Protein AF-A0A7Y7LTF3-F1 (afdb_monomer_lite)

Secondary structure (DSSP, 8-state):
-PPPPSB-TTT--B----TT--S-TTB-TTT--BTTSSS-----S---GGGSS-TTT--TTTS-SS--SSHHHHHHHHHHHHHHHTSHHHHHHHHTTT--GGGHHHHHHHHHS----GGGS-HHHHHHHHHHHHHHHTTTTHHHHHHHHHTT--HHHHHT-SSPPPHHHHHHIIIII--------HHHHHHHHHHHHHTT----HHHHHHHHT-S--HHHHHHS--------HHHHHHHHHHHHHHHHHS-SGGGHHHHHHHHHHHHHHHHHHT--HHHHHT-BHHHHHHHHHHHHHHTTS-HHHHHHHHHHHHHHHHIIIIIIHHHS-TTS---BSSB-TTSSBP--TTHHHHHHHHHHHTT-TTGGGTTHHHHPPPPHHHHHHHHHHHHHHHHHTTTSSS--------

Radius of gyration: 35.28 Å; chains: 1; bounding box: 105×52×81 Å

Foldseek 3Di:
DAFQAQADPVPRHGDDPDPPQPDDSQADSVPRHGPPPDPDDPPPVDDQQLVVDDQVGDDQPDRFLDRDPGSVLSVLQLQLQLQLCLQLLLLVLLLQLDDDPLLNVLSVDSNPDDRDRLVPDGRVSNSSSVVVVVVCSNNPPVSVLSSCVSSLHALVSSVPGPGDNRPRRSVCRCVRRHDPDPADDLVLLVVLQVVCVVVVHDRDLVSSCVVVVHPDYPSSCVVPPPPLAADDLVLVLLLLVVLVVCLVPDDPPPCRSLVSLLLSLLLLQLLVVLHFSQVSLQDFLVVLVVLLVVLVVLLPDDDSRVVSSVSSNVSSVCNVVPSLVQCQDPPDDDRGSRADSVNHRDRCVPSQVVQLVSSVVSVPPPSVCGRSNRNRDDDPVVVVVVVVVVVVVVPVVVPPPPDDDDDDDD

Structure (mmCIF, N/CA/C/O backbone):
data_AF-A0A7Y7LTF3-F1
#
_entry.id   AF-A0A7Y7LTF3-F1
#
loop_
_atom_site.group_PDB
_atom_site.id
_atom_site.type_symbol
_atom_site.label_atom_id
_atom_site.label_alt_id
_atom_site.label_comp_id
_atom_site.label_asym_id
_atom_site.label_entity_id
_atom_site.label_seq_id
_atom_site.pdbx_PDB_ins_code
_atom_site.Cartn_x
_atom_site.Cartn_y
_atom_site.Cartn_z
_atom_site.occupancy
_atom_site.B_iso_or_equiv
_atom_site.auth_seq_id
_atom_site.auth_comp_id
_atom_site.auth_asym_id
_atom_site.auth_atom_id
_atom_site.pdbx_PDB_model_num
ATOM 1 N N . MET A 1 1 ? -28.721 -1.095 40.536 1.00 52.88 1 MET A N 1
ATOM 2 C CA . MET A 1 1 ? -27.268 -0.820 40.538 1.00 52.88 1 MET A CA 1
ATOM 3 C C . MET A 1 1 ? -27.052 0.604 40.044 1.00 52.88 1 MET A C 1
ATOM 5 O O . MET A 1 1 ? -27.694 0.984 39.069 1.00 52.88 1 MET A O 1
ATOM 9 N N . ARG A 1 2 ? -26.265 1.414 40.762 1.00 55.47 2 ARG A N 1
ATOM 10 C CA . ARG A 1 2 ? -26.000 2.814 40.391 1.00 55.47 2 ARG A CA 1
ATOM 11 C C . ARG A 1 2 ? -24.902 2.852 39.325 1.00 55.47 2 ARG A C 1
ATOM 13 O O . ARG A 1 2 ? -23.990 2.033 39.370 1.00 55.47 2 ARG A O 1
ATOM 20 N N . LEU A 1 3 ? -25.035 3.754 38.357 1.00 58.19 3 LEU A N 1
ATOM 21 C CA . LEU A 1 3 ? -23.991 4.015 37.368 1.00 58.19 3 LEU A CA 1
ATOM 22 C C . LEU A 1 3 ? -22.760 4.595 38.066 1.00 58.19 3 LEU A C 1
ATOM 24 O O . LEU A 1 3 ? -22.906 5.383 39.002 1.00 58.19 3 LEU A O 1
ATOM 28 N N . LEU A 1 4 ? -21.571 4.229 37.587 1.00 64.38 4 LEU A N 1
ATOM 29 C CA . LEU A 1 4 ? -20.366 4.991 37.897 1.00 64.38 4 LEU A CA 1
ATOM 30 C C . LEU A 1 4 ? -20.557 6.422 37.370 1.00 64.38 4 LEU A C 1
ATOM 32 O O . LEU A 1 4 ? -21.185 6.644 36.336 1.00 64.38 4 LEU A O 1
ATOM 36 N N . ILE A 1 5 ? -20.096 7.403 38.130 1.00 73.56 5 ILE A N 1
ATOM 37 C CA . ILE A 1 5 ? -20.228 8.810 37.763 1.00 73.56 5 ILE A CA 1
ATOM 38 C C . ILE A 1 5 ? -18.897 9.224 37.134 1.00 73.56 5 ILE A C 1
ATOM 40 O O . ILE A 1 5 ? -17.853 8.963 37.725 1.00 73.56 5 ILE A O 1
ATOM 44 N N . ASP A 1 6 ? -18.924 9.844 35.951 1.00 77.62 6 ASP A N 1
ATOM 45 C CA . ASP A 1 6 ? -17.702 10.347 35.295 1.00 77.62 6 ASP A CA 1
ATOM 46 C C . ASP A 1 6 ? -17.371 11.777 35.690 1.00 77.62 6 ASP A C 1
ATOM 48 O O . ASP A 1 6 ? -16.233 12.195 35.564 1.00 77.62 6 ASP A O 1
ATOM 52 N N . THR A 1 7 ? -18.356 12.552 36.136 1.00 84.00 7 THR A N 1
ATOM 53 C CA . THR A 1 7 ? -18.176 13.952 36.512 1.00 84.00 7 THR A CA 1
ATOM 54 C C . THR A 1 7 ? -18.899 14.242 37.814 1.00 84.00 7 THR A C 1
ATOM 56 O O . THR A 1 7 ? -20.049 13.857 38.024 1.00 84.00 7 THR A O 1
ATOM 59 N N . CYS A 1 8 ? -18.238 14.942 38.728 1.00 85.75 8 CYS A N 1
ATOM 60 C CA . CYS A 1 8 ? -18.891 15.373 39.950 1.00 85.75 8 CYS A CA 1
ATOM 61 C C . CYS A 1 8 ? -19.983 16.396 39.613 1.00 85.75 8 CYS A C 1
ATOM 63 O O . CYS A 1 8 ? -19.676 17.501 39.181 1.00 85.75 8 CYS A O 1
ATOM 65 N N . ARG A 1 9 ? -21.254 16.084 39.885 1.00 84.19 9 ARG A N 1
ATOM 66 C CA . ARG A 1 9 ? -22.373 17.028 39.688 1.00 84.19 9 ARG A CA 1
ATOM 67 C C . ARG A 1 9 ? -22.237 18.322 40.495 1.00 84.19 9 ARG A C 1
ATOM 69 O O . ARG A 1 9 ? -22.778 19.343 40.098 1.00 84.19 9 ARG A O 1
ATOM 76 N N . GLY A 1 10 ? -21.509 18.286 41.614 1.00 88.31 10 GLY A N 1
ATOM 77 C CA . GLY A 1 10 ? -21.271 19.467 42.441 1.00 88.31 10 GLY A CA 1
ATOM 78 C C . GLY A 1 10 ? -20.298 20.475 41.831 1.00 88.31 10 GLY A C 1
ATOM 79 O O . GLY A 1 10 ? -20.499 21.668 42.005 1.00 88.31 10 GLY A O 1
ATOM 80 N N . CYS A 1 11 ? -19.258 20.021 41.127 1.00 90.69 11 CYS A N 1
ATOM 81 C CA . CYS A 1 11 ? 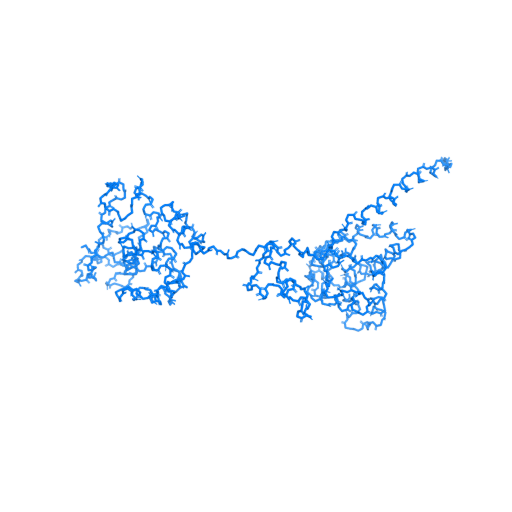-18.196 20.907 40.627 1.00 90.69 11 CYS A CA 1
ATOM 82 C C . CYS A 1 11 ? -17.887 20.752 39.132 1.00 90.69 11 CYS A C 1
ATOM 84 O O . CYS A 1 11 ? -16.965 21.385 38.630 1.00 90.69 11 CYS A O 1
ATOM 86 N N . GLY A 1 12 ? -18.599 19.877 38.422 1.00 88.25 12 GLY A N 1
ATOM 87 C CA . GLY A 1 12 ? -18.420 19.581 36.999 1.00 88.25 12 GLY A CA 1
ATOM 88 C C . GLY A 1 12 ? -17.142 18.816 36.636 1.00 88.25 12 GLY A C 1
ATOM 89 O O . GLY A 1 12 ? -17.024 18.360 35.503 1.00 88.25 12 GLY A O 1
ATOM 90 N N . ARG A 1 13 ? -16.187 18.652 37.562 1.00 88.69 13 ARG A N 1
ATOM 91 C CA . ARG A 1 13 ? -14.885 18.034 37.269 1.00 88.69 13 ARG A CA 1
ATOM 92 C C . ARG A 1 13 ? -14.991 16.535 37.018 1.00 88.69 13 ARG A C 1
ATOM 94 O O . ARG A 1 13 ? -15.766 15.844 37.682 1.00 88.69 13 ARG A O 1
ATOM 101 N N . GLU A 1 14 ? -14.173 16.051 36.089 1.00 85.50 14 GLU A N 1
ATOM 102 C CA . GLU A 1 14 ? -14.055 14.635 35.755 1.00 85.50 14 GLU A CA 1
ATOM 103 C C . GLU A 1 14 ? -13.503 13.830 36.941 1.00 85.50 14 GLU A C 1
ATOM 105 O O . GLU A 1 14 ? -12.595 14.257 37.655 1.00 85.50 14 GLU A O 1
ATOM 110 N N . LEU A 1 15 ? -14.089 12.663 37.181 1.00 82.31 15 LEU A N 1
ATOM 111 C CA . LEU A 1 15 ? -13.701 11.732 38.225 1.00 82.31 15 LEU A CA 1
ATOM 112 C C . LEU A 1 15 ? -12.640 10.794 37.659 1.00 82.31 15 LEU A C 1
ATOM 114 O O . LEU A 1 15 ? -12.941 9.760 37.067 1.00 82.31 15 LEU A O 1
ATOM 118 N N . ILE A 1 16 ? -11.379 11.159 37.871 1.00 77.81 16 ILE A N 1
ATOM 119 C CA . ILE A 1 16 ? -10.243 10.343 37.452 1.00 77.81 16 ILE A CA 1
ATOM 120 C C . ILE A 1 16 ? -9.999 9.267 38.517 1.00 77.81 16 ILE A C 1
ATOM 122 O O . ILE A 1 16 ? -9.696 9.558 39.676 1.00 77.81 16 ILE A O 1
ATOM 126 N N . LEU A 1 17 ? -10.127 7.998 38.126 1.00 74.69 17 LEU A N 1
ATOM 127 C CA . LEU A 1 17 ? -9.640 6.870 38.919 1.00 74.69 17 LEU A CA 1
ATOM 128 C C . LEU A 1 17 ? -8.133 6.742 38.672 1.00 74.69 17 LEU A C 1
ATOM 130 O O . LEU A 1 17 ? -7.703 6.016 37.780 1.00 74.69 17 LEU A O 1
ATOM 134 N N . SER A 1 18 ? -7.336 7.510 39.415 1.00 75.56 18 SER A N 1
ATOM 135 C CA . SER A 1 18 ? -5.874 7.413 39.389 1.00 75.56 18 SER A CA 1
ATOM 136 C C . SER A 1 18 ? -5.359 6.693 40.635 1.00 75.56 18 SER A C 1
ATOM 138 O O . SER A 1 18 ? -5.991 6.745 41.690 1.00 75.56 18 SER A O 1
ATOM 140 N N . GLY A 1 19 ? -4.184 6.065 40.539 1.00 75.62 19 GLY A N 1
ATOM 141 C CA . GLY A 1 19 ? -3.498 5.501 41.710 1.00 75.62 19 GLY A CA 1
ATOM 142 C C . GLY A 1 19 ? -3.033 6.557 42.723 1.00 75.62 19 GLY A C 1
ATOM 143 O O . GLY A 1 19 ? -2.647 6.202 43.828 1.00 75.62 19 GLY A O 1
ATOM 144 N N . LEU A 1 20 ? -3.091 7.843 42.361 1.00 79.75 20 LEU A N 1
ATOM 145 C CA . LEU A 1 20 ? -2.758 8.977 43.229 1.00 79.75 20 LEU A CA 1
ATOM 146 C C . LEU A 1 20 ? -3.969 9.502 44.005 1.00 79.75 20 LEU A C 1
ATOM 148 O O . LEU A 1 20 ? -3.844 10.463 44.761 1.00 79.75 20 LEU A O 1
ATOM 152 N N . ARG A 1 21 ? -5.145 8.902 43.803 1.00 83.75 21 ARG A N 1
ATOM 153 C CA . ARG A 1 21 ? -6.363 9.325 44.479 1.00 83.75 21 ARG A CA 1
ATOM 154 C C . ARG A 1 21 ? -6.248 9.066 45.979 1.00 83.75 21 ARG A C 1
ATOM 156 O O . ARG A 1 21 ? -6.077 7.925 46.402 1.00 83.75 21 ARG A O 1
ATOM 163 N N . THR A 1 22 ? -6.429 10.114 46.774 1.00 85.44 22 THR A N 1
ATOM 164 C CA . THR A 1 22 ? -6.402 10.027 48.249 1.00 85.44 22 THR A CA 1
ATOM 165 C C . THR A 1 22 ? -7.802 10.031 48.858 1.00 85.44 22 THR A C 1
ATOM 167 O O . THR A 1 22 ? -8.030 9.472 49.930 1.00 85.44 22 THR A O 1
ATOM 170 N N . ALA A 1 23 ? -8.775 10.619 48.157 1.00 83.88 23 ALA A N 1
ATOM 171 C CA . ALA A 1 23 ? -10.155 10.685 48.614 1.00 83.88 23 ALA A CA 1
ATOM 172 C C . ALA A 1 23 ? -10.906 9.360 48.400 1.00 83.88 23 ALA A C 1
ATOM 174 O O . ALA A 1 23 ? -10.815 8.731 47.340 1.00 83.88 23 ALA A O 1
ATOM 175 N N . SER A 1 24 ? -11.747 8.991 49.374 1.00 86.56 24 SER A N 1
ATOM 176 C CA . SER A 1 24 ? -12.680 7.861 49.266 1.00 86.56 24 SER A CA 1
ATOM 177 C C . SER A 1 24 ? -13.422 7.864 47.922 1.00 86.56 24 SER A C 1
ATOM 179 O O . SER A 1 24 ? -13.870 8.909 47.445 1.00 86.56 24 SER A O 1
ATOM 181 N N . LEU A 1 25 ? -13.631 6.683 47.325 1.00 84.81 25 LEU A N 1
ATOM 182 C CA . LEU A 1 25 ? -14.429 6.524 46.096 1.00 84.81 25 LEU A CA 1
ATOM 183 C C . LEU A 1 25 ? -15.878 7.007 46.257 1.00 84.81 25 LEU A C 1
ATOM 185 O O . LEU A 1 25 ? -16.603 7.138 45.274 1.00 84.81 25 LEU A O 1
ATOM 189 N N . LYS A 1 26 ? -16.311 7.268 47.495 1.00 87.81 26 LYS A N 1
ATOM 190 C CA . LYS A 1 26 ? -17.631 7.811 47.805 1.00 87.81 26 LYS A CA 1
ATOM 191 C C . LYS A 1 26 ? -17.725 9.331 47.719 1.00 87.81 26 LYS A C 1
ATOM 193 O O . LYS A 1 26 ? -18.842 9.842 47.713 1.00 87.81 26 LYS A O 1
ATOM 198 N N . LEU A 1 27 ? -16.600 10.038 47.640 1.00 90.00 27 LEU A N 1
ATOM 199 C CA . LEU A 1 27 ? -16.528 11.498 47.679 1.00 90.00 27 LEU A CA 1
ATOM 200 C C . LEU A 1 27 ? -15.841 12.036 46.422 1.00 90.00 27 LEU A C 1
ATOM 202 O O . LEU A 1 27 ? -14.971 11.385 45.850 1.00 90.00 27 LEU A O 1
ATOM 206 N N . CYS A 1 28 ? -16.204 13.235 45.982 1.00 88.62 28 CYS A N 1
ATOM 207 C CA . CYS A 1 28 ? -15.442 13.949 44.965 1.00 88.62 28 CYS A CA 1
ATOM 208 C C . CYS A 1 28 ? -14.100 14.414 45.547 1.00 88.62 28 CYS A C 1
ATOM 210 O O . CYS A 1 28 ? -14.086 15.119 46.551 1.00 88.62 28 CYS A O 1
ATOM 212 N N . GLU A 1 29 ? -12.984 14.094 44.891 1.00 91.88 29 GLU A N 1
ATOM 213 C CA . GLU A 1 29 ? -11.646 14.508 45.343 1.00 91.88 29 GLU A CA 1
ATOM 214 C C . GLU A 1 29 ? -11.441 16.030 45.294 1.00 91.88 29 GLU A C 1
ATOM 216 O O . GLU A 1 29 ? -10.638 16.578 46.037 1.00 91.88 29 GLU A O 1
ATOM 221 N N . HIS A 1 30 ? -12.205 16.735 44.457 1.00 91.69 30 HIS A N 1
ATOM 222 C CA . HIS A 1 30 ? -12.066 18.181 44.305 1.00 91.69 30 HIS A CA 1
ATOM 223 C C . HIS A 1 30 ? -12.959 19.007 45.226 1.00 91.69 30 HIS A C 1
ATOM 225 O O . HIS A 1 30 ? -12.568 20.101 45.611 1.00 91.69 30 HIS A O 1
ATOM 231 N N . CYS A 1 31 ? -14.171 18.542 45.531 1.00 92.25 31 CYS A N 1
ATOM 232 C CA . CYS A 1 31 ? -15.131 19.335 46.307 1.00 92.25 31 CYS A CA 1
ATOM 233 C C . CYS A 1 31 ? -15.678 18.608 47.538 1.00 92.25 31 CYS A C 1
ATOM 235 O O . CYS A 1 31 ? -16.621 19.094 48.151 1.00 92.25 31 CYS A O 1
ATOM 237 N N . GLY A 1 32 ? -15.177 17.409 47.854 1.00 92.12 32 GLY A N 1
ATOM 238 C CA . GLY A 1 32 ? -15.580 16.611 49.018 1.00 92.12 32 GLY A CA 1
ATOM 239 C C . GLY A 1 32 ? -17.016 16.078 48.993 1.00 92.12 32 GLY A C 1
ATOM 240 O O . GLY A 1 32 ? -17.385 15.280 49.847 1.00 92.12 32 GLY A O 1
ATOM 241 N N . ARG A 1 33 ? -17.840 16.482 48.018 1.00 91.00 33 ARG A N 1
ATOM 242 C CA . ARG A 1 33 ? -19.261 16.121 47.954 1.00 91.00 33 ARG A CA 1
ATOM 243 C C . ARG A 1 33 ? -19.438 14.615 47.784 1.00 91.00 33 ARG A C 1
ATOM 245 O O . ARG A 1 33 ? -18.771 14.003 46.947 1.00 91.00 33 ARG A O 1
ATOM 252 N N . ALA A 1 34 ? -20.373 14.040 48.535 1.00 89.75 34 ALA A N 1
ATOM 253 C CA . ALA A 1 34 ? -20.754 12.645 48.392 1.00 89.75 34 ALA A CA 1
ATOM 254 C C . ALA A 1 34 ? -21.323 12.378 46.995 1.00 89.75 34 ALA A C 1
ATOM 256 O O . ALA A 1 34 ? -22.276 13.014 46.546 1.00 89.75 34 ALA A O 1
ATOM 257 N N . LEU A 1 35 ? -20.734 11.404 46.307 1.00 83.88 35 LEU A N 1
ATOM 258 C CA . LEU A 1 35 ? -21.133 10.995 44.962 1.00 83.88 35 LEU A CA 1
ATOM 259 C C . LEU A 1 35 ? -22.438 10.177 44.971 1.00 83.88 35 LEU A C 1
ATOM 261 O O . LEU A 1 35 ? -23.032 9.949 43.923 1.00 83.88 35 LEU A O 1
ATOM 265 N N . TYR A 1 36 ? -22.899 9.735 46.145 1.00 77.75 36 TYR A N 1
ATOM 266 C CA . TYR A 1 36 ? -24.080 8.885 46.303 1.00 77.75 36 TYR A CA 1
ATOM 267 C C . TYR A 1 36 ? -25.372 9.639 46.653 1.00 77.75 36 TYR A C 1
ATOM 269 O O . TYR A 1 36 ? -26.444 9.056 46.498 1.00 77.75 36 TYR A O 1
ATOM 277 N N . ASP A 1 37 ? -25.310 10.896 47.084 1.00 73.00 37 ASP A N 1
ATOM 278 C CA . ASP A 1 37 ? -26.483 11.581 47.661 1.00 73.00 37 ASP A CA 1
ATOM 279 C C . ASP A 1 37 ? -27.348 12.310 46.623 1.00 73.00 37 ASP A C 1
ATOM 281 O O . ASP A 1 37 ? -28.314 12.987 46.961 1.00 73.00 37 ASP A O 1
ATOM 285 N N . ASP A 1 38 ? -27.028 12.165 45.337 1.00 63.19 38 ASP A N 1
ATOM 286 C CA . ASP A 1 38 ? -27.713 12.875 44.261 1.00 63.19 38 ASP A CA 1
ATOM 287 C C . ASP A 1 38 ? -28.873 12.032 43.675 1.00 63.19 38 ASP A C 1
ATOM 289 O O . ASP A 1 38 ? -28.659 10.882 43.254 1.00 63.19 38 ASP A O 1
ATOM 293 N N . PRO A 1 39 ? -30.117 12.551 43.643 1.00 54.41 39 PRO A N 1
ATOM 294 C CA . PRO A 1 39 ? -31.267 11.819 43.138 1.00 54.41 39 PRO A CA 1
ATOM 295 C C . PRO A 1 39 ? -31.158 11.591 41.625 1.00 54.41 39 PRO A C 1
ATOM 297 O O . PRO A 1 39 ? -31.195 12.499 40.797 1.00 54.41 39 PRO A O 1
ATOM 300 N N . GLY A 1 40 ? -31.068 10.312 41.266 1.00 57.62 40 GLY A N 1
ATOM 301 C CA . GLY A 1 40 ? -31.335 9.807 39.924 1.00 57.62 40 GLY A CA 1
ATOM 302 C C . GLY A 1 40 ? -30.098 9.629 39.044 1.00 57.62 40 GLY A C 1
ATOM 303 O O . GLY A 1 40 ? -29.859 10.440 38.143 1.00 57.62 40 GLY A O 1
ATOM 304 N N . PRO A 1 41 ? -29.339 8.528 39.199 1.00 54.84 41 PRO A N 1
ATOM 305 C CA . PRO A 1 41 ? -28.598 7.992 38.065 1.00 54.84 41 PRO A CA 1
ATOM 306 C C . PRO A 1 41 ? -29.586 7.680 36.933 1.00 54.84 41 PRO A C 1
ATOM 308 O O . PRO A 1 41 ? -30.725 7.274 37.189 1.00 54.84 41 PRO A O 1
ATOM 311 N N . VAL A 1 42 ? -29.139 7.816 35.681 1.00 57.97 42 VAL A N 1
ATOM 312 C CA . VAL A 1 42 ? -29.854 7.243 34.534 1.00 57.97 42 VAL A CA 1
ATOM 313 C C . VAL A 1 42 ? -30.122 5.777 34.872 1.00 57.97 42 VAL A C 1
ATOM 315 O O . VAL A 1 42 ? -29.192 4.992 35.070 1.00 57.97 42 VAL A O 1
ATOM 318 N N . ARG A 1 43 ? -31.396 5.409 35.044 1.00 60.19 43 ARG A N 1
ATOM 319 C CA . ARG A 1 43 ? -31.762 4.026 35.351 1.00 60.19 43 ARG A CA 1
ATOM 320 C C . ARG A 1 43 ? -31.378 3.179 34.142 1.00 60.19 43 ARG A C 1
ATOM 322 O O . ARG A 1 43 ? -32.043 3.236 33.111 1.00 60.19 43 ARG A O 1
ATOM 329 N N . VAL A 1 44 ? -30.313 2.389 34.270 1.00 63.62 44 VAL A N 1
ATOM 330 C CA . VAL A 1 44 ? -29.995 1.340 33.297 1.00 63.62 44 VAL A CA 1
ATOM 331 C C . VAL A 1 44 ? -31.147 0.348 33.346 1.00 63.62 44 VAL A C 1
ATOM 333 O O . VAL A 1 44 ? -31.336 -0.327 34.358 1.00 63.62 44 VAL A O 1
ATOM 336 N N . ARG A 1 45 ? -31.962 0.312 32.285 1.00 65.44 45 ARG A N 1
ATOM 337 C CA . ARG A 1 45 ? -33.230 -0.430 32.287 1.00 65.44 45 ARG A CA 1
ATOM 338 C C . ARG A 1 45 ? -33.023 -1.918 32.561 1.00 65.44 45 ARG A C 1
ATOM 340 O O . ARG A 1 45 ? -33.854 -2.493 33.257 1.00 65.44 45 ARG A O 1
ATOM 347 N N . ARG A 1 46 ? -31.923 -2.525 32.085 1.00 71.19 46 ARG A N 1
ATOM 348 C CA . ARG A 1 46 ? -31.507 -3.903 32.409 1.00 71.19 46 ARG A CA 1
ATOM 349 C C . ARG A 1 46 ? -29.990 -4.061 32.276 1.00 71.19 46 ARG A C 1
ATOM 351 O O . ARG A 1 46 ? -29.422 -3.723 31.245 1.00 71.19 46 ARG A O 1
ATOM 358 N N . ILE A 1 47 ? -29.339 -4.592 33.309 1.00 79.19 47 ILE A N 1
ATOM 359 C CA . ILE A 1 47 ? -27.933 -5.015 33.246 1.00 79.19 47 ILE A CA 1
ATOM 360 C C . ILE A 1 47 ? -27.927 -6.501 32.897 1.00 79.19 47 ILE A C 1
ATOM 362 O O . ILE A 1 47 ? -28.630 -7.288 33.531 1.00 79.19 47 ILE A O 1
ATOM 366 N N . ALA A 1 48 ? -27.165 -6.880 31.875 1.00 81.00 48 ALA A N 1
ATOM 367 C CA . ALA A 1 48 ? -27.034 -8.277 31.490 1.00 81.00 48 ALA A CA 1
ATOM 368 C C . ALA A 1 48 ? -26.432 -9.106 32.632 1.00 81.00 48 ALA A C 1
ATOM 370 O O . ALA A 1 48 ? -25.490 -8.656 33.284 1.00 81.00 48 ALA A O 1
ATOM 371 N N . LYS A 1 49 ? -26.950 -10.322 32.858 1.00 83.88 49 LYS A N 1
ATOM 372 C CA . LYS A 1 49 ? -26.542 -11.175 33.990 1.00 83.88 49 LYS A CA 1
ATOM 373 C C . LYS A 1 49 ? -25.031 -11.419 34.022 1.00 83.88 49 LYS A C 1
ATOM 375 O O . LYS A 1 49 ? -24.435 -11.334 35.086 1.00 83.88 49 LYS A O 1
ATOM 380 N N . TRP A 1 50 ? -24.401 -11.615 32.862 1.00 84.62 50 TRP A N 1
ATOM 381 C CA . TRP A 1 50 ? -22.955 -11.834 32.752 1.00 84.62 50 TRP A CA 1
ATOM 382 C C . TRP A 1 50 ? -22.094 -10.644 33.192 1.00 84.62 50 TRP A C 1
ATOM 384 O O . TRP A 1 50 ? -20.907 -10.823 33.426 1.00 84.62 50 TRP A O 1
ATOM 394 N N . ARG A 1 51 ? -22.663 -9.439 33.341 1.00 83.12 51 ARG A N 1
ATOM 395 C CA . ARG A 1 51 ? -21.937 -8.274 33.877 1.00 83.12 51 ARG A CA 1
ATOM 396 C C . ARG A 1 51 ? -21.876 -8.234 35.399 1.00 83.12 51 ARG A C 1
ATOM 398 O O . ARG A 1 51 ? -21.166 -7.396 35.939 1.00 83.12 51 ARG A O 1
ATOM 405 N N . LEU A 1 52 ? -22.673 -9.057 36.075 1.00 80.88 52 LEU A N 1
ATOM 406 C CA . LEU A 1 52 ? -22.759 -9.085 37.536 1.00 80.88 52 LEU A CA 1
ATOM 407 C C . LEU A 1 52 ? -21.848 -10.144 38.156 1.00 80.88 52 LEU A C 1
ATOM 409 O O . LEU A 1 52 ? -21.795 -10.253 39.374 1.00 80.88 52 LEU A O 1
ATOM 413 N N . VAL A 1 53 ? -21.183 -10.944 37.327 1.00 77.44 53 VAL A N 1
ATOM 414 C CA . VAL A 1 53 ? -20.433 -12.112 37.772 1.00 77.44 53 VAL A CA 1
ATOM 415 C C . VAL A 1 53 ? -18.954 -11.806 37.694 1.00 77.44 53 VAL A C 1
ATOM 417 O O . VAL A 1 53 ? -18.488 -11.310 36.664 1.00 77.44 53 VAL A O 1
ATOM 420 N N . ASP A 1 54 ? -18.237 -12.109 38.775 1.00 72.44 54 ASP A N 1
ATOM 421 C CA . ASP A 1 54 ? -16.785 -12.048 38.768 1.00 72.44 54 ASP A CA 1
ATOM 422 C C . ASP A 1 54 ? -16.266 -13.000 37.677 1.00 72.44 54 ASP A C 1
ATOM 424 O O . ASP A 1 54 ? -16.641 -14.178 37.656 1.00 72.44 54 ASP A O 1
ATOM 428 N N . PRO A 1 55 ? -15.440 -12.517 36.733 1.00 69.75 55 PRO A N 1
ATOM 429 C CA . PRO A 1 55 ? -14.804 -13.374 35.748 1.00 69.75 55 PRO A CA 1
ATOM 430 C C . PRO A 1 55 ? -14.152 -14.624 36.354 1.00 69.75 55 PRO A C 1
ATOM 432 O O . PRO A 1 55 ? -14.166 -15.660 35.696 1.00 69.75 55 PRO A O 1
ATOM 435 N N . GLN A 1 56 ? -13.592 -14.553 37.563 1.00 71.44 56 GLN A N 1
ATOM 436 C CA . GLN A 1 56 ? -12.922 -15.680 38.217 1.00 71.44 56 GLN A CA 1
ATOM 437 C C . GLN A 1 56 ? -13.907 -16.713 38.782 1.00 71.44 56 GLN A C 1
ATOM 439 O O . GLN A 1 56 ? -13.619 -17.907 38.728 1.00 71.44 56 GLN A O 1
ATOM 444 N N . ASP A 1 57 ? -15.093 -16.274 39.207 1.00 73.12 57 ASP A N 1
ATOM 445 C CA . ASP A 1 57 ? -16.078 -17.116 39.902 1.00 73.12 57 ASP A CA 1
ATOM 446 C C . ASP A 1 57 ? -17.216 -17.608 38.995 1.00 73.12 57 ASP A C 1
ATOM 448 O O . ASP A 1 57 ? -18.122 -18.321 39.432 1.00 73.12 57 ASP A O 1
ATOM 452 N N . ALA A 1 58 ? -17.218 -17.216 37.718 1.00 68.81 58 ALA A N 1
ATOM 453 C CA . ALA A 1 58 ? -18.301 -17.538 36.799 1.00 68.81 58 ALA A CA 1
ATOM 454 C C . ALA A 1 58 ? -18.335 -19.041 36.442 1.00 68.81 58 ALA A C 1
ATOM 456 O O . ALA A 1 58 ? -17.433 -19.517 35.742 1.00 68.81 58 ALA A O 1
ATOM 457 N N . PRO A 1 59 ? -19.395 -19.798 36.801 1.00 70.50 59 PRO A N 1
ATOM 458 C CA . PRO A 1 59 ? -19.535 -21.179 36.361 1.00 70.50 59 PRO A CA 1
ATOM 459 C C . PRO A 1 59 ? -19.617 -21.237 34.820 1.00 70.50 59 PRO A C 1
ATOM 461 O O . PRO A 1 59 ? -20.439 -20.529 34.226 1.00 70.50 59 PRO A O 1
ATOM 464 N N . PRO A 1 60 ? -18.836 -22.104 34.142 1.00 60.62 60 PRO A N 1
ATOM 465 C CA . PRO A 1 60 ? -18.653 -22.054 32.684 1.00 60.62 60 PRO A CA 1
ATOM 466 C C . PRO A 1 60 ? -19.925 -22.214 31.836 1.00 60.62 60 PRO A C 1
ATOM 468 O O . PRO A 1 60 ? -19.912 -21.904 30.647 1.00 60.62 60 PRO A O 1
ATOM 471 N N . ARG A 1 61 ? -21.013 -22.756 32.402 1.00 64.12 61 ARG A N 1
ATOM 472 C CA . ARG A 1 61 ? -22.146 -23.283 31.623 1.00 64.12 61 ARG A CA 1
ATOM 473 C C . ARG A 1 61 ? -23.460 -22.504 31.731 1.00 64.12 61 ARG A C 1
ATOM 475 O O . ARG A 1 61 ? -24.315 -22.734 30.884 1.00 64.12 61 ARG A O 1
ATOM 482 N N . SER A 1 62 ? -23.654 -21.617 32.713 1.00 66.19 62 SER A N 1
ATOM 483 C CA . SER A 1 62 ? -24.994 -21.051 32.987 1.00 66.19 62 SER A CA 1
ATOM 484 C C . SER A 1 62 ? -25.151 -19.546 32.755 1.00 66.19 62 SER A C 1
ATOM 486 O O . SER A 1 62 ? -26.281 -19.063 32.716 1.00 66.19 62 SER A O 1
ATOM 488 N N . ILE A 1 63 ? -24.058 -18.792 32.602 1.00 78.06 63 ILE A N 1
ATOM 489 C CA . ILE A 1 63 ? -24.116 -17.320 32.689 1.00 78.06 63 ILE A CA 1
ATOM 490 C C . ILE A 1 63 ? -23.788 -16.634 31.360 1.00 78.06 63 ILE A C 1
ATOM 492 O O . ILE A 1 63 ? -24.375 -15.596 31.043 1.00 78.06 63 ILE A O 1
ATOM 496 N N . PHE A 1 64 ? -22.875 -17.201 30.573 1.00 82.50 64 PHE A N 1
ATOM 497 C CA . PHE A 1 64 ? -22.449 -16.618 29.305 1.00 82.50 64 PHE A CA 1
ATOM 498 C C . PHE A 1 64 ? -23.316 -17.098 28.146 1.00 82.50 64 PHE A C 1
ATOM 500 O O . PHE A 1 64 ? -23.692 -18.267 28.074 1.00 82.50 64 PHE A O 1
ATOM 507 N N . SER A 1 65 ? -23.574 -16.205 27.192 1.00 82.19 65 SER A N 1
ATOM 508 C CA . SER A 1 65 ? -24.314 -16.546 25.973 1.00 82.19 65 SER A CA 1
ATOM 509 C C . SER A 1 65 ? -23.523 -17.462 25.030 1.00 82.19 65 SER A C 1
ATOM 511 O O . SER A 1 65 ? -24.092 -18.033 24.104 1.00 82.19 65 SER A O 1
ATOM 513 N N . VAL A 1 66 ? -22.211 -17.600 25.254 1.00 82.62 66 VAL A N 1
ATOM 514 C CA . VAL A 1 66 ? -21.298 -18.430 24.462 1.00 82.62 66 VAL A CA 1
ATOM 515 C C . VAL A 1 66 ? -20.622 -19.443 25.365 1.00 82.62 66 VAL A C 1
ATOM 517 O O . VAL A 1 66 ? -20.093 -19.096 26.419 1.00 82.62 66 VAL A O 1
ATOM 520 N N . ARG A 1 67 ? -20.600 -20.702 24.923 1.00 83.44 67 ARG A N 1
ATOM 521 C CA . ARG A 1 67 ? -19.855 -21.760 25.604 1.00 83.44 67 ARG A CA 1
ATOM 522 C C . ARG A 1 67 ? -18.361 -21.517 25.416 1.00 83.44 67 ARG A C 1
ATOM 524 O O . ARG A 1 67 ? -17.851 -21.607 24.303 1.00 83.44 67 ARG A O 1
ATOM 531 N N . VAL A 1 68 ? -17.671 -21.222 26.511 1.00 85.75 68 VAL A N 1
ATOM 532 C CA . VAL A 1 68 ? -16.220 -21.022 26.543 1.00 85.75 68 VAL A CA 1
ATOM 533 C C . VAL A 1 68 ? -15.597 -21.933 27.595 1.00 85.75 68 VAL A C 1
ATOM 535 O O . VAL A 1 68 ? -16.208 -22.207 28.624 1.00 85.75 68 VAL A O 1
ATOM 538 N N . VAL A 1 69 ? -14.377 -22.407 27.332 1.00 84.88 69 VAL A N 1
ATOM 539 C CA . VAL A 1 69 ? -13.632 -23.268 28.271 1.00 84.88 69 VAL A CA 1
ATOM 540 C C . VAL A 1 69 ? -13.188 -22.476 29.504 1.00 84.88 69 VAL A C 1
ATOM 542 O O . VAL A 1 69 ? -13.261 -22.973 30.622 1.00 84.88 69 VAL A O 1
ATOM 545 N N . HIS A 1 70 ? -12.789 -21.217 29.300 1.00 86.31 70 HIS A N 1
ATOM 546 C CA . HIS A 1 70 ? -12.398 -20.290 30.359 1.00 86.31 70 HIS A CA 1
ATOM 547 C C . HIS A 1 70 ? -13.201 -18.994 30.239 1.00 86.31 70 HIS A C 1
ATOM 549 O O . HIS A 1 70 ? -13.291 -18.417 29.153 1.00 86.31 70 HIS A O 1
ATOM 555 N N . SER A 1 71 ? -13.728 -18.502 31.359 1.00 87.00 71 SER A N 1
ATOM 556 C CA . SER A 1 71 ? -14.475 -17.239 31.455 1.00 87.00 71 SER A CA 1
ATOM 557 C C . SER A 1 71 ? -13.697 -16.041 30.901 1.00 87.00 71 SER A C 1
ATOM 559 O O . SER A 1 71 ? -14.272 -15.186 30.232 1.00 87.00 71 SER A O 1
ATOM 561 N N . LYS A 1 72 ? -12.371 -15.996 31.090 1.00 88.88 72 LYS A N 1
ATOM 562 C CA . LYS A 1 72 ? -11.500 -14.960 30.511 1.00 88.88 72 LYS A CA 1
ATOM 563 C C . LYS A 1 72 ? -11.673 -14.828 28.991 1.00 88.88 72 LYS A C 1
ATOM 565 O O . LYS A 1 72 ? -11.731 -13.711 28.489 1.00 88.88 72 LYS A O 1
ATOM 570 N N . LEU A 1 73 ? -11.832 -15.940 28.264 1.00 91.25 73 LEU A N 1
ATOM 571 C CA . LEU A 1 73 ? -11.988 -15.916 26.804 1.00 91.25 73 LEU A CA 1
ATOM 572 C C . LEU A 1 73 ? -13.285 -15.226 26.365 1.00 91.25 73 LEU A C 1
ATOM 574 O O . LEU A 1 73 ? -13.328 -14.631 25.286 1.00 91.25 73 LEU A O 1
ATOM 578 N N . TRP A 1 74 ? -14.342 -15.295 27.180 1.00 92.44 74 TRP A N 1
ATOM 579 C CA . TRP A 1 74 ? -15.567 -14.531 26.943 1.00 92.44 74 TRP A CA 1
ATOM 580 C C . TRP A 1 74 ? -15.285 -13.029 27.017 1.00 92.44 74 TRP A C 1
ATOM 582 O O . TRP A 1 74 ? -15.595 -12.297 26.076 1.00 92.44 74 TRP A O 1
ATOM 592 N N . TRP A 1 75 ? -14.620 -12.582 28.084 1.00 92.62 75 TRP A N 1
ATOM 593 C CA . TRP A 1 75 ? -14.257 -11.177 28.276 1.00 92.62 75 TRP A CA 1
ATOM 594 C C . TRP A 1 75 ? -13.299 -10.658 27.207 1.00 92.62 75 TRP A C 1
ATOM 596 O O . TRP A 1 75 ? -13.498 -9.551 26.705 1.00 92.62 75 TRP A O 1
ATOM 606 N N . ASP A 1 76 ? -12.321 -11.461 26.789 1.00 94.25 76 ASP A N 1
ATOM 607 C CA . ASP A 1 76 ? -11.434 -11.118 25.675 1.00 94.25 76 ASP A CA 1
ATOM 608 C C . ASP A 1 76 ? -12.239 -10.885 24.386 1.00 94.25 76 ASP A C 1
ATOM 610 O O . ASP A 1 76 ? -12.026 -9.898 23.681 1.00 94.25 76 ASP A O 1
ATOM 614 N N . GLY A 1 77 ? -13.244 -11.719 24.108 1.00 96.31 77 GLY A N 1
ATOM 615 C CA . GLY A 1 77 ? -14.094 -11.539 22.931 1.00 96.31 77 GLY A CA 1
ATOM 616 C C . GLY A 1 77 ? -15.047 -10.348 23.050 1.00 96.31 77 GLY A C 1
ATOM 617 O O . GLY A 1 77 ? -15.236 -9.630 22.071 1.00 96.31 77 GLY A O 1
ATOM 618 N N . VAL A 1 78 ? -15.565 -10.052 24.247 1.00 96.12 78 VAL A N 1
ATOM 619 C CA . VAL A 1 78 ? -16.303 -8.805 24.518 1.00 96.12 78 VAL A CA 1
ATOM 620 C C . VAL A 1 78 ? -15.417 -7.587 24.238 1.00 96.12 78 VAL A C 1
ATOM 622 O O . VAL A 1 78 ? -15.859 -6.662 23.559 1.00 96.12 78 VAL A O 1
ATOM 625 N N . ARG A 1 79 ? -14.153 -7.589 24.680 1.00 96.38 79 ARG A N 1
ATOM 626 C CA . ARG A 1 79 ? -13.199 -6.499 24.403 1.00 96.38 79 ARG A CA 1
ATOM 627 C C . ARG A 1 79 ? -12.929 -6.336 22.910 1.00 96.38 79 ARG A C 1
ATOM 629 O O . ARG A 1 79 ? -12.905 -5.205 22.425 1.00 96.38 79 ARG A O 1
ATOM 636 N N . VAL A 1 80 ? -12.777 -7.438 22.175 1.00 97.50 80 VAL A N 1
ATOM 637 C CA . VAL A 1 80 ? -12.632 -7.413 20.711 1.00 97.50 80 VAL A CA 1
ATOM 638 C C . VAL A 1 80 ? -13.880 -6.825 20.052 1.00 97.50 80 VAL A C 1
ATOM 640 O O . VAL A 1 80 ? -13.756 -5.932 19.215 1.00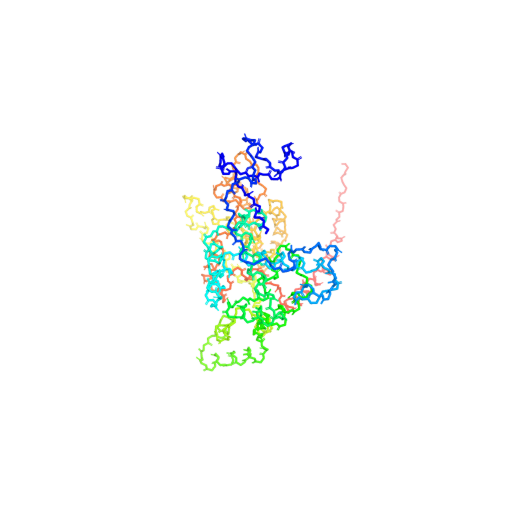 97.50 80 VAL A O 1
ATOM 643 N N . LEU A 1 81 ? -15.081 -7.257 20.456 1.00 97.75 81 LEU A N 1
ATOM 644 C CA . LEU A 1 81 ? -16.338 -6.702 19.950 1.00 97.75 81 LEU A CA 1
ATOM 645 C C . LEU A 1 81 ? -16.420 -5.195 20.218 1.00 97.75 81 LEU A C 1
ATOM 647 O O . LEU A 1 81 ? -16.680 -4.435 19.294 1.00 97.75 81 LEU A O 1
ATOM 651 N N . LEU A 1 82 ? -16.122 -4.732 21.432 1.00 97.25 82 LEU A N 1
ATOM 652 C CA . LEU A 1 82 ? -16.114 -3.301 21.758 1.00 97.25 82 LEU A CA 1
ATOM 653 C C . LEU A 1 82 ? -15.081 -2.519 20.927 1.00 97.25 82 LEU A C 1
ATOM 655 O O . LEU A 1 82 ? -15.394 -1.438 20.427 1.00 97.25 82 LEU A O 1
ATOM 659 N N . ASN A 1 83 ? -13.872 -3.063 20.735 1.00 96.75 83 ASN A N 1
ATOM 660 C CA . ASN A 1 83 ? -12.813 -2.428 19.939 1.00 96.75 83 ASN A CA 1
ATOM 661 C C . ASN A 1 83 ? -13.203 -2.289 18.459 1.00 96.75 83 ASN A C 1
ATOM 663 O O . ASN A 1 83 ? -12.982 -1.233 17.860 1.00 96.75 83 ASN A O 1
ATOM 667 N N . VAL A 1 84 ? -13.784 -3.341 17.875 1.00 96.62 84 VAL A N 1
ATOM 668 C CA . VAL A 1 84 ? -14.192 -3.373 16.465 1.00 96.62 84 VAL A CA 1
ATOM 669 C C . VAL A 1 84 ? -15.442 -2.519 16.250 1.00 96.62 84 VAL A C 1
ATOM 671 O O . VAL A 1 84 ? -15.444 -1.641 15.390 1.00 96.62 84 VAL A O 1
ATOM 674 N N . LEU A 1 85 ? -16.490 -2.713 17.053 1.00 95.44 85 LEU A N 1
ATOM 675 C CA . LEU A 1 85 ? -17.771 -2.011 16.907 1.00 95.44 85 LEU A CA 1
ATOM 676 C C . LEU A 1 85 ? -17.678 -0.519 17.256 1.00 95.44 85 LEU A C 1
ATOM 678 O O . LEU A 1 85 ? -18.437 0.277 16.709 1.00 95.44 85 LEU A O 1
ATOM 682 N N . GLY A 1 86 ? -16.713 -0.128 18.095 1.00 96.31 86 GLY A N 1
ATOM 683 C CA . GLY A 1 86 ? -16.407 1.272 18.397 1.00 96.31 86 GLY A CA 1
ATOM 684 C C . GLY A 1 86 ? -15.766 2.051 17.241 1.00 96.31 86 GLY A C 1
ATOM 685 O O . GLY A 1 86 ? -15.514 3.247 17.372 1.00 96.31 86 GLY A O 1
ATOM 686 N N . ARG A 1 87 ? -15.472 1.408 16.101 1.00 97.50 87 ARG A N 1
ATOM 687 C CA . ARG A 1 87 ? -14.940 2.084 14.909 1.00 97.50 87 ARG A CA 1
ATOM 688 C C . ARG A 1 87 ? -16.063 2.854 14.199 1.00 97.50 87 ARG A C 1
ATOM 690 O O . ARG A 1 87 ? -17.023 2.212 13.760 1.00 97.50 87 ARG A O 1
ATOM 697 N N . PRO A 1 88 ? -15.919 4.171 13.947 1.00 97.56 88 PRO A N 1
ATOM 698 C CA . PRO A 1 88 ? -16.986 4.982 13.349 1.00 97.56 88 PRO A CA 1
ATOM 699 C C . PRO A 1 88 ? -17.534 4.416 12.032 1.00 97.56 88 PRO A C 1
ATOM 701 O O . PRO A 1 88 ? -18.745 4.313 11.838 1.00 97.56 88 PRO A O 1
ATOM 704 N N . ARG A 1 89 ? -16.648 3.929 11.151 1.00 97.75 89 ARG A N 1
ATOM 705 C CA . ARG A 1 89 ? -17.033 3.307 9.872 1.00 97.75 89 ARG A CA 1
ATOM 706 C C . ARG A 1 89 ? -17.938 2.082 10.049 1.00 97.75 89 ARG A C 1
ATOM 708 O O . ARG A 1 89 ? -18.841 1.877 9.240 1.00 97.75 89 ARG A O 1
ATOM 715 N N . LEU A 1 90 ? -17.687 1.249 11.059 1.00 97.38 90 LEU A N 1
ATOM 716 C CA . LEU A 1 90 ? -18.482 0.041 11.303 1.00 97.38 90 LEU A CA 1
ATOM 717 C C . LEU A 1 90 ? -19.794 0.373 12.011 1.00 97.38 90 LEU A C 1
ATOM 719 O O . LEU A 1 90 ? -20.818 -0.215 11.673 1.00 97.38 90 LEU A O 1
ATOM 723 N N . ALA A 1 91 ? -19.791 1.373 12.894 1.00 97.12 91 ALA A N 1
ATOM 724 C CA . ALA A 1 91 ? -21.011 1.896 13.497 1.00 97.12 91 ALA A CA 1
ATOM 725 C C . ALA A 1 91 ? -22.001 2.407 12.431 1.00 97.12 91 ALA A C 1
ATOM 727 O O . ALA A 1 91 ? -23.173 2.041 12.479 1.00 97.12 91 ALA A O 1
ATOM 728 N N . VAL A 1 92 ? -21.535 3.142 11.407 1.00 97.56 92 VAL A N 1
ATOM 729 C CA . VAL A 1 92 ? -22.377 3.571 10.265 1.00 97.56 92 VAL A CA 1
ATOM 730 C C . VAL A 1 92 ? -22.970 2.376 9.516 1.00 97.56 92 VAL A C 1
ATOM 732 O O . VAL A 1 92 ? -24.153 2.377 9.172 1.00 97.56 92 VAL A O 1
ATOM 735 N N . LYS A 1 93 ? -22.158 1.345 9.247 1.00 97.62 93 LYS A N 1
ATOM 736 C CA . LYS A 1 93 ? -22.618 0.125 8.566 1.00 97.62 93 LYS A CA 1
ATOM 737 C C . LYS A 1 93 ? -23.721 -0.579 9.363 1.00 97.62 93 LYS A C 1
ATOM 739 O O . LYS A 1 93 ? -24.745 -0.940 8.793 1.00 97.62 93 LYS A O 1
ATOM 744 N N . LEU A 1 94 ? -23.528 -0.731 10.671 1.00 96.88 94 LEU A N 1
ATOM 745 C CA . LEU A 1 94 ? -24.486 -1.372 11.574 1.00 96.88 94 LEU A CA 1
ATOM 746 C C . LEU A 1 94 ? -25.759 -0.552 11.762 1.00 96.88 94 LEU A C 1
ATOM 748 O O . LEU A 1 94 ? -26.848 -1.114 11.764 1.00 96.88 94 LEU A O 1
ATOM 752 N N . GLN A 1 95 ? -25.648 0.774 11.839 1.00 95.94 95 GLN A N 1
ATOM 753 C CA . GLN A 1 95 ? -26.805 1.665 11.897 1.00 95.94 95 GLN A CA 1
ATOM 754 C C . GLN A 1 95 ? -27.730 1.472 10.684 1.00 95.94 95 GLN A C 1
ATOM 756 O O . GLN A 1 95 ? -28.949 1.474 10.829 1.00 95.94 95 GLN A O 1
ATOM 761 N N . ARG A 1 96 ? -27.157 1.256 9.492 1.00 96.31 96 ARG A N 1
ATOM 762 C CA . ARG A 1 96 ? -27.908 0.999 8.250 1.00 96.31 96 ARG A CA 1
ATOM 763 C C . ARG A 1 96 ? -28.476 -0.419 8.149 1.00 96.31 96 ARG A C 1
ATOM 765 O O . ARG A 1 96 ? -29.311 -0.661 7.288 1.00 96.31 96 ARG A O 1
ATOM 772 N N . ALA A 1 97 ? -28.038 -1.341 9.004 1.00 95.25 97 ALA A N 1
ATOM 773 C CA . ALA A 1 97 ? -28.425 -2.749 8.957 1.00 95.25 97 ALA A CA 1
ATOM 774 C C . ALA A 1 97 ? -29.775 -3.054 9.635 1.00 95.25 97 ALA A C 1
ATOM 776 O O . ALA A 1 97 ? -30.172 -4.213 9.680 1.00 95.25 97 ALA A O 1
ATOM 777 N N . GLY A 1 98 ? -30.476 -2.043 10.166 1.00 91.00 98 GLY A N 1
ATOM 778 C CA . GLY A 1 98 ? -31.805 -2.226 10.765 1.00 91.00 98 GLY A CA 1
ATOM 779 C C . GLY A 1 98 ? -31.785 -2.814 12.180 1.00 91.00 98 GLY A C 1
ATOM 780 O O . GLY A 1 98 ? -32.648 -3.614 12.528 1.00 91.00 98 GLY A O 1
ATOM 781 N N . LEU A 1 99 ? -30.799 -2.437 13.000 1.00 93.88 99 LEU A N 1
ATOM 782 C CA . LEU A 1 99 ? -30.738 -2.823 14.416 1.00 93.88 99 LEU A CA 1
ATOM 783 C C . LEU A 1 99 ? -31.926 -2.250 15.227 1.00 93.88 99 LEU A C 1
ATOM 785 O O . LEU A 1 99 ? -32.523 -1.254 14.809 1.00 93.88 99 LEU A O 1
ATOM 789 N N . PRO A 1 100 ? -32.262 -2.839 16.397 1.00 95.69 100 PRO A N 1
ATOM 790 C CA . PRO A 1 100 ? -33.324 -2.337 17.270 1.00 95.69 100 PRO A CA 1
ATOM 791 C C . PRO A 1 100 ? -33.200 -0.841 17.568 1.00 95.69 100 PRO A C 1
ATOM 793 O O . PRO A 1 100 ? -32.092 -0.317 17.729 1.00 95.69 100 PRO A O 1
ATOM 796 N N . ARG A 1 101 ? -34.347 -0.159 17.687 1.00 94.31 101 ARG A N 1
ATOM 797 C CA . ARG A 1 101 ? -34.420 1.304 17.844 1.00 94.31 101 ARG A CA 1
ATOM 798 C C . ARG A 1 101 ? -33.647 1.804 19.063 1.00 94.31 101 ARG A C 1
ATOM 800 O O . ARG A 1 101 ? -33.080 2.891 19.025 1.00 94.31 101 ARG A O 1
ATOM 807 N N . GLU A 1 102 ? -33.570 0.994 20.110 1.00 92.81 102 GLU A N 1
ATOM 808 C CA . GLU A 1 102 ? -32.877 1.290 21.363 1.00 92.81 102 GLU A CA 1
ATOM 809 C C . GLU A 1 102 ? -31.352 1.371 21.192 1.00 92.81 102 GLU A C 1
ATOM 811 O O . GLU A 1 102 ? -30.685 2.073 21.948 1.00 92.81 102 GLU A O 1
ATOM 816 N N . LEU A 1 103 ? -30.793 0.696 20.180 1.00 94.25 103 LEU A N 1
ATOM 817 C CA . LEU A 1 103 ? -29.353 0.669 19.897 1.00 94.25 103 LEU A CA 1
ATOM 818 C C . LEU A 1 103 ? -28.927 1.732 18.871 1.00 94.25 103 LEU A C 1
ATOM 820 O O . LEU A 1 103 ? -27.735 1.981 18.687 1.00 94.25 103 LEU A O 1
ATOM 824 N N . ILE A 1 104 ? -29.876 2.394 18.207 1.00 94.56 104 ILE A N 1
ATOM 825 C CA . ILE A 1 104 ? -29.576 3.439 17.218 1.00 94.56 104 ILE A CA 1
ATOM 826 C C . ILE A 1 104 ? -28.813 4.626 17.836 1.00 94.56 104 ILE A C 1
ATOM 828 O O . ILE A 1 104 ? -27.834 5.057 17.221 1.00 94.56 104 ILE A O 1
ATOM 832 N N . PRO A 1 105 ? -29.168 5.155 19.029 1.00 94.44 105 PRO A N 1
ATOM 833 C CA . PRO A 1 105 ? -28.472 6.307 19.605 1.00 94.44 105 PRO A CA 1
ATOM 834 C C . PRO A 1 105 ? -26.975 6.069 19.845 1.00 94.44 105 PRO A C 1
ATOM 836 O O . PRO A 1 105 ? -26.160 6.934 19.522 1.00 94.44 105 PRO A O 1
ATOM 839 N N . VAL A 1 106 ? -26.600 4.886 20.347 1.00 95.25 106 VAL A N 1
ATOM 840 C CA . VAL A 1 106 ? -25.192 4.536 20.601 1.00 95.25 106 VAL A CA 1
ATOM 841 C C . VAL A 1 106 ? -24.401 4.424 19.302 1.00 95.25 106 VAL A C 1
ATOM 843 O O . VAL A 1 106 ? -23.318 4.994 19.187 1.00 95.25 106 VAL A O 1
ATOM 846 N N . LEU A 1 107 ? -24.972 3.787 18.277 1.00 96.69 107 LEU A N 1
ATOM 847 C CA . LEU A 1 107 ? -24.350 3.692 16.954 1.00 96.69 107 LEU A CA 1
ATOM 848 C C . LEU A 1 107 ? -24.199 5.067 16.298 1.00 96.69 107 LEU A C 1
ATOM 850 O O . LEU A 1 107 ? -23.140 5.364 15.754 1.00 96.69 107 LEU A O 1
ATOM 854 N N . ALA A 1 108 ? -25.217 5.926 16.391 1.00 96.62 108 ALA A N 1
ATOM 855 C CA . ALA A 1 108 ? -25.180 7.282 15.847 1.00 96.62 108 ALA A CA 1
ATOM 856 C C . ALA A 1 108 ? -24.141 8.173 16.548 1.00 96.62 108 ALA A C 1
ATOM 858 O O . ALA A 1 108 ? -23.564 9.068 15.926 1.00 96.62 108 ALA A O 1
ATOM 859 N N . CYS A 1 109 ? -23.899 7.955 17.842 1.00 95.88 109 CYS A N 1
ATOM 860 C CA . CYS A 1 109 ? -22.835 8.638 18.567 1.00 95.88 109 CYS A CA 1
ATOM 861 C C . CYS A 1 109 ? -21.450 8.139 18.123 1.00 95.88 109 CYS A C 1
ATOM 863 O O . CYS A 1 109 ? -20.629 8.948 17.692 1.00 95.88 109 CYS A O 1
ATOM 865 N N . MET A 1 110 ? -21.227 6.818 18.109 1.00 96.75 110 MET A N 1
ATOM 866 C CA . MET A 1 110 ? -19.963 6.215 17.655 1.00 96.75 110 MET A CA 1
ATOM 867 C C . MET A 1 110 ? -19.638 6.544 16.190 1.00 96.75 110 MET A C 1
ATOM 869 O O . MET A 1 110 ? -18.476 6.709 15.839 1.00 96.75 110 MET A O 1
ATOM 873 N N . ALA A 1 111 ? -20.653 6.659 15.331 1.00 96.75 111 ALA A N 1
ATOM 874 C CA . ALA A 1 111 ? -20.501 6.999 13.918 1.00 96.75 111 ALA A CA 1
ATOM 875 C C . ALA A 1 111 ? -20.013 8.437 13.676 1.00 96.75 111 ALA A C 1
ATOM 877 O O . ALA A 1 111 ? -19.350 8.685 12.670 1.00 96.75 111 ALA A O 1
ATOM 878 N N . ARG A 1 112 ? -20.365 9.381 14.563 1.00 96.88 112 ARG A N 1
ATOM 879 C CA . ARG A 1 112 ? -20.040 10.813 14.421 1.00 96.88 112 ARG A CA 1
ATOM 880 C C . ARG A 1 112 ? -18.789 11.232 15.191 1.00 96.88 112 ARG A C 1
ATOM 882 O O . ARG A 1 112 ? -18.162 12.216 14.817 1.00 96.88 112 ARG A O 1
ATOM 889 N N . GLY A 1 113 ? -18.457 10.529 16.271 1.00 92.88 113 GLY A N 1
ATOM 890 C CA . GLY A 1 113 ? -17.322 10.860 17.131 1.00 92.88 113 GLY A CA 1
ATOM 891 C C . GLY A 1 113 ? -15.979 10.302 16.640 1.00 92.88 113 GLY A C 1
ATOM 892 O O . GLY A 1 113 ? -15.940 9.392 15.807 1.00 92.88 113 GLY A O 1
ATOM 893 N N . PRO A 1 114 ? -14.854 10.808 17.180 1.00 95.00 114 PRO A N 1
ATOM 894 C CA . PRO A 1 114 ? -13.560 10.159 17.010 1.00 95.00 114 PRO A CA 1
ATOM 895 C C . PRO A 1 114 ? -13.560 8.773 17.672 1.00 95.00 114 PRO A C 1
ATOM 897 O O . PRO A 1 114 ? -14.263 8.527 18.655 1.00 95.00 114 PRO A O 1
ATOM 900 N N . ARG A 1 115 ? -12.730 7.855 17.161 1.00 94.69 115 ARG A N 1
ATOM 901 C CA . ARG A 1 115 ? -12.519 6.551 17.806 1.00 94.69 115 ARG A CA 1
ATOM 902 C C . ARG A 1 115 ? -11.787 6.768 19.132 1.00 94.69 115 ARG A C 1
ATOM 904 O O . ARG A 1 115 ? -10.610 7.115 19.127 1.00 94.69 115 ARG A O 1
ATOM 911 N N . LEU A 1 116 ? -12.461 6.501 20.247 1.00 93.75 116 LEU A N 1
ATOM 912 C CA . LEU A 1 116 ? -11.847 6.459 21.576 1.00 93.75 116 LEU A CA 1
ATOM 913 C C . LEU A 1 116 ? -11.801 5.010 22.090 1.00 93.75 116 LEU A C 1
ATOM 915 O O . LEU A 1 116 ? -12.749 4.253 21.844 1.00 93.75 116 LEU A O 1
ATOM 919 N N . PRO A 1 117 ? -10.732 4.608 22.808 1.00 92.56 117 PRO A N 1
ATOM 920 C CA . PRO A 1 117 ? -10.706 3.349 23.550 1.00 92.56 117 PRO A CA 1
ATOM 921 C C . PRO A 1 117 ? -11.922 3.228 24.472 1.00 92.56 117 PRO A C 1
ATOM 923 O O . PRO A 1 117 ? -12.348 4.229 25.045 1.00 92.56 117 PRO A O 1
ATOM 926 N N . PHE A 1 118 ? -12.450 2.013 24.645 1.00 93.75 118 PHE A N 1
ATOM 927 C CA . PHE A 1 118 ? -13.648 1.765 25.458 1.00 93.75 118 PHE A CA 1
ATOM 928 C C . PHE A 1 118 ? -13.552 2.391 26.858 1.00 93.75 118 PHE A C 1
ATOM 930 O O . PHE A 1 118 ? -14.491 3.047 27.292 1.00 93.75 118 PHE A O 1
ATOM 937 N N . ASP A 1 119 ? -12.398 2.277 27.519 1.00 89.94 119 ASP A N 1
ATOM 938 C CA . ASP A 1 119 ? -12.193 2.791 28.880 1.00 89.94 119 ASP A CA 1
ATOM 939 C C . ASP A 1 119 ? -12.165 4.326 28.969 1.00 89.94 119 ASP A C 1
ATOM 941 O O . ASP A 1 119 ? -12.343 4.873 30.053 1.00 89.94 119 ASP A O 1
ATOM 945 N N . ARG A 1 120 ? -11.979 5.019 27.836 1.00 90.19 120 ARG A N 1
ATOM 946 C CA . ARG A 1 120 ? -12.008 6.490 27.725 1.00 90.19 120 ARG A CA 1
ATOM 947 C C . ARG A 1 120 ? -13.365 7.037 27.274 1.00 90.19 120 ARG A C 1
ATOM 949 O O . ARG A 1 120 ? -13.509 8.241 27.093 1.00 90.19 120 ARG A O 1
ATOM 956 N N . GLN A 1 121 ? -14.341 6.169 27.023 1.00 91.19 121 GLN A N 1
ATOM 957 C CA . GLN A 1 121 ? -15.705 6.584 26.709 1.00 91.19 121 GLN A CA 1
ATOM 958 C C . GLN A 1 121 ? -16.425 7.005 27.996 1.00 91.19 121 GLN A C 1
ATOM 960 O O . GLN A 1 121 ? -16.171 6.445 29.065 1.00 91.19 121 GLN A O 1
ATOM 965 N N . SER A 1 122 ? -17.392 7.922 27.890 1.00 88.06 122 SER A N 1
ATOM 966 C CA . SER A 1 122 ? -18.263 8.240 29.030 1.00 88.06 122 SER A CA 1
ATOM 967 C C . SER A 1 122 ? -18.963 6.975 29.539 1.00 88.06 122 SER A C 1
ATOM 969 O O . SER A 1 122 ? -19.281 6.066 28.772 1.00 88.06 122 SER A O 1
ATOM 971 N N . THR A 1 123 ? -19.231 6.881 30.836 1.00 84.31 123 THR A N 1
ATOM 972 C CA . THR A 1 123 ? -19.959 5.780 31.470 1.00 84.31 123 THR A CA 1
ATOM 973 C C . THR A 1 123 ? -21.273 5.506 30.754 1.00 84.31 123 THR A C 1
ATOM 975 O O . THR A 1 123 ? -21.548 4.354 30.420 1.00 84.31 123 THR A O 1
ATOM 978 N N . ALA A 1 124 ? -22.056 6.537 30.425 1.00 85.75 124 ALA A N 1
ATOM 979 C CA . ALA A 1 124 ? -23.291 6.356 29.661 1.00 85.75 124 ALA A CA 1
ATOM 980 C C . ALA A 1 124 ? -23.040 5.612 28.334 1.00 85.75 124 ALA A C 1
ATOM 982 O O . ALA A 1 124 ? -23.723 4.628 28.040 1.00 85.75 124 ALA A O 1
ATOM 983 N N . MET A 1 125 ? -22.011 6.020 27.585 1.00 91.88 125 MET A N 1
ATOM 984 C CA . MET A 1 125 ? -21.603 5.371 26.340 1.00 91.88 125 MET A CA 1
ATOM 985 C C . MET A 1 125 ? -21.119 3.936 26.574 1.00 91.88 125 MET A C 1
ATOM 987 O O . MET A 1 125 ? -21.571 3.017 25.895 1.00 91.88 125 MET A O 1
ATOM 991 N N . ARG A 1 126 ? -20.269 3.703 27.584 1.00 92.81 126 ARG A N 1
ATOM 992 C CA . ARG A 1 126 ? -19.772 2.364 27.946 1.00 92.81 126 ARG A CA 1
ATOM 993 C C . ARG A 1 126 ? -20.914 1.393 28.236 1.00 92.81 126 ARG A C 1
ATOM 995 O O . ARG A 1 126 ? -20.905 0.266 27.741 1.00 92.81 126 ARG A O 1
ATOM 1002 N N . HIS A 1 127 ? -21.931 1.826 28.982 1.00 89.69 127 HIS A N 1
ATOM 1003 C CA . HIS A 1 127 ? -23.101 0.995 29.274 1.00 89.69 127 HIS A CA 1
ATOM 1004 C C . HIS A 1 127 ? -23.895 0.629 28.021 1.00 89.69 127 HIS A C 1
ATOM 1006 O O . HIS A 1 127 ? -24.280 -0.537 27.886 1.00 89.69 127 HIS A O 1
ATOM 1012 N N . GLN A 1 128 ? -24.098 1.588 27.114 1.00 92.62 128 GLN A N 1
ATOM 1013 C CA . GLN A 1 128 ? -24.794 1.361 25.848 1.00 92.62 128 GLN A CA 1
ATOM 1014 C C . GLN A 1 128 ? -23.989 0.462 24.899 1.00 92.62 128 GLN A C 1
ATOM 1016 O O . GLN A 1 128 ? -24.549 -0.431 24.268 1.00 92.62 128 GLN A O 1
ATOM 1021 N N . MET A 1 129 ? -22.666 0.632 24.824 1.00 95.06 129 MET A N 1
ATOM 1022 C CA . MET A 1 129 ? -21.797 -0.238 24.026 1.00 95.06 129 MET A CA 1
ATOM 1023 C C . MET A 1 129 ? -21.829 -1.679 24.541 1.00 95.06 129 MET A C 1
ATOM 1025 O O . MET A 1 129 ? -21.943 -2.622 23.761 1.00 95.06 129 MET A O 1
ATOM 1029 N N . LEU A 1 130 ? -21.790 -1.871 25.861 1.00 94.50 130 LEU A N 1
ATOM 1030 C CA . LEU A 1 130 ? -21.956 -3.199 26.442 1.00 94.50 130 LEU A CA 1
ATOM 1031 C C . LEU A 1 130 ? -23.365 -3.759 26.180 1.00 94.50 130 LEU A C 1
ATOM 1033 O O . LEU A 1 130 ? -23.533 -4.977 26.136 1.00 94.50 130 LEU A O 1
ATOM 1037 N N . GLU A 1 131 ? -24.400 -2.914 26.084 1.00 93.62 131 GLU A N 1
ATOM 1038 C CA . GLU A 1 131 ? -25.780 -3.337 25.777 1.00 93.62 131 GLU A CA 1
ATOM 1039 C C . GLU A 1 131 ? -25.901 -3.805 24.332 1.00 93.62 131 GLU A C 1
ATOM 1041 O O . GLU A 1 131 ? -26.511 -4.839 24.082 1.00 93.62 131 GLU A O 1
ATOM 1046 N N . LEU A 1 132 ? -25.216 -3.130 23.409 1.00 95.75 132 LEU A N 1
ATOM 1047 C CA . LEU A 1 132 ? -25.041 -3.605 22.043 1.00 95.75 132 LEU A CA 1
ATOM 1048 C C . LEU A 1 132 ? -24.355 -4.981 22.008 1.00 95.75 132 LEU A C 1
ATOM 1050 O O . LEU A 1 132 ? -24.825 -5.871 21.303 1.00 95.75 132 LEU A O 1
ATOM 1054 N N . VAL A 1 133 ? -23.282 -5.189 22.780 1.00 96.44 133 VAL A N 1
ATOM 1055 C CA . VAL A 1 133 ? -22.595 -6.496 22.845 1.00 96.44 133 VAL A CA 1
ATOM 1056 C C . VAL A 1 133 ? -23.485 -7.579 23.453 1.00 96.44 133 VAL A C 1
ATOM 1058 O O . VAL A 1 133 ? -23.566 -8.683 22.914 1.00 96.44 133 VAL A O 1
ATOM 1061 N N . ASP A 1 134 ? -24.186 -7.272 24.544 1.00 94.81 134 ASP A N 1
ATOM 1062 C CA . ASP A 1 134 ? -25.156 -8.191 25.141 1.00 94.81 134 ASP A CA 1
ATOM 1063 C C . ASP A 1 134 ? -26.248 -8.567 24.137 1.00 94.81 134 ASP A C 1
ATOM 1065 O O . ASP A 1 134 ? -26.556 -9.740 23.951 1.00 94.81 134 ASP A O 1
ATOM 1069 N N . TRP A 1 135 ? -26.797 -7.573 23.436 1.00 95.25 135 TRP A N 1
ATOM 1070 C CA . TRP A 1 135 ? -27.810 -7.810 22.424 1.00 95.25 135 TRP A CA 1
ATOM 1071 C C . TRP A 1 135 ? -27.279 -8.685 21.294 1.00 95.25 135 TRP A C 1
ATOM 1073 O O . TRP A 1 135 ? -27.971 -9.631 20.950 1.00 95.25 135 TRP A O 1
ATOM 1083 N N . LEU A 1 136 ? -26.082 -8.414 20.757 1.00 96.44 136 LEU A N 1
ATOM 1084 C CA . LEU A 1 136 ? -25.474 -9.182 19.659 1.00 96.44 136 LEU A CA 1
ATOM 1085 C C . LEU A 1 136 ? -25.202 -10.642 20.026 1.00 96.44 136 LEU A C 1
ATOM 1087 O O . LEU A 1 136 ? -25.190 -11.504 19.149 1.00 96.44 136 LEU A O 1
ATOM 1091 N N . THR A 1 137 ? -24.953 -10.907 21.306 1.00 95.75 137 THR A N 1
ATOM 1092 C CA . THR A 1 137 ? -24.583 -12.235 21.799 1.00 95.75 137 THR A CA 1
ATOM 1093 C C . THR A 1 137 ? -25.755 -13.010 22.392 1.00 95.75 137 THR A C 1
ATOM 1095 O O . THR A 1 137 ? -25.642 -14.219 22.565 1.00 95.75 137 THR A O 1
ATOM 1098 N N . ARG A 1 138 ? -26.895 -12.363 22.659 1.00 91.44 138 ARG A N 1
ATOM 1099 C CA . ARG A 1 138 ? -28.163 -13.022 22.997 1.00 91.44 138 ARG A CA 1
ATOM 1100 C C . ARG A 1 138 ? -28.604 -13.841 21.773 1.00 91.44 138 ARG A C 1
ATOM 1102 O O . ARG A 1 138 ? -28.915 -13.259 20.742 1.00 91.44 138 ARG A O 1
ATOM 1109 N N . ASP A 1 139 ? -28.570 -15.169 21.868 1.00 93.62 139 ASP A N 1
ATOM 1110 C CA . ASP A 1 139 ? -28.771 -16.131 20.758 1.00 93.62 139 ASP A CA 1
ATOM 1111 C C . ASP A 1 139 ? -27.550 -16.300 19.833 1.00 93.62 139 ASP A C 1
ATOM 1113 O O . ASP A 1 139 ? -27.646 -16.329 18.600 1.00 93.62 139 ASP A O 1
ATOM 1117 N N . TRP A 1 140 ? -26.363 -16.392 20.434 1.00 94.38 140 TRP A N 1
ATOM 1118 C CA . TRP A 1 140 ? -25.132 -16.670 19.702 1.00 94.38 140 TRP A CA 1
ATOM 1119 C C . TRP A 1 140 ? -25.166 -18.030 18.970 1.00 94.38 140 TRP A C 1
ATOM 1121 O O . TRP A 1 140 ? -25.587 -19.019 19.573 1.00 94.38 140 TRP A O 1
ATOM 1131 N N . PRO A 1 141 ? -24.661 -18.128 17.717 1.00 97.06 141 PRO A N 1
ATOM 1132 C CA . PRO A 1 141 ? -24.048 -17.063 16.904 1.00 97.06 141 PRO A CA 1
ATOM 1133 C C . PRO A 1 141 ? -25.013 -16.357 15.937 1.00 97.06 141 PRO A C 1
ATOM 1135 O O . PRO A 1 141 ? -24.617 -15.412 15.253 1.00 97.06 141 PRO A O 1
ATOM 1138 N N . VAL A 1 142 ? -26.271 -16.798 15.862 1.00 97.25 142 VAL A N 1
ATOM 1139 C CA . VAL A 1 142 ? -27.229 -16.448 14.797 1.00 97.25 142 VAL A CA 1
ATOM 1140 C C . VAL A 1 142 ? -27.414 -14.939 14.658 1.00 97.25 142 VAL A C 1
ATOM 1142 O O . VAL A 1 142 ? -27.291 -14.380 13.564 1.00 97.25 142 VAL A O 1
ATOM 1145 N N . ARG A 1 143 ? -27.672 -14.253 15.773 1.00 96.56 143 ARG A N 1
ATOM 1146 C CA . ARG A 1 143 ? -27.951 -12.814 15.762 1.00 96.56 143 ARG A CA 1
ATOM 1147 C C . ARG A 1 143 ? -26.741 -11.987 15.349 1.00 96.56 143 ARG A C 1
ATOM 1149 O O . ARG A 1 143 ? -26.879 -11.029 14.584 1.00 96.56 143 ARG A O 1
ATOM 1156 N N . PHE A 1 144 ? -25.560 -12.377 15.816 1.00 97.81 144 PHE A N 1
ATOM 1157 C CA . PHE A 1 144 ? -24.307 -11.759 15.413 1.00 97.81 144 PHE A CA 1
ATOM 1158 C C . PHE A 1 144 ? -24.086 -11.903 13.904 1.00 97.81 144 PHE A C 1
ATOM 1160 O O . PHE A 1 144 ? -23.890 -10.895 13.225 1.00 97.81 144 PHE A O 1
ATOM 1167 N N . ILE A 1 145 ? -24.196 -13.124 13.368 1.00 97.62 145 ILE A N 1
ATOM 1168 C CA . ILE A 1 145 ? -24.000 -13.406 11.939 1.00 97.62 145 ILE A CA 1
ATOM 1169 C C . ILE A 1 145 ? -24.966 -12.585 11.082 1.00 97.62 145 ILE A C 1
ATOM 1171 O O . ILE A 1 145 ? -24.528 -11.910 10.148 1.00 97.62 145 ILE A O 1
ATOM 1175 N N . SER A 1 146 ? -26.259 -12.606 11.418 1.00 97.44 146 SER A N 1
ATOM 1176 C CA . SER A 1 146 ? -27.294 -11.861 10.693 1.00 97.44 146 SER A CA 1
ATOM 1177 C C . SER A 1 146 ? -27.002 -10.356 10.684 1.00 97.44 146 SER A C 1
ATO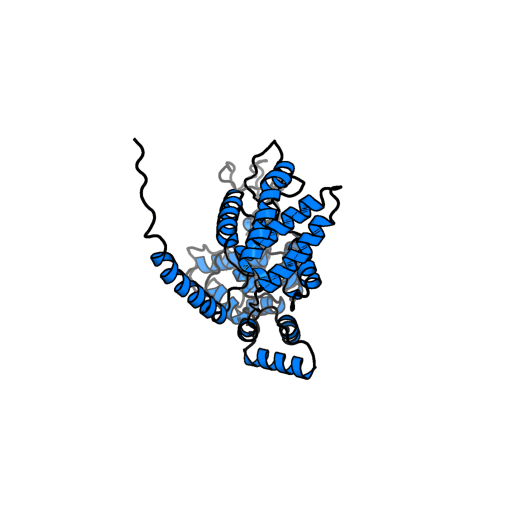M 1179 O O . SER A 1 146 ? -26.949 -9.733 9.621 1.00 97.44 146 SER A O 1
ATOM 1181 N N . SER A 1 147 ? -26.678 -9.786 11.850 1.00 97.44 147 SER A N 1
ATOM 1182 C CA . SER A 1 147 ? -26.381 -8.354 11.991 1.00 97.44 147 SER A CA 1
ATOM 1183 C C . SER A 1 147 ? -25.136 -7.933 11.205 1.00 97.44 147 SER A C 1
ATOM 1185 O O . SER A 1 147 ? -25.155 -6.926 10.496 1.00 97.44 147 SER A O 1
ATOM 1187 N N . MET A 1 148 ? -24.047 -8.705 11.298 1.00 97.94 148 MET A N 1
ATOM 1188 C CA . MET A 1 148 ? -22.800 -8.398 10.587 1.00 97.94 148 MET A CA 1
ATOM 1189 C C . MET A 1 148 ? -22.956 -8.562 9.071 1.00 97.94 148 MET A C 1
ATOM 1191 O O . MET A 1 148 ? -22.446 -7.736 8.309 1.00 97.94 148 MET A O 1
ATOM 1195 N N . SER A 1 149 ? -23.703 -9.576 8.628 1.00 96.06 149 SER A N 1
ATOM 1196 C CA . SER A 1 149 ? -23.983 -9.824 7.210 1.00 96.06 149 SER A CA 1
ATOM 1197 C C . SER A 1 149 ? -24.829 -8.707 6.599 1.00 96.06 149 SER A C 1
ATOM 1199 O O . SER A 1 149 ? -24.444 -8.154 5.564 1.00 96.06 149 SER A O 1
ATOM 1201 N N . ALA A 1 150 ? -25.910 -8.301 7.276 1.00 96.75 150 ALA A N 1
ATOM 1202 C CA . ALA A 1 150 ? -26.747 -7.169 6.874 1.00 96.75 150 ALA A CA 1
ATOM 1203 C C . ALA A 1 150 ? -25.940 -5.858 6.808 1.00 96.75 150 ALA A C 1
ATOM 1205 O O . ALA A 1 150 ? -26.058 -5.090 5.852 1.00 96.75 150 ALA A O 1
ATOM 1206 N N . ALA A 1 151 ? -25.023 -5.649 7.759 1.00 97.00 151 ALA A N 1
ATOM 1207 C CA . ALA A 1 151 ? -24.102 -4.512 7.777 1.00 97.00 151 ALA A CA 1
ATOM 1208 C C . ALA A 1 151 ? -22.945 -4.620 6.762 1.00 97.00 151 ALA A C 1
ATOM 1210 O O . ALA A 1 151 ? -22.133 -3.698 6.644 1.00 97.00 151 ALA A O 1
ATOM 1211 N N . ARG A 1 152 ? -22.822 -5.732 6.024 1.00 96.19 152 ARG A N 1
ATOM 1212 C CA . ARG A 1 152 ? -21.693 -6.013 5.119 1.00 96.19 152 ARG A CA 1
ATOM 1213 C C . ARG A 1 152 ? -20.329 -5.902 5.822 1.00 96.19 152 ARG A C 1
ATOM 1215 O O . ARG A 1 152 ? -19.358 -5.399 5.244 1.00 96.19 152 ARG A O 1
ATOM 1222 N N . ILE A 1 153 ? -20.259 -6.347 7.071 1.00 96.56 153 ILE A N 1
ATOM 1223 C CA . ILE A 1 153 ? -19.023 -6.461 7.848 1.00 96.56 153 ILE A CA 1
ATOM 1224 C C . ILE A 1 153 ? -18.416 -7.839 7.571 1.00 96.56 153 ILE A C 1
ATOM 1226 O O . ILE A 1 153 ? -19.114 -8.846 7.561 1.00 96.56 153 ILE A O 1
ATOM 1230 N N . THR A 1 154 ? -17.113 -7.875 7.294 1.00 95.81 154 THR A N 1
ATOM 1231 C CA . THR A 1 154 ? -16.392 -9.099 6.900 1.00 95.81 154 THR A CA 1
ATOM 1232 C C . THR A 1 154 ? -15.399 -9.530 7.972 1.00 95.81 154 THR A C 1
ATOM 1234 O O . THR A 1 154 ? -14.939 -8.685 8.739 1.00 95.81 154 THR A O 1
ATOM 1237 N N . CYS A 1 155 ? -14.956 -10.789 7.942 1.00 96.06 155 CYS A N 1
ATOM 1238 C CA . CYS A 1 155 ? -13.923 -11.316 8.845 1.00 96.06 155 CYS A CA 1
ATOM 1239 C C . CYS A 1 155 ? -12.641 -10.453 8.882 1.00 96.06 155 CYS A C 1
ATOM 1241 O O . CYS A 1 155 ? -12.037 -10.278 9.938 1.00 96.06 155 CYS A O 1
ATOM 1243 N N . GLY A 1 156 ? -12.255 -9.834 7.757 1.00 94.25 156 GLY A N 1
ATOM 1244 C CA . GLY A 1 156 ? -11.086 -8.945 7.688 1.00 94.25 156 GLY A CA 1
ATOM 1245 C C . GLY A 1 156 ? -11.170 -7.705 8.593 1.00 94.25 156 GLY A C 1
ATOM 1246 O O . GLY A 1 156 ? -10.145 -7.199 9.038 1.00 94.25 156 GLY A O 1
ATOM 1247 N N . GLU A 1 157 ? -12.376 -7.239 8.929 1.00 95.56 157 GLU A N 1
ATOM 1248 C CA . GLU A 1 157 ? -12.565 -6.110 9.854 1.00 95.56 157 GLU A CA 1
ATOM 1249 C C . GLU A 1 157 ? -12.203 -6.509 11.298 1.00 95.56 157 GLU A C 1
ATOM 1251 O O . GLU A 1 157 ? -11.741 -5.670 12.068 1.00 95.56 157 GLU A O 1
ATOM 1256 N N . TYR A 1 158 ? -12.345 -7.794 11.642 1.00 95.75 158 TYR A N 1
ATOM 1257 C CA . TYR A 1 158 ? -11.928 -8.363 12.928 1.00 95.75 158 TYR A CA 1
ATOM 1258 C C . TYR A 1 158 ? -10.441 -8.721 12.951 1.00 95.75 158 TYR A C 1
ATOM 1260 O O . TYR A 1 158 ? -9.796 -8.564 13.982 1.00 95.75 158 TYR A O 1
ATOM 1268 N N . ALA A 1 159 ? -9.874 -9.137 11.814 1.00 93.00 159 ALA A N 1
ATOM 1269 C CA . ALA A 1 159 ? -8.447 -9.452 11.695 1.00 93.00 159 ALA A CA 1
ATOM 1270 C C . ALA A 1 159 ? -7.530 -8.238 11.940 1.00 93.00 159 ALA A C 1
ATOM 1272 O O . ALA A 1 159 ? -6.355 -8.403 12.243 1.00 93.00 159 ALA A O 1
ATOM 1273 N N . THR A 1 160 ? -8.061 -7.018 11.816 1.00 93.00 160 THR A N 1
ATOM 1274 C CA . THR A 1 160 ? -7.338 -5.767 12.092 1.00 93.00 160 THR A CA 1
ATOM 1275 C C . THR A 1 160 ? -7.549 -5.255 13.520 1.00 93.00 160 THR A C 1
ATOM 1277 O O . THR A 1 160 ? -7.248 -4.095 13.803 1.00 93.00 160 THR A O 1
ATOM 1280 N N . ALA A 1 161 ? -8.152 -6.041 14.416 1.00 93.69 161 ALA A N 1
ATOM 1281 C CA . ALA A 1 161 ? -8.265 -5.674 15.825 1.00 93.69 161 ALA A CA 1
ATOM 1282 C C . ALA A 1 161 ? -6.875 -5.621 16.481 1.00 93.69 161 ALA A C 1
ATOM 1284 O O . ALA A 1 161 ? -6.026 -6.467 16.228 1.00 93.69 161 ALA A O 1
ATOM 1285 N N . GLU A 1 162 ? -6.657 -4.637 17.356 1.00 91.56 162 GLU A N 1
ATOM 1286 C CA . GLU A 1 162 ? -5.411 -4.506 18.140 1.00 91.56 162 GLU A CA 1
ATOM 1287 C C . GLU A 1 162 ? -5.283 -5.596 19.217 1.00 91.56 162 GLU A C 1
ATOM 1289 O O . GLU A 1 162 ? -4.219 -5.793 19.794 1.00 91.56 162 GLU A O 1
ATOM 1294 N N . ILE A 1 163 ? -6.388 -6.283 19.513 1.00 93.81 163 ILE A N 1
ATOM 1295 C CA . ILE A 1 163 ? -6.497 -7.308 20.547 1.00 93.81 163 ILE A CA 1
ATOM 1296 C C . ILE A 1 163 ? -6.635 -8.666 19.848 1.00 93.81 163 ILE A C 1
ATOM 1298 O O . ILE A 1 163 ? -7.454 -8.771 18.927 1.00 93.81 163 ILE A O 1
ATOM 1302 N N . PRO A 1 164 ? -5.899 -9.709 20.281 1.00 96.06 164 PRO A N 1
ATOM 1303 C CA . PRO A 1 164 ? -6.055 -11.056 19.745 1.00 96.06 164 PRO A CA 1
ATOM 1304 C C . PRO A 1 164 ? -7.511 -11.537 19.813 1.00 96.06 164 PRO A C 1
ATOM 1306 O O . PRO A 1 164 ? -8.155 -11.468 20.861 1.00 96.06 164 PRO A O 1
ATOM 1309 N N . VAL A 1 165 ? -8.034 -12.034 18.690 1.00 96.75 165 VAL A N 1
ATOM 1310 C CA . VAL A 1 165 ? -9.418 -12.520 18.597 1.00 96.75 165 VAL A CA 1
ATOM 1311 C C . VAL A 1 165 ? -9.504 -13.933 19.187 1.00 96.75 165 VAL A C 1
ATOM 1313 O O . VAL A 1 165 ? -8.828 -14.829 18.678 1.00 96.75 165 VAL A O 1
ATOM 1316 N N . PRO A 1 166 ? -10.327 -14.188 20.224 1.00 96.50 166 PRO A N 1
ATOM 1317 C CA . PRO A 1 166 ? -10.440 -15.526 20.795 1.00 96.50 166 PRO A CA 1
ATOM 1318 C C . PRO A 1 166 ? -11.116 -16.494 19.819 1.00 96.50 166 PRO A C 1
ATOM 1320 O O . PRO A 1 166 ? -11.965 -16.104 19.013 1.00 96.50 166 PRO A O 1
ATOM 1323 N N . TYR A 1 167 ? -10.783 -17.783 19.936 1.00 95.56 167 TYR A N 1
ATOM 1324 C CA . TYR A 1 167 ? -11.210 -18.824 18.994 1.00 95.56 167 TYR A CA 1
ATOM 1325 C C . TYR A 1 167 ? -12.731 -18.886 18.768 1.00 95.56 167 TYR A C 1
ATOM 1327 O O . TYR A 1 167 ? -13.171 -19.036 17.630 1.00 95.56 167 TYR A O 1
ATOM 1335 N N . TRP A 1 168 ? -13.546 -18.723 19.817 1.00 95.81 168 TRP A N 1
ATOM 1336 C CA . TRP A 1 168 ? -15.012 -18.789 19.708 1.00 95.81 168 TRP A CA 1
ATOM 1337 C C . TRP A 1 168 ? -15.599 -17.692 18.807 1.00 95.81 168 TRP A C 1
ATOM 1339 O O . TRP A 1 168 ? -16.597 -17.916 18.129 1.00 95.81 168 TRP A O 1
ATOM 1349 N N . LEU A 1 169 ? -14.977 -16.510 18.787 1.00 97.06 169 LEU A N 1
ATOM 1350 C CA . LEU A 1 169 ? -15.381 -15.395 17.933 1.00 97.06 169 LEU A CA 1
ATOM 1351 C C . LEU A 1 169 ? -14.755 -15.546 16.545 1.00 97.06 169 LEU A C 1
ATOM 1353 O O . LEU A 1 169 ? -15.424 -15.349 15.533 1.00 97.06 169 LEU A O 1
ATOM 1357 N N . TRP A 1 170 ? -13.477 -15.931 16.495 1.00 96.94 170 TRP A N 1
ATOM 1358 C CA . TRP A 1 170 ? -12.742 -16.089 15.243 1.00 96.94 170 TRP A CA 1
ATOM 1359 C C . TRP A 1 170 ? -13.330 -17.176 14.341 1.00 96.94 170 TRP A C 1
ATOM 1361 O O . TRP A 1 170 ? -13.487 -16.937 13.148 1.00 96.94 170 TRP A O 1
ATOM 1371 N N . SER A 1 171 ? -13.689 -18.337 14.894 1.00 96.50 171 SER A N 1
ATOM 1372 C CA . SER A 1 171 ? -14.312 -19.442 14.147 1.00 96.50 171 SER A CA 1
ATOM 1373 C C . SER A 1 171 ? -15.601 -19.000 13.451 1.00 96.50 171 SER A C 1
ATOM 1375 O O . SER A 1 171 ? -15.710 -19.154 12.240 1.00 96.50 171 SER A O 1
ATOM 1377 N N . VAL A 1 172 ? -16.507 -18.332 14.172 1.00 97.06 172 VAL A N 1
ATOM 1378 C CA . VAL A 1 172 ? -17.762 -17.791 13.618 1.00 97.06 172 VAL A CA 1
ATOM 1379 C C . VAL A 1 172 ? -17.505 -16.714 12.561 1.00 97.06 172 VAL A C 1
ATOM 1381 O O . VAL A 1 172 ? -18.129 -16.723 11.499 1.00 97.06 172 VAL A O 1
ATOM 1384 N N . CYS A 1 173 ? -16.570 -15.791 12.811 1.00 96.81 173 CYS A N 1
ATOM 1385 C CA . CYS A 1 173 ? -16.187 -14.780 11.824 1.00 96.81 173 CYS A CA 1
ATOM 1386 C C . CYS A 1 173 ? -15.618 -15.416 10.550 1.00 96.81 173 CYS A C 1
ATOM 1388 O O . CYS A 1 173 ? -15.976 -15.000 9.451 1.00 96.81 173 CYS A O 1
ATOM 1390 N N . LYS A 1 174 ? -14.748 -16.417 10.686 1.00 95.19 174 LYS A N 1
ATOM 1391 C CA . LYS A 1 174 ? -14.119 -17.102 9.558 1.00 95.19 174 LYS A CA 1
ATOM 1392 C C . LYS A 1 174 ? -15.133 -17.927 8.769 1.00 95.19 174 LYS A C 1
ATOM 1394 O O . LYS A 1 174 ? -15.149 -17.871 7.552 1.00 95.19 174 LYS A O 1
ATOM 1399 N N . GLU A 1 175 ? -16.013 -18.649 9.444 1.00 95.25 175 GLU A N 1
ATOM 1400 C CA . GLU A 1 175 ? -16.997 -19.500 8.778 1.00 95.25 175 GLU A CA 1
ATOM 1401 C C . GLU A 1 175 ? -18.073 -18.687 8.045 1.00 95.25 175 GLU A C 1
ATOM 1403 O O . GLU A 1 175 ? -18.396 -18.983 6.896 1.00 95.25 175 GLU A O 1
ATOM 1408 N N . HIS A 1 176 ? -18.598 -17.633 8.678 1.00 96.06 176 HIS A N 1
ATOM 1409 C CA . HIS A 1 176 ? -19.792 -16.944 8.174 1.00 96.06 176 HIS A CA 1
ATOM 1410 C C . HIS A 1 176 ? -19.536 -15.541 7.615 1.00 96.06 176 HIS A C 1
ATOM 1412 O O . HIS A 1 176 ? -20.331 -15.050 6.816 1.00 96.06 176 HIS A O 1
ATOM 1418 N N . LEU A 1 177 ? -18.454 -14.868 8.021 1.00 95.38 177 LEU A N 1
ATOM 1419 C CA . LEU A 1 177 ? -18.131 -13.503 7.574 1.00 95.38 177 LEU A CA 1
ATOM 1420 C C . LEU A 1 177 ? -16.916 -13.453 6.640 1.00 95.38 177 LEU A C 1
ATOM 1422 O O . LEU A 1 177 ? -16.604 -12.383 6.096 1.00 95.38 177 LEU A O 1
ATOM 1426 N N . GLU A 1 178 ? -16.199 -14.564 6.448 1.00 93.12 178 GLU A N 1
ATOM 1427 C CA . GLU A 1 178 ? -15.177 -14.663 5.413 1.00 93.12 178 GLU A CA 1
ATOM 1428 C C . GLU A 1 178 ? -15.874 -14.732 4.060 1.00 93.12 178 GLU A C 1
ATOM 1430 O O . GLU A 1 178 ? -16.352 -15.765 3.596 1.00 93.12 178 GLU A O 1
ATOM 1435 N N . ARG A 1 179 ? -15.927 -13.584 3.388 1.00 82.75 179 ARG A N 1
ATOM 1436 C CA . ARG A 1 179 ? -16.246 -13.582 1.969 1.00 82.75 179 ARG A CA 1
ATOM 1437 C C . ARG A 1 179 ? -15.101 -14.293 1.280 1.00 82.75 179 ARG A C 1
ATOM 1439 O O . ARG A 1 179 ? -14.015 -13.717 1.184 1.00 82.75 179 ARG A O 1
ATOM 1446 N N . LYS A 1 180 ? -15.345 -15.518 0.807 1.00 75.00 180 LYS A N 1
ATOM 1447 C CA . LYS A 1 180 ? -14.468 -16.174 -0.162 1.00 75.00 180 LYS A CA 1
ATOM 1448 C C . LYS A 1 180 ? -14.292 -15.175 -1.300 1.00 75.00 180 LYS A C 1
ATOM 1450 O O . LYS A 1 180 ? -15.212 -14.956 -2.085 1.00 75.00 180 LYS A O 1
ATOM 1455 N N . ARG A 1 181 ? -13.156 -14.470 -1.317 1.00 70.50 181 ARG A N 1
ATOM 1456 C CA . ARG A 1 181 ? -12.819 -13.596 -2.439 1.00 70.50 181 ARG A CA 1
ATOM 1457 C C . ARG A 1 181 ? -12.840 -14.510 -3.648 1.00 70.50 181 ARG A C 1
ATOM 1459 O O . ARG A 1 181 ? -12.153 -15.530 -3.621 1.00 70.50 181 ARG A O 1
ATOM 1466 N N . TYR A 1 182 ? -13.660 -14.173 -4.637 1.00 76.94 182 TYR A N 1
ATOM 1467 C CA . TYR A 1 182 ? -13.655 -14.867 -5.912 1.00 76.94 182 TYR A CA 1
ATOM 1468 C C . TYR A 1 182 ? -12.200 -14.964 -6.380 1.00 76.94 182 TYR A C 1
ATOM 1470 O O . TYR A 1 182 ? -11.504 -13.952 -6.500 1.00 76.94 182 TYR A O 1
ATOM 1478 N N . ARG A 1 183 ? -11.705 -16.197 -6.481 1.00 81.31 183 ARG A N 1
ATOM 1479 C CA . ARG A 1 183 ? -10.351 -16.486 -6.936 1.00 81.31 183 ARG A CA 1
ATOM 1480 C C . ARG A 1 183 ? -10.487 -16.925 -8.372 1.00 81.31 183 ARG A C 1
ATOM 1482 O O . ARG A 1 183 ? -11.016 -18.003 -8.612 1.00 81.31 183 ARG A O 1
ATOM 1489 N N . THR A 1 184 ? -9.997 -16.094 -9.280 1.00 87.19 184 THR A N 1
ATOM 1490 C CA . THR A 1 184 ? -9.961 -16.452 -10.690 1.00 87.19 184 THR A CA 1
ATOM 1491 C C . THR A 1 184 ? -9.088 -17.681 -10.885 1.00 87.19 184 THR A C 1
ATOM 1493 O O . THR A 1 184 ? -7.946 -17.747 -10.419 1.00 87.19 184 THR A O 1
ATOM 1496 N N . THR A 1 185 ? -9.655 -18.670 -11.553 1.00 90.62 185 THR A N 1
ATOM 1497 C CA . THR A 1 185 ? -8.967 -19.869 -12.013 1.00 90.62 185 THR A CA 1
ATOM 1498 C C . THR A 1 185 ? -8.182 -19.563 -13.285 1.00 90.62 185 THR A C 1
ATOM 1500 O O . THR A 1 185 ? -8.434 -18.571 -13.972 1.00 90.62 185 THR A O 1
ATOM 1503 N N . LEU A 1 186 ? -7.219 -20.423 -13.624 1.00 90.06 186 LEU A N 1
ATOM 1504 C CA . LEU A 1 186 ? -6.486 -20.293 -14.884 1.00 90.06 186 LEU A CA 1
ATOM 1505 C C . LEU A 1 186 ? -7.437 -20.383 -16.088 1.00 90.06 186 LEU A C 1
ATOM 1507 O O . LEU A 1 186 ? -7.307 -19.595 -17.014 1.00 90.06 186 LEU A O 1
ATOM 1511 N N . ALA A 1 187 ? -8.435 -21.272 -16.030 1.00 92.38 187 ALA A N 1
ATOM 1512 C CA . ALA A 1 187 ? -9.431 -21.449 -17.085 1.00 92.38 187 ALA A CA 1
ATOM 1513 C C . ALA A 1 187 ? -10.263 -20.180 -17.341 1.00 92.38 187 ALA A C 1
ATOM 1515 O O . ALA A 1 187 ? -10.471 -19.806 -18.493 1.00 92.38 187 ALA A O 1
ATOM 1516 N N . GLU A 1 188 ? -10.691 -19.478 -16.288 1.00 93.81 188 GLU A N 1
ATOM 1517 C CA . GLU A 1 188 ? -11.418 -18.206 -16.420 1.00 93.81 188 GLU A CA 1
ATOM 1518 C C . GLU A 1 188 ? -10.538 -17.112 -17.031 1.00 93.81 188 GLU A C 1
ATOM 1520 O O . GLU A 1 188 ? -10.998 -16.344 -17.873 1.00 93.81 188 GLU A O 1
ATOM 1525 N N . VAL A 1 189 ? -9.259 -17.058 -16.644 1.00 94.31 189 VAL A N 1
ATOM 1526 C CA . VAL A 1 189 ? -8.292 -16.115 -17.221 1.00 94.31 189 VAL A CA 1
ATOM 1527 C C . VAL A 1 189 ? -8.046 -16.419 -18.703 1.00 94.31 189 VAL A C 1
ATOM 1529 O O . VAL A 1 189 ? -8.083 -15.490 -19.509 1.00 94.31 189 VAL A O 1
ATOM 1532 N N . SER A 1 190 ? -7.853 -17.690 -19.077 1.00 92.81 190 SER A N 1
ATOM 1533 C CA . SER A 1 190 ? -7.713 -18.116 -20.478 1.00 92.81 190 SER A CA 1
ATOM 1534 C C . SER A 1 190 ? -8.951 -17.767 -21.299 1.00 92.81 190 SER A C 1
ATOM 1536 O O . SER A 1 190 ? -8.835 -17.225 -22.393 1.00 92.81 190 SER A O 1
ATOM 1538 N N . SER A 1 191 ? -10.141 -18.027 -20.752 1.00 95.19 191 SER A N 1
ATOM 1539 C CA . SER A 1 191 ? -11.413 -17.745 -21.425 1.00 95.19 191 SER A CA 1
ATOM 1540 C C . SER A 1 191 ? -11.612 -16.242 -21.626 1.00 95.19 191 SER A C 1
ATOM 1542 O O . SER A 1 191 ? -11.979 -15.802 -22.710 1.00 95.19 191 SER A O 1
ATOM 1544 N N . ALA A 1 192 ? -11.290 -15.429 -20.617 1.00 96.06 192 ALA A N 1
ATOM 1545 C CA . ALA A 1 192 ? -11.319 -13.973 -20.727 1.00 96.06 192 ALA A CA 1
ATOM 1546 C C . ALA A 1 192 ? -10.325 -13.444 -21.775 1.00 96.06 192 ALA A C 1
ATOM 1548 O O . ALA A 1 192 ? -10.645 -12.509 -22.506 1.00 96.06 192 ALA A O 1
ATOM 1549 N N . ALA A 1 193 ? -9.129 -14.034 -21.864 1.00 94.38 193 ALA A N 1
ATOM 1550 C CA . ALA A 1 193 ? -8.153 -13.688 -22.894 1.00 94.38 193 ALA A CA 1
ATOM 1551 C C . ALA A 1 193 ? -8.661 -14.037 -24.305 1.00 94.38 193 ALA A C 1
ATOM 1553 O O . ALA A 1 193 ? -8.555 -13.203 -25.203 1.00 94.38 193 ALA A O 1
ATOM 1554 N N . ALA A 1 194 ? -9.259 -15.220 -24.483 1.00 95.31 194 ALA A N 1
ATOM 1555 C CA . ALA A 1 194 ? -9.847 -15.648 -25.752 1.00 95.31 194 ALA A CA 1
ATOM 1556 C C . ALA A 1 194 ? -10.992 -14.721 -26.195 1.00 95.31 194 ALA A C 1
ATOM 1558 O O . ALA A 1 194 ? -10.978 -14.245 -27.327 1.00 95.31 194 ALA A O 1
ATOM 1559 N N . LEU A 1 195 ? -11.906 -14.371 -25.283 1.00 96.75 195 LEU A N 1
ATOM 1560 C CA . LEU A 1 195 ? -13.007 -13.438 -25.558 1.00 96.75 195 LEU A CA 1
ATOM 1561 C C . LEU A 1 195 ? -12.511 -12.047 -25.977 1.00 96.75 195 LEU A C 1
ATOM 1563 O O . LEU A 1 195 ? -13.059 -11.440 -26.893 1.00 96.75 195 LEU A O 1
ATOM 1567 N N . LEU A 1 196 ? -11.461 -11.529 -25.327 1.00 95.88 196 LEU A N 1
ATOM 1568 C CA . LEU A 1 196 ? -10.853 -10.255 -25.726 1.00 95.88 196 LEU A CA 1
ATOM 1569 C C . LEU A 1 196 ? -10.227 -10.341 -27.120 1.00 95.88 196 LEU A C 1
ATOM 1571 O O . LEU A 1 196 ? -10.369 -9.401 -27.899 1.00 95.88 196 LEU A O 1
ATOM 1575 N N . SER A 1 197 ? -9.568 -11.459 -27.434 1.00 94.62 197 SER A N 1
ATOM 1576 C CA . SER A 1 197 ? -8.977 -11.694 -28.751 1.00 94.62 197 SER A CA 1
ATOM 1577 C C . SER A 1 197 ? -10.039 -11.768 -29.851 1.00 94.62 197 SER A C 1
ATOM 1579 O O . SER A 1 197 ? -9.869 -11.144 -30.893 1.00 94.62 197 SER A O 1
ATOM 1581 N N . GLU A 1 198 ? -11.143 -12.482 -29.618 1.00 96.56 198 GLU A N 1
ATOM 1582 C CA . GLU A 1 198 ? -12.271 -12.597 -30.556 1.00 96.56 198 GLU A CA 1
ATOM 1583 C C . GLU A 1 198 ? -12.940 -11.236 -30.805 1.00 96.56 198 GLU A C 1
ATOM 1585 O O . GLU A 1 198 ? -13.238 -10.865 -31.940 1.00 96.56 198 GLU A O 1
ATOM 1590 N N . ALA A 1 199 ? -13.069 -10.420 -29.756 1.00 96.00 199 ALA A N 1
ATOM 1591 C CA . ALA A 1 199 ? -13.561 -9.048 -29.849 1.00 96.00 199 ALA A CA 1
ATOM 1592 C C . ALA A 1 199 ? -12.538 -8.051 -30.436 1.00 96.00 199 ALA A C 1
ATOM 1594 O O . ALA A 1 199 ? -12.772 -6.842 -30.379 1.00 96.00 199 ALA A O 1
ATOM 1595 N N . HIS A 1 200 ? -11.397 -8.522 -30.958 1.00 93.69 200 HIS A N 1
ATOM 1596 C CA . HIS A 1 200 ? -10.309 -7.697 -31.504 1.00 93.69 200 HIS A CA 1
ATOM 1597 C C . HIS A 1 200 ? -9.800 -6.628 -30.515 1.00 93.69 200 HIS A C 1
ATOM 1599 O O . HIS A 1 200 ? -9.312 -5.564 -30.900 1.00 93.69 200 HIS A O 1
ATOM 1605 N N . CYS A 1 201 ? -9.910 -6.904 -29.213 1.00 92.94 201 CYS A N 1
ATOM 1606 C CA . CYS A 1 201 ? -9.444 -6.035 -28.143 1.00 92.94 201 CYS A CA 1
ATOM 1607 C C . CYS A 1 201 ? -8.045 -6.471 -27.673 1.00 92.94 201 CYS A C 1
ATOM 1609 O O . CYS A 1 201 ? -7.760 -7.667 -27.585 1.00 92.94 201 CYS A O 1
ATOM 1611 N N . PRO A 1 202 ? -7.155 -5.533 -27.296 1.00 88.12 202 PRO A N 1
ATOM 1612 C CA . PRO A 1 202 ? -5.809 -5.880 -26.853 1.00 88.12 202 PRO A CA 1
ATOM 1613 C C . PRO A 1 202 ? -5.843 -6.712 -25.562 1.00 88.12 202 PRO A C 1
ATOM 1615 O O . PRO A 1 202 ? -6.285 -6.247 -24.503 1.00 88.12 202 PRO A O 1
ATOM 1618 N N . VAL A 1 203 ? -5.319 -7.938 -25.641 1.00 91.62 203 VAL A N 1
ATOM 1619 C CA . VAL A 1 203 ? -5.208 -8.859 -24.504 1.00 91.62 203 VAL A CA 1
ATOM 1620 C C . VAL A 1 203 ? -4.122 -8.353 -23.559 1.00 91.62 203 VAL A C 1
ATOM 1622 O O . VAL A 1 203 ? -2.927 -8.543 -23.761 1.00 91.62 203 VAL A O 1
ATOM 1625 N N . SER A 1 204 ? -4.544 -7.675 -22.497 1.00 88.06 204 SER A N 1
ATOM 1626 C CA . SER A 1 204 ? -3.656 -7.180 -21.447 1.00 88.06 204 SER A CA 1
ATOM 1627 C C . SER A 1 204 ? -4.157 -7.609 -20.075 1.00 88.06 204 SER A C 1
ATOM 1629 O O . SER A 1 204 ? -5.357 -7.804 -19.870 1.00 88.06 204 SER A O 1
ATOM 1631 N N . LYS A 1 205 ? -3.258 -7.664 -19.082 1.00 88.62 205 LYS A N 1
ATOM 1632 C CA . LYS A 1 205 ? -3.643 -7.905 -17.678 1.00 88.62 205 LYS A CA 1
ATOM 1633 C C . LYS A 1 205 ? -4.757 -6.970 -17.215 1.00 88.62 205 LYS A C 1
ATOM 1635 O O . LYS A 1 205 ? -5.636 -7.382 -16.468 1.00 88.62 205 LYS A O 1
ATOM 1640 N N . ILE A 1 206 ? -4.707 -5.707 -17.637 1.00 88.12 206 ILE A N 1
ATOM 1641 C CA . ILE A 1 206 ? -5.694 -4.694 -17.254 1.00 88.12 206 ILE A CA 1
ATOM 1642 C C . ILE A 1 206 ? -7.047 -5.003 -17.899 1.00 88.12 206 ILE A C 1
ATOM 1644 O O . ILE A 1 206 ? -8.059 -4.966 -17.203 1.00 88.12 206 ILE A O 1
ATOM 1648 N N . ALA A 1 207 ? -7.068 -5.334 -19.193 1.00 91.56 207 ALA A N 1
ATOM 1649 C CA . ALA A 1 207 ? -8.294 -5.697 -19.899 1.00 91.56 207 ALA A CA 1
ATOM 1650 C C . ALA A 1 207 ? -8.945 -6.950 -19.290 1.00 91.56 207 ALA A C 1
ATOM 1652 O O . ALA A 1 207 ? -10.130 -6.922 -18.972 1.00 91.56 207 ALA A O 1
ATOM 1653 N N . ILE A 1 208 ? -8.157 -7.994 -19.005 1.00 93.56 208 ILE A N 1
ATOM 1654 C CA . ILE A 1 208 ? -8.655 -9.224 -18.369 1.00 93.56 208 ILE A CA 1
ATOM 1655 C C . ILE A 1 208 ? -9.190 -8.947 -16.957 1.00 93.56 208 ILE A C 1
ATOM 1657 O O . ILE A 1 208 ? -10.272 -9.409 -16.609 1.00 93.56 208 ILE A O 1
ATOM 1661 N N . LYS A 1 209 ? -8.481 -8.154 -16.139 1.00 90.81 209 LYS A N 1
ATOM 1662 C CA . LYS A 1 209 ? -8.955 -7.756 -14.799 1.00 90.81 209 LYS A CA 1
ATOM 1663 C C . LYS A 1 209 ? -10.289 -7.017 -14.851 1.00 90.81 209 LYS A C 1
ATOM 1665 O O . LYS A 1 209 ? -11.158 -7.281 -14.025 1.00 90.81 209 LYS A O 1
ATOM 1670 N N . ARG A 1 210 ? -10.442 -6.100 -15.813 1.00 91.81 210 ARG A N 1
ATOM 1671 C CA . ARG A 1 210 ? -11.690 -5.356 -16.031 1.00 91.81 210 ARG A CA 1
ATOM 1672 C C . ARG A 1 210 ? -12.823 -6.286 -16.450 1.00 91.81 210 ARG A C 1
ATOM 1674 O O . ARG A 1 210 ? -13.895 -6.187 -15.868 1.00 91.81 210 ARG A O 1
ATOM 1681 N N . LEU A 1 211 ? -12.563 -7.202 -17.383 1.00 93.94 211 LEU A N 1
ATOM 1682 C CA . LEU A 1 211 ? -13.553 -8.171 -17.855 1.00 93.94 211 LEU A CA 1
ATOM 1683 C C . LEU A 1 211 ? -14.014 -9.116 -16.732 1.00 93.94 211 LEU A C 1
ATOM 1685 O O . LEU A 1 211 ? -15.204 -9.353 -16.579 1.00 93.94 211 LEU A O 1
ATOM 1689 N N . LEU A 1 212 ? -13.084 -9.600 -15.904 1.00 91.44 212 LEU A N 1
ATOM 1690 C CA . LEU A 1 212 ? -13.377 -10.507 -14.787 1.00 91.44 212 LEU A CA 1
ATOM 1691 C C . LEU A 1 212 ? -13.853 -9.794 -13.508 1.00 91.44 212 LEU A C 1
ATOM 1693 O O . LEU A 1 212 ? -14.180 -10.458 -12.527 1.00 91.44 212 LEU A O 1
ATOM 1697 N N . GLY A 1 213 ? -13.844 -8.457 -13.470 1.00 87.81 213 GLY A N 1
ATOM 1698 C CA . GLY A 1 213 ? -14.200 -7.688 -12.274 1.00 87.81 213 GLY A CA 1
ATOM 1699 C C . GLY A 1 213 ? -13.276 -7.928 -11.071 1.00 87.81 213 GLY A C 1
ATOM 1700 O O . GLY A 1 213 ? -13.709 -7.791 -9.926 1.00 87.81 213 GLY A O 1
ATOM 1701 N N . VAL A 1 214 ? -12.006 -8.291 -11.301 1.00 88.31 214 VAL A N 1
ATOM 1702 C CA . VAL A 1 214 ? -11.033 -8.593 -10.235 1.00 88.31 214 VAL A CA 1
ATOM 1703 C C . VAL A 1 214 ? -9.908 -7.568 -10.160 1.00 88.31 214 VAL A C 1
ATOM 1705 O O . VAL A 1 214 ? -9.396 -7.089 -11.167 1.00 88.31 214 VAL A O 1
ATOM 1708 N N . THR A 1 215 ? -9.465 -7.250 -8.943 1.00 77.56 215 THR A N 1
ATOM 1709 C CA . THR A 1 215 ? -8.354 -6.309 -8.720 1.00 77.56 215 THR A CA 1
ATOM 1710 C C . THR A 1 215 ? -6.985 -6.994 -8.782 1.00 77.56 215 THR A C 1
ATOM 1712 O O . THR A 1 215 ? -6.000 -6.402 -9.235 1.00 77.56 215 THR A O 1
ATOM 1715 N N . GLU A 1 216 ? -6.906 -8.265 -8.384 1.00 74.56 216 GLU A N 1
ATOM 1716 C CA . GLU A 1 216 ? -5.676 -9.057 -8.272 1.00 74.56 216 GLU A CA 1
ATOM 1717 C C . GLU A 1 216 ? -5.968 -10.530 -8.581 1.00 74.56 216 GLU A C 1
ATOM 1719 O O . GLU A 1 216 ? -7.042 -11.027 -8.251 1.00 74.56 216 GLU A O 1
ATOM 1724 N N . GLY A 1 217 ? -5.015 -11.242 -9.187 1.00 74.50 217 GLY A N 1
ATOM 1725 C CA . GLY A 1 217 ? -5.168 -12.672 -9.446 1.00 74.50 217 GLY A CA 1
ATOM 1726 C C . GLY A 1 217 ? -3.834 -13.330 -9.762 1.00 74.50 217 GLY A C 1
ATOM 1727 O O . GLY A 1 217 ? -3.255 -13.050 -10.803 1.00 74.50 217 GLY A O 1
ATOM 1728 N N . LYS A 1 218 ? -3.369 -14.239 -8.896 1.00 79.31 218 LYS A N 1
ATOM 1729 C CA . LYS A 1 218 ? -2.146 -15.028 -9.139 1.00 79.31 218 LYS A CA 1
ATOM 1730 C C . LYS A 1 218 ? -2.223 -15.825 -10.447 1.00 79.31 218 LYS A C 1
ATOM 1732 O O . LYS A 1 218 ? -1.229 -15.946 -11.148 1.00 79.31 218 LYS A O 1
ATOM 1737 N N . ALA A 1 219 ? -3.415 -16.315 -10.800 1.00 80.12 219 ALA A N 1
ATOM 1738 C CA . ALA A 1 219 ? -3.659 -17.001 -12.070 1.00 80.12 219 ALA A CA 1
ATOM 1739 C C . ALA A 1 219 ? -3.377 -16.104 -13.290 1.00 80.12 219 ALA A C 1
ATOM 1741 O O . ALA A 1 219 ? -2.900 -16.584 -14.312 1.00 80.12 219 ALA A O 1
ATOM 1742 N N . LEU A 1 220 ? -3.606 -14.792 -13.164 1.00 84.19 220 LEU A N 1
ATOM 1743 C CA . LEU A 1 220 ? -3.290 -13.821 -14.209 1.00 84.19 220 LEU A CA 1
ATOM 1744 C C . LEU A 1 220 ? -1.782 -13.652 -14.399 1.00 84.19 220 LEU A C 1
ATOM 1746 O O . LEU A 1 220 ? -1.328 -13.454 -15.520 1.00 84.19 220 LEU A O 1
ATOM 1750 N N . ASP A 1 221 ? -1.018 -13.708 -13.309 1.00 81.94 221 ASP A N 1
ATOM 1751 C CA . ASP A 1 221 ? 0.439 -13.613 -13.366 1.00 81.94 221 ASP A CA 1
ATOM 1752 C C . ASP A 1 221 ? 1.076 -14.873 -13.958 1.00 81.94 221 ASP A C 1
ATOM 1754 O O . ASP A 1 221 ? 2.112 -14.762 -14.601 1.00 81.94 221 ASP A O 1
ATOM 1758 N N . ALA A 1 222 ? 0.441 -16.038 -13.793 1.00 82.00 222 ALA A N 1
ATOM 1759 C CA . ALA A 1 222 ? 0.868 -17.280 -14.433 1.00 82.00 222 ALA A CA 1
ATOM 1760 C C . ALA A 1 222 ? 0.604 -17.280 -15.948 1.00 82.00 222 ALA A C 1
ATOM 1762 O O . ALA A 1 222 ? 1.458 -17.713 -16.712 1.00 82.00 222 ALA A O 1
ATOM 1763 N N . LEU A 1 223 ? -0.565 -16.791 -16.383 1.00 79.81 223 LEU A N 1
ATOM 1764 C CA . LEU A 1 223 ? -0.951 -16.814 -17.799 1.00 79.81 223 LEU A CA 1
ATOM 1765 C C . LEU A 1 223 ? -0.314 -15.686 -18.614 1.00 79.81 223 LEU A C 1
ATOM 1767 O O . LEU A 1 223 ? 0.058 -15.871 -19.766 1.00 79.81 223 LEU A O 1
ATOM 1771 N N . LEU A 1 224 ? -0.190 -14.509 -18.007 1.00 76.62 224 LEU A N 1
ATOM 1772 C CA . LEU A 1 224 ? 0.535 -13.381 -18.565 1.00 76.62 224 LEU A CA 1
ATOM 1773 C C . LEU A 1 224 ? 1.690 -13.093 -17.606 1.00 76.62 224 LEU A C 1
ATOM 1775 O O . LEU A 1 224 ? 1.522 -12.276 -16.700 1.00 76.62 224 LEU A O 1
ATOM 1779 N N . PRO A 1 225 ? 2.858 -13.740 -17.721 1.00 71.31 225 PRO A N 1
ATOM 1780 C CA . PRO A 1 225 ? 4.013 -13.312 -16.945 1.00 71.31 225 PRO A CA 1
ATOM 1781 C C . PRO A 1 225 ? 4.248 -11.814 -17.178 1.00 71.31 225 PRO A C 1
ATOM 1783 O O . PRO A 1 225 ? 3.962 -11.270 -18.248 1.00 71.31 225 PRO A O 1
ATOM 1786 N N . VAL A 1 226 ? 4.665 -11.091 -16.133 1.00 69.94 226 VAL A N 1
ATOM 1787 C CA . VAL A 1 226 ? 5.048 -9.680 -16.295 1.00 69.94 226 VAL A CA 1
ATOM 1788 C C . VAL A 1 226 ? 6.130 -9.659 -17.367 1.00 69.94 226 VAL A C 1
ATOM 1790 O O . VAL A 1 226 ? 7.163 -10.270 -17.139 1.00 69.94 226 VAL A O 1
ATOM 1793 N N . MET A 1 227 ? 5.881 -9.028 -18.524 1.00 65.50 227 MET A N 1
ATOM 1794 C CA . MET A 1 227 ? 6.860 -9.008 -19.615 1.00 65.50 227 MET A CA 1
ATOM 1795 C C . MET A 1 227 ? 8.215 -8.557 -19.067 1.00 65.50 227 MET A C 1
ATOM 1797 O O . MET A 1 227 ? 8.364 -7.425 -18.603 1.00 65.50 227 MET A O 1
ATOM 1801 N N . THR A 1 228 ? 9.180 -9.472 -19.093 1.00 70.69 228 THR A N 1
ATOM 1802 C CA . THR A 1 228 ? 10.565 -9.274 -18.661 1.00 70.69 228 THR A CA 1
ATOM 1803 C C . THR A 1 228 ? 11.439 -8.927 -19.859 1.00 70.69 228 THR A C 1
ATOM 1805 O O . THR A 1 228 ? 12.555 -9.425 -19.986 1.00 70.69 228 THR A O 1
ATOM 1808 N N . ARG A 1 229 ? 10.937 -8.099 -20.780 1.00 86.38 229 ARG A N 1
ATOM 1809 C CA . ARG A 1 229 ? 11.785 -7.588 -21.852 1.00 86.38 229 ARG A CA 1
ATOM 1810 C C . ARG A 1 229 ? 12.739 -6.540 -21.282 1.00 86.38 229 ARG A C 1
ATOM 1812 O O . ARG A 1 229 ? 12.336 -5.673 -20.506 1.00 86.38 229 ARG A O 1
ATOM 1819 N N . ARG A 1 230 ? 14.004 -6.637 -21.680 1.00 89.62 230 ARG A N 1
ATOM 1820 C CA . ARG A 1 230 ? 15.077 -5.700 -21.348 1.00 89.62 230 ARG A CA 1
ATOM 1821 C C . ARG A 1 230 ? 15.495 -4.950 -22.608 1.00 89.62 230 ARG A C 1
ATOM 1823 O O . ARG A 1 230 ? 15.383 -5.507 -23.697 1.00 89.62 230 ARG A O 1
ATOM 1830 N N . LEU A 1 231 ? 16.012 -3.732 -22.444 1.00 93.88 231 LEU A N 1
ATOM 1831 C CA . LEU A 1 231 ? 16.744 -3.078 -23.528 1.00 93.88 231 LEU A CA 1
ATOM 1832 C C . LEU A 1 231 ? 17.975 -3.899 -23.906 1.00 93.88 231 LEU A C 1
ATOM 1834 O O . LEU A 1 231 ? 18.775 -4.259 -23.035 1.00 93.88 231 LEU A O 1
ATOM 1838 N N . SER A 1 232 ? 18.149 -4.152 -25.198 1.00 94.69 232 SER A N 1
ATOM 1839 C CA . SER A 1 232 ? 19.438 -4.598 -25.716 1.00 94.69 232 SER A CA 1
ATOM 1840 C C . SER A 1 232 ? 20.470 -3.465 -25.634 1.00 94.69 232 SER A C 1
ATOM 1842 O O . SER A 1 232 ? 20.125 -2.282 -25.554 1.00 94.69 232 SER A O 1
ATOM 1844 N N . ASP A 1 233 ? 21.758 -3.802 -25.717 1.00 95.81 233 ASP A N 1
ATOM 1845 C CA . ASP A 1 233 ? 22.816 -2.786 -25.767 1.00 95.81 233 ASP A CA 1
ATOM 1846 C C . ASP A 1 233 ? 22.685 -1.890 -27.017 1.00 95.81 233 ASP A C 1
ATOM 1848 O O . ASP A 1 233 ? 23.034 -0.712 -26.980 1.00 95.81 233 ASP A O 1
ATOM 1852 N N . THR A 1 234 ? 22.137 -2.406 -28.123 1.00 96.62 234 THR A N 1
ATOM 1853 C CA . THR A 1 234 ? 21.886 -1.619 -29.343 1.00 96.62 234 THR A CA 1
ATOM 1854 C C . THR A 1 234 ? 20.721 -0.643 -29.183 1.00 96.62 234 THR A C 1
ATOM 1856 O O . THR A 1 234 ? 20.833 0.507 -29.603 1.00 96.62 234 THR A O 1
ATOM 1859 N N . GLU A 1 235 ? 19.634 -1.051 -28.527 1.00 97.12 235 GLU A N 1
ATOM 1860 C CA . GLU A 1 235 ? 18.520 -0.158 -28.187 1.00 97.12 235 GLU A CA 1
ATOM 1861 C C . GLU A 1 235 ? 18.964 0.912 -27.191 1.00 97.12 235 GLU A C 1
ATOM 1863 O O . GLU A 1 235 ? 18.641 2.090 -27.345 1.00 97.12 235 GLU A O 1
ATOM 1868 N N . MET A 1 236 ? 19.763 0.523 -26.194 1.00 97.56 236 MET A N 1
ATOM 1869 C CA . MET A 1 236 ? 20.314 1.473 -25.239 1.00 97.56 236 MET A CA 1
ATOM 1870 C C . MET A 1 236 ? 21.264 2.465 -25.923 1.00 97.56 236 MET A C 1
ATOM 1872 O O . MET A 1 236 ? 21.242 3.644 -25.577 1.00 97.56 236 MET A O 1
ATOM 1876 N N . LEU A 1 237 ? 22.033 2.045 -26.937 1.00 97.75 237 LEU A N 1
ATOM 1877 C CA . LEU A 1 237 ? 22.844 2.965 -27.743 1.00 97.75 237 LEU A CA 1
ATOM 1878 C C . LEU A 1 237 ? 21.987 4.013 -28.455 1.00 97.75 237 LEU A C 1
ATOM 1880 O O . LEU A 1 237 ? 22.326 5.197 -28.413 1.00 97.75 237 LEU A O 1
ATOM 1884 N N . ALA A 1 238 ? 20.864 3.609 -29.054 1.00 97.81 238 ALA A N 1
ATOM 1885 C CA . ALA A 1 238 ? 19.933 4.546 -29.681 1.00 97.81 238 ALA A CA 1
ATOM 1886 C C . ALA A 1 238 ? 19.416 5.579 -28.663 1.00 97.81 238 ALA A C 1
ATOM 1888 O O . ALA A 1 238 ? 19.471 6.782 -28.922 1.00 97.81 238 ALA A O 1
ATOM 1889 N N . VAL A 1 239 ? 19.036 5.124 -27.461 1.00 98.00 239 VAL A N 1
ATOM 1890 C CA . VAL A 1 239 ? 18.632 6.006 -26.352 1.00 98.00 239 VAL A CA 1
ATOM 1891 C C . VAL A 1 239 ? 19.750 6.970 -25.954 1.00 98.00 239 VAL A C 1
ATOM 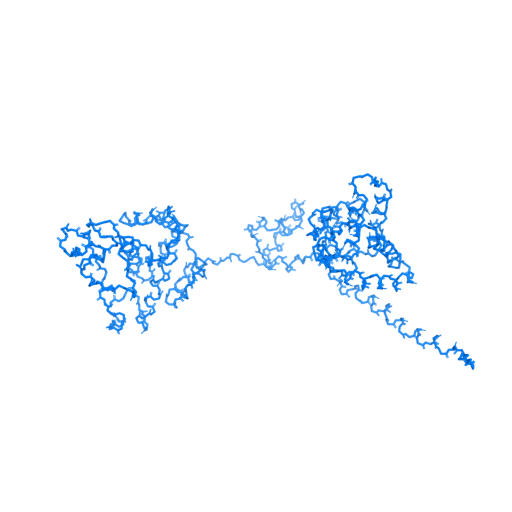1893 O O . VAL A 1 239 ? 19.499 8.163 -25.772 1.00 98.00 239 VAL A O 1
ATOM 1896 N N . THR A 1 240 ? 20.993 6.491 -25.848 1.00 97.81 240 THR A N 1
ATOM 1897 C CA . THR A 1 240 ? 22.128 7.364 -25.517 1.00 97.81 240 THR A CA 1
ATOM 1898 C C . THR A 1 240 ? 22.437 8.381 -26.604 1.00 97.81 240 THR A C 1
ATOM 1900 O O . THR A 1 240 ? 22.797 9.505 -26.275 1.00 97.81 240 THR A O 1
ATOM 1903 N N . SER A 1 241 ? 22.245 8.034 -27.879 1.00 98.06 241 SER A N 1
ATOM 1904 C CA . SER A 1 241 ? 22.458 8.956 -28.996 1.00 98.06 241 SER A CA 1
ATOM 1905 C C . SER A 1 241 ? 21.482 10.131 -28.944 1.00 98.06 241 SER A C 1
ATOM 1907 O O . SER A 1 241 ? 21.894 11.276 -29.122 1.00 98.06 241 SER A O 1
ATOM 1909 N N . VAL A 1 242 ? 20.202 9.865 -28.656 1.00 98.12 242 VAL A N 1
ATOM 1910 C CA . VAL A 1 242 ? 19.189 10.921 -28.486 1.00 98.12 242 VAL A CA 1
ATOM 1911 C C . VAL A 1 242 ? 19.516 11.793 -27.270 1.00 98.12 242 VAL A C 1
ATOM 1913 O O . VAL A 1 242 ? 19.471 13.017 -27.365 1.00 98.12 242 VAL A O 1
ATOM 1916 N N . LEU A 1 243 ? 19.916 11.185 -26.147 1.00 97.69 243 LEU A N 1
ATOM 1917 C CA . LEU A 1 243 ? 20.343 11.920 -24.949 1.00 97.69 243 LEU A CA 1
ATOM 1918 C C . LEU A 1 243 ? 21.580 12.800 -25.187 1.00 97.69 243 LEU A C 1
ATOM 1920 O O . LEU A 1 243 ? 21.624 13.919 -24.680 1.00 97.69 243 LEU A O 1
ATOM 1924 N N . SER A 1 244 ? 22.574 12.326 -25.943 1.00 97.94 244 SER A N 1
ATOM 1925 C CA . SER A 1 244 ? 23.751 13.125 -26.311 1.00 97.94 244 SER A CA 1
ATOM 1926 C C . SER A 1 244 ? 23.356 14.351 -27.132 1.00 97.94 244 SER A C 1
ATOM 1928 O O . SER A 1 244 ? 23.767 15.459 -26.793 1.00 97.94 244 SER A O 1
ATOM 1930 N N . ALA A 1 245 ? 22.494 14.182 -28.139 1.00 97.69 245 ALA A N 1
ATOM 1931 C CA . ALA A 1 245 ? 21.992 15.298 -28.942 1.00 97.69 245 ALA A CA 1
ATOM 1932 C C . ALA A 1 245 ? 21.189 16.309 -28.095 1.00 97.69 245 ALA A C 1
ATOM 1934 O O . ALA A 1 245 ? 21.335 17.525 -28.251 1.00 97.69 245 ALA A O 1
ATOM 1935 N N . ASP A 1 246 ? 20.381 15.826 -27.144 1.00 96.88 246 ASP A N 1
ATOM 1936 C CA . ASP A 1 246 ? 19.665 16.679 -26.186 1.00 96.88 246 ASP A CA 1
ATOM 1937 C C . ASP A 1 246 ? 20.633 17.453 -25.274 1.00 96.88 246 ASP A C 1
ATOM 1939 O O . ASP A 1 246 ? 20.410 18.625 -24.978 1.00 96.88 246 ASP A O 1
ATOM 1943 N N . LEU A 1 247 ? 21.727 16.826 -24.828 1.00 96.31 247 LEU A N 1
ATOM 1944 C CA . LEU A 1 247 ? 22.754 17.474 -24.006 1.00 96.31 247 LEU A CA 1
ATOM 1945 C C . LEU A 1 247 ? 23.536 18.545 -24.772 1.00 96.31 247 LEU A C 1
ATOM 1947 O O . LEU A 1 247 ? 23.868 19.585 -24.197 1.00 96.31 247 LEU A O 1
ATOM 1951 N N . GLU A 1 248 ? 23.838 18.292 -26.043 1.00 96.00 248 GLU A N 1
ATOM 1952 C CA . GLU A 1 248 ? 24.541 19.220 -26.929 1.00 96.00 248 GLU A CA 1
ATOM 1953 C C . GLU A 1 248 ? 23.687 20.444 -27.265 1.00 96.00 248 GLU A C 1
ATOM 1955 O O . GLU A 1 248 ? 24.182 21.568 -27.177 1.00 96.00 248 GLU A O 1
ATOM 1960 N N . SER A 1 249 ? 22.403 20.232 -27.564 1.00 95.69 249 SER A N 1
ATOM 1961 C CA . SER A 1 249 ? 21.447 21.294 -27.908 1.00 95.69 249 SER A CA 1
ATOM 1962 C C . SER A 1 249 ? 20.883 22.052 -26.700 1.00 95.69 249 SER A C 1
ATOM 1964 O O . SER A 1 249 ? 20.373 23.165 -26.852 1.00 95.69 249 SER A O 1
ATOM 1966 N N . ALA A 1 250 ? 20.968 21.491 -25.490 1.00 95.00 250 ALA A N 1
ATOM 1967 C CA . ALA A 1 250 ? 20.471 22.148 -24.288 1.00 95.00 250 ALA A CA 1
ATOM 1968 C C . ALA A 1 250 ? 21.223 23.452 -23.996 1.00 95.00 250 ALA A C 1
ATOM 1970 O O . ALA A 1 250 ? 22.452 23.478 -23.866 1.00 95.00 250 ALA A O 1
ATOM 1971 N N . SER A 1 251 ? 20.461 24.530 -23.784 1.00 90.62 251 SER A N 1
ATOM 1972 C CA . SER A 1 251 ? 21.025 25.816 -23.391 1.00 90.62 251 SER A CA 1
ATOM 1973 C C . SER A 1 251 ? 21.820 25.685 -22.094 1.00 90.62 251 SER A C 1
ATOM 1975 O O . SER A 1 251 ? 21.382 25.060 -21.122 1.00 90.62 251 SER A O 1
ATOM 1977 N N . THR A 1 252 ? 22.973 26.347 -22.049 1.00 85.75 252 THR A N 1
ATOM 1978 C CA . THR A 1 252 ? 23.736 26.532 -20.807 1.00 85.75 252 THR A CA 1
ATOM 1979 C C . THR A 1 252 ? 22.979 27.414 -19.812 1.00 85.75 252 THR A C 1
ATOM 1981 O O . THR A 1 252 ? 23.138 27.263 -18.601 1.00 85.75 252 THR A O 1
ATOM 1984 N N . ALA A 1 253 ? 22.099 28.287 -20.313 1.00 72.69 253 ALA A N 1
ATOM 1985 C CA . ALA A 1 253 ? 21.176 29.072 -19.509 1.00 72.69 253 ALA A CA 1
ATOM 1986 C C . ALA A 1 253 ? 20.174 28.174 -18.751 1.00 72.69 253 ALA A C 1
ATOM 1988 O O . ALA A 1 253 ? 19.697 27.165 -19.271 1.00 72.69 253 ALA A O 1
ATOM 1989 N N . ARG A 1 254 ? 19.820 28.579 -17.521 1.00 64.62 254 ARG A N 1
ATOM 1990 C CA . ARG A 1 254 ? 18.788 27.960 -16.656 1.00 64.62 254 ARG A CA 1
ATOM 1991 C C . ARG A 1 254 ? 19.066 26.538 -16.141 1.00 64.62 254 ARG A C 1
ATOM 1993 O O . ARG A 1 254 ? 18.121 25.833 -15.799 1.00 64.62 254 ARG A O 1
ATOM 2000 N N . GLU A 1 255 ? 20.328 26.110 -16.058 1.00 86.38 255 GLU A N 1
ATOM 2001 C CA . GLU A 1 255 ? 20.721 24.803 -15.477 1.00 86.38 255 GLU A CA 1
ATOM 2002 C C . GLU A 1 255 ? 20.080 23.577 -16.165 1.00 86.38 255 GLU A C 1
ATOM 2004 O O . GLU A 1 255 ? 20.082 22.462 -15.627 1.00 86.38 255 GLU A O 1
ATOM 2009 N N . GLN A 1 256 ? 19.531 23.758 -17.370 1.00 91.81 256 GLN A N 1
ATOM 2010 C CA . GLN A 1 256 ? 18.833 22.700 -18.093 1.00 91.81 256 GLN A CA 1
ATOM 2011 C C . GLN A 1 256 ? 19.806 21.599 -18.512 1.00 91.81 256 GLN A C 1
ATOM 2013 O O . GLN A 1 256 ? 19.555 20.428 -18.226 1.00 91.81 256 GLN A O 1
ATOM 2018 N N . ARG A 1 257 ? 20.955 21.973 -19.092 1.00 95.12 257 ARG A N 1
ATOM 2019 C CA . ARG A 1 257 ? 22.028 21.032 -19.445 1.00 95.12 257 ARG A CA 1
ATOM 2020 C C . ARG A 1 257 ? 22.546 20.256 -18.230 1.00 95.12 257 ARG A C 1
ATOM 2022 O O . ARG A 1 257 ? 22.742 19.051 -18.314 1.00 95.12 257 ARG A O 1
ATOM 2029 N N . ALA A 1 258 ? 22.697 20.921 -17.084 1.00 94.94 258 ALA A N 1
ATOM 2030 C CA . ALA A 1 258 ? 23.119 20.295 -15.829 1.00 94.94 258 ALA A CA 1
ATOM 2031 C C . ALA A 1 258 ? 22.097 19.258 -15.321 1.00 94.94 258 ALA A C 1
ATOM 2033 O O . ALA A 1 258 ? 22.457 18.142 -14.945 1.00 94.94 258 ALA A O 1
ATOM 2034 N N . SER A 1 259 ? 20.806 19.601 -15.362 1.00 94.31 259 SER A N 1
ATOM 2035 C CA . SER A 1 259 ? 19.727 18.681 -14.983 1.00 94.31 259 SER A CA 1
ATOM 2036 C C . SER A 1 259 ? 19.617 17.488 -15.937 1.00 94.31 259 SER A C 1
ATOM 2038 O O . SER A 1 259 ? 19.412 16.367 -15.479 1.00 94.31 259 SER A O 1
ATOM 2040 N N . LEU A 1 260 ? 19.775 17.713 -17.246 1.00 96.00 260 LEU A N 1
ATOM 2041 C CA . LEU A 1 260 ? 19.798 16.646 -18.249 1.00 96.00 260 LEU A CA 1
ATOM 2042 C C . LEU A 1 260 ? 21.010 15.729 -18.073 1.00 96.00 260 LEU A C 1
ATOM 2044 O O . LEU A 1 260 ? 20.855 14.517 -18.158 1.00 96.00 260 LEU A O 1
ATOM 2048 N N . LEU A 1 261 ? 22.192 16.276 -17.767 1.00 97.44 261 LEU A N 1
ATOM 2049 C CA . LEU A 1 261 ? 23.402 15.474 -17.568 1.00 97.44 261 LEU A CA 1
ATOM 2050 C C . LEU A 1 261 ? 23.255 14.548 -16.361 1.00 97.44 261 LEU A C 1
ATOM 2052 O O . LEU A 1 261 ? 23.592 13.368 -16.437 1.00 97.44 261 LEU A O 1
ATOM 2056 N N . ARG A 1 262 ? 22.689 15.063 -15.264 1.00 97.06 262 ARG A N 1
ATOM 2057 C CA . ARG A 1 262 ? 22.330 14.248 -14.100 1.00 97.06 262 ARG A CA 1
ATOM 2058 C C . ARG A 1 262 ? 21.369 13.119 -14.478 1.00 97.06 262 ARG A C 1
ATOM 2060 O O . ARG A 1 262 ? 21.596 11.976 -14.091 1.00 97.06 262 ARG A O 1
ATOM 2067 N N . ASP A 1 263 ? 20.296 13.437 -15.202 1.00 97.38 263 ASP A N 1
ATOM 2068 C CA . ASP A 1 263 ? 19.290 12.454 -15.617 1.00 97.38 263 ASP A CA 1
ATOM 2069 C C . ASP A 1 263 ? 19.912 11.370 -16.516 1.00 97.38 263 ASP A C 1
ATOM 2071 O O . ASP A 1 263 ? 19.657 10.185 -16.305 1.00 97.38 263 ASP A O 1
ATOM 2075 N N . ALA A 1 264 ? 20.788 11.760 -17.449 1.00 98.19 264 ALA A N 1
ATOM 2076 C CA . ALA A 1 264 ? 21.533 10.850 -18.315 1.00 98.19 264 ALA A CA 1
ATOM 2077 C C . ALA A 1 264 ? 22.441 9.904 -17.510 1.00 98.19 264 ALA A C 1
ATOM 2079 O O . ALA A 1 264 ? 22.403 8.692 -17.721 1.00 98.19 264 ALA A O 1
ATOM 2080 N N . CYS A 1 265 ? 23.182 10.425 -16.525 1.00 98.38 265 CYS A N 1
ATOM 2081 C CA . CYS A 1 265 ? 24.007 9.606 -15.631 1.00 98.38 265 CYS A CA 1
ATOM 2082 C C . CYS A 1 265 ? 23.163 8.645 -14.777 1.00 98.38 265 CYS A C 1
ATOM 2084 O O . CYS A 1 265 ? 23.551 7.496 -14.573 1.00 98.38 265 CYS A O 1
ATOM 2086 N N . SER A 1 266 ? 21.995 9.085 -14.298 1.00 97.81 266 SER A N 1
ATOM 2087 C CA . SER A 1 266 ? 21.089 8.245 -13.505 1.00 97.81 266 SER A CA 1
ATOM 2088 C C . SER A 1 266 ? 20.475 7.113 -14.336 1.00 97.81 266 SER A C 1
ATOM 2090 O O . SER A 1 266 ? 20.412 5.972 -13.875 1.00 97.81 266 SER A O 1
ATOM 2092 N N . ILE A 1 267 ? 20.086 7.395 -15.585 1.00 98.00 267 ILE A N 1
ATOM 2093 C CA . ILE A 1 267 ? 19.621 6.381 -16.542 1.00 98.00 267 ILE A CA 1
ATOM 2094 C C . ILE A 1 267 ? 20.749 5.395 -16.876 1.00 98.00 267 ILE A C 1
ATOM 2096 O O . ILE A 1 267 ? 20.510 4.189 -16.868 1.00 98.00 267 ILE A O 1
ATOM 2100 N N . ALA A 1 268 ? 21.971 5.883 -17.115 1.00 98.19 268 ALA A N 1
ATOM 2101 C CA . ALA A 1 268 ? 23.144 5.048 -17.376 1.00 98.19 268 ALA A CA 1
ATOM 2102 C C . ALA A 1 268 ? 23.441 4.088 -16.213 1.00 98.19 268 ALA A C 1
ATOM 2104 O O . ALA A 1 268 ? 23.565 2.881 -16.422 1.00 98.19 268 ALA A O 1
ATOM 2105 N N . ALA A 1 269 ? 23.465 4.598 -14.977 1.00 98.06 269 ALA A N 1
ATOM 2106 C CA . ALA A 1 269 ? 23.655 3.784 -13.778 1.00 98.06 269 ALA A CA 1
ATOM 2107 C C . ALA A 1 269 ? 22.541 2.735 -13.615 1.00 98.06 269 ALA A C 1
ATOM 2109 O O . ALA A 1 269 ? 22.823 1.567 -13.349 1.00 98.06 269 ALA A O 1
ATOM 2110 N N . ALA A 1 270 ? 21.278 3.123 -13.832 1.00 97.06 270 ALA A N 1
ATOM 2111 C CA . ALA A 1 270 ? 20.144 2.203 -13.771 1.00 97.06 270 ALA A CA 1
ATOM 2112 C C . ALA A 1 270 ? 20.240 1.078 -14.815 1.00 97.06 270 ALA A C 1
ATOM 2114 O O . ALA A 1 270 ? 20.014 -0.085 -14.480 1.00 97.06 270 ALA A O 1
ATOM 2115 N N . ALA A 1 271 ? 20.598 1.414 -16.059 1.00 96.62 271 ALA A N 1
ATOM 2116 C CA . ALA A 1 271 ? 20.757 0.459 -17.154 1.00 96.62 271 ALA A CA 1
ATOM 2117 C C . ALA A 1 271 ? 21.915 -0.520 -16.908 1.00 96.62 271 ALA A C 1
ATOM 2119 O O . ALA A 1 271 ? 21.772 -1.721 -17.160 1.00 96.62 271 ALA A O 1
ATOM 2120 N N . TRP A 1 272 ? 23.040 -0.010 -16.395 1.00 97.06 272 TRP A N 1
ATOM 2121 C CA . TRP A 1 272 ? 24.237 -0.800 -16.120 1.00 97.06 272 TRP A CA 1
ATOM 2122 C C . TRP A 1 272 ? 24.030 -1.780 -14.962 1.00 97.06 272 TRP A C 1
ATOM 2124 O O . TRP A 1 272 ? 24.238 -2.982 -15.125 1.00 97.06 272 TRP A O 1
ATOM 2134 N N . LEU A 1 273 ? 23.537 -1.281 -13.823 1.00 96.12 273 LEU A N 1
ATOM 2135 C CA . LEU A 1 273 ? 23.308 -2.072 -12.606 1.00 96.12 273 LEU A CA 1
ATOM 2136 C C . LEU A 1 273 ? 22.025 -2.907 -12.649 1.00 96.12 273 LEU A C 1
ATOM 2138 O O . LEU A 1 273 ? 21.793 -3.727 -11.764 1.00 96.12 273 LEU A O 1
ATOM 2142 N N . ARG A 1 274 ? 21.177 -2.703 -13.664 1.00 94.00 274 ARG A N 1
ATOM 2143 C CA . ARG A 1 274 ? 19.868 -3.359 -13.811 1.00 94.00 274 ARG A CA 1
ATOM 2144 C C . ARG A 1 274 ? 18.930 -3.086 -12.632 1.00 94.00 274 ARG A C 1
ATOM 2146 O O . ARG A 1 274 ? 18.207 -3.962 -12.160 1.00 94.00 274 ARG A O 1
ATOM 2153 N N . ILE A 1 275 ? 18.930 -1.845 -12.157 1.00 94.50 275 ILE A N 1
ATOM 2154 C CA . ILE A 1 275 ? 18.109 -1.390 -11.030 1.00 94.50 275 ILE A CA 1
ATOM 2155 C C . ILE A 1 275 ? 17.064 -0.371 -11.483 1.00 94.50 275 ILE A C 1
ATOM 2157 O O . ILE A 1 275 ? 17.123 0.191 -12.575 1.00 94.50 275 ILE A O 1
ATOM 2161 N N . SER A 1 276 ? 16.060 -0.130 -10.638 1.00 93.94 276 SER A N 1
ATOM 2162 C CA . SER A 1 276 ? 15.038 0.874 -10.949 1.00 93.94 276 SER A CA 1
ATOM 2163 C C . SER A 1 276 ? 15.642 2.281 -10.964 1.00 93.94 276 SER A C 1
ATOM 2165 O O . SER A 1 276 ? 16.546 2.572 -10.184 1.00 93.94 276 SER A O 1
ATOM 2167 N N . LEU A 1 277 ? 15.080 3.196 -11.761 1.00 95.81 277 LEU A N 1
ATOM 2168 C CA . LEU A 1 277 ? 15.494 4.610 -11.761 1.00 95.81 277 LEU A CA 1
ATOM 2169 C C . LEU A 1 277 ? 15.424 5.249 -10.363 1.00 95.81 277 LEU A C 1
ATOM 2171 O O . LEU A 1 277 ? 16.250 6.095 -10.032 1.00 95.81 277 LEU A O 1
ATOM 2175 N N . LYS A 1 278 ? 14.465 4.824 -9.525 1.00 95.06 278 LYS A N 1
ATOM 2176 C CA . LYS A 1 278 ? 14.362 5.269 -8.127 1.00 95.06 278 LYS A CA 1
ATOM 2177 C C . LYS A 1 278 ? 15.562 4.802 -7.301 1.00 95.06 278 LYS A C 1
ATOM 2179 O O . LYS A 1 278 ? 16.101 5.593 -6.539 1.00 95.06 278 LYS A O 1
ATOM 2184 N N . ALA A 1 279 ? 15.965 3.541 -7.455 1.00 95.06 279 ALA A N 1
ATOM 2185 C CA . ALA A 1 279 ? 17.139 2.999 -6.777 1.00 95.06 279 ALA A CA 1
ATOM 2186 C C . ALA A 1 279 ? 18.424 3.683 -7.270 1.00 95.06 279 ALA A C 1
ATOM 2188 O O . ALA A 1 279 ? 19.208 4.142 -6.450 1.00 95.06 279 ALA A O 1
ATOM 2189 N N . ALA A 1 280 ? 18.581 3.859 -8.588 1.00 96.94 280 ALA A N 1
ATOM 2190 C CA . ALA A 1 280 ? 19.721 4.571 -9.165 1.00 96.94 280 ALA A CA 1
ATOM 2191 C C . ALA A 1 280 ? 19.819 6.024 -8.671 1.00 96.94 280 ALA A C 1
ATOM 2193 O O . ALA A 1 280 ? 20.901 6.495 -8.346 1.00 96.94 280 ALA A O 1
ATOM 2194 N N . SER A 1 281 ? 18.688 6.729 -8.548 1.00 96.00 281 SER A N 1
ATOM 2195 C CA . SER A 1 281 ? 18.634 8.099 -8.003 1.00 96.00 281 SER A CA 1
ATOM 2196 C C . SER A 1 281 ? 19.116 8.200 -6.547 1.00 96.00 281 SER A C 1
ATOM 2198 O O . SER A 1 281 ? 19.502 9.284 -6.115 1.00 96.00 281 SER A O 1
ATOM 2200 N N . GLY A 1 282 ? 19.077 7.088 -5.804 1.00 95.00 282 GLY A N 1
ATOM 2201 C CA . GLY A 1 282 ? 19.491 6.988 -4.405 1.00 95.00 282 GLY A CA 1
ATOM 2202 C C . GLY A 1 282 ? 20.900 6.433 -4.184 1.00 95.00 282 GLY A C 1
ATOM 2203 O O . GLY A 1 282 ? 21.247 6.197 -3.030 1.00 95.00 282 GLY A O 1
ATOM 2204 N N . LEU A 1 283 ? 21.686 6.209 -5.244 1.00 97.38 283 LEU A N 1
ATOM 2205 C CA . LEU A 1 283 ? 23.080 5.765 -5.126 1.00 97.38 283 LEU A CA 1
ATOM 2206 C C . LEU A 1 283 ? 23.929 6.790 -4.370 1.00 97.38 283 LEU A C 1
ATOM 2208 O O . LEU A 1 283 ? 23.681 8.000 -4.448 1.00 97.38 283 LEU A O 1
ATOM 2212 N N . ALA A 1 284 ? 24.940 6.302 -3.661 1.00 97.25 284 ALA A N 1
ATOM 2213 C CA . ALA A 1 284 ? 25.924 7.124 -2.978 1.00 97.25 284 ALA A CA 1
ATOM 2214 C C . ALA A 1 284 ? 27.090 7.499 -3.914 1.00 97.25 284 ALA A C 1
ATOM 2216 O O . ALA A 1 284 ? 27.286 6.891 -4.968 1.00 97.25 284 ALA A O 1
ATOM 2217 N N . VAL A 1 285 ? 27.867 8.526 -3.559 1.00 97.25 285 VAL A N 1
ATOM 2218 C CA . VAL A 1 285 ? 29.017 8.984 -4.365 1.00 97.25 285 VAL A CA 1
ATOM 2219 C C . VAL A 1 285 ? 30.035 7.863 -4.566 1.00 97.25 285 VAL A C 1
ATOM 2221 O O . VAL A 1 285 ? 30.585 7.717 -5.656 1.00 97.25 285 VAL A O 1
ATOM 2224 N N . GLU A 1 286 ? 30.239 7.051 -3.536 1.00 97.06 286 GLU A N 1
ATOM 2225 C CA . GLU A 1 286 ? 31.123 5.892 -3.535 1.00 97.06 286 GLU A CA 1
ATOM 2226 C C . GLU A 1 286 ? 30.704 4.866 -4.607 1.00 97.06 286 GLU A C 1
ATOM 2228 O O . GLU A 1 286 ? 31.556 4.385 -5.355 1.00 97.06 286 GLU A O 1
ATOM 2233 N N . ASP A 1 287 ? 29.395 4.625 -4.773 1.00 97.31 287 ASP A N 1
ATOM 2234 C CA . ASP A 1 287 ? 28.860 3.765 -5.840 1.00 97.31 287 ASP A CA 1
ATOM 2235 C C . ASP A 1 287 ? 29.152 4.353 -7.230 1.00 97.31 287 ASP A C 1
ATOM 2237 O O . ASP A 1 287 ? 29.461 3.632 -8.178 1.00 97.31 287 ASP A O 1
ATOM 2241 N N . GLY A 1 288 ? 29.089 5.683 -7.364 1.00 97.25 288 GLY A N 1
ATOM 2242 C CA . GLY A 1 288 ? 29.420 6.380 -8.608 1.00 97.25 288 GLY A CA 1
ATOM 2243 C C . GLY A 1 288 ? 30.893 6.253 -9.001 1.00 97.25 288 GLY A C 1
ATOM 2244 O O . GLY A 1 288 ? 31.203 6.119 -10.184 1.00 97.25 288 GLY A O 1
ATOM 2245 N N . LEU A 1 289 ? 31.803 6.259 -8.022 1.00 97.69 289 LEU A N 1
ATOM 2246 C CA . LEU A 1 289 ? 33.234 6.046 -8.255 1.00 97.69 289 LEU A CA 1
ATOM 2247 C C . LEU A 1 289 ? 33.535 4.597 -8.659 1.00 97.69 289 LEU A C 1
ATOM 2249 O O . LEU A 1 289 ? 34.339 4.378 -9.564 1.00 97.69 289 LEU A O 1
ATOM 2253 N N . ALA A 1 290 ? 32.859 3.623 -8.044 1.00 97.50 290 ALA A N 1
ATOM 2254 C CA . ALA A 1 290 ? 32.952 2.222 -8.452 1.00 97.50 290 ALA A CA 1
ATOM 2255 C C . ALA A 1 290 ? 32.454 2.025 -9.896 1.00 97.50 290 ALA A C 1
ATOM 2257 O O . ALA A 1 290 ? 33.162 1.442 -10.718 1.00 97.50 290 ALA A O 1
ATOM 2258 N N . LEU A 1 291 ? 31.300 2.612 -10.244 1.00 98.06 291 LEU A N 1
ATOM 2259 C CA . LEU A 1 291 ? 30.760 2.590 -11.608 1.00 98.06 291 LEU A CA 1
ATOM 2260 C C . LEU A 1 291 ? 31.715 3.197 -12.641 1.00 98.06 291 LEU A C 1
ATOM 2262 O O . LEU A 1 291 ? 31.848 2.656 -13.735 1.00 98.06 291 LEU A O 1
ATOM 2266 N N . LEU A 1 292 ? 32.396 4.301 -12.313 1.00 98.19 292 LEU A N 1
ATOM 2267 C CA . LEU A 1 292 ? 33.405 4.885 -13.202 1.00 98.19 292 LEU A CA 1
ATOM 2268 C C . LEU A 1 292 ? 34.532 3.901 -13.514 1.00 98.19 292 LEU A C 1
ATOM 2270 O O . LEU A 1 292 ? 34.992 3.853 -14.654 1.00 98.19 292 LEU A O 1
ATOM 2274 N N . GLN A 1 293 ? 34.988 3.140 -12.518 1.00 97.94 293 GLN A N 1
ATOM 2275 C CA . GLN A 1 293 ? 36.036 2.150 -12.734 1.00 97.94 293 GLN A CA 1
ATOM 2276 C C . GLN A 1 293 ? 35.533 1.006 -13.620 1.00 97.94 293 GLN A C 1
ATOM 2278 O O . GLN A 1 293 ? 36.167 0.703 -14.626 1.00 97.94 293 GLN A O 1
ATOM 2283 N N . GLU A 1 294 ? 34.347 0.463 -13.332 1.00 97.75 294 GLU A N 1
ATOM 2284 C CA . GLU A 1 294 ? 33.734 -0.576 -14.169 1.00 97.75 294 GLU A CA 1
ATOM 2285 C C . GLU A 1 294 ? 33.539 -0.124 -15.625 1.00 97.75 294 GLU A C 1
ATOM 2287 O O . GLU A 1 294 ? 33.785 -0.885 -16.564 1.00 97.75 294 GLU A O 1
ATOM 2292 N N . TRP A 1 295 ? 33.096 1.118 -15.839 1.00 98.25 295 TRP A N 1
ATOM 2293 C CA . TRP A 1 295 ? 32.921 1.670 -17.183 1.00 98.25 295 TRP A CA 1
ATOM 2294 C C . TRP A 1 295 ? 34.245 1.929 -17.887 1.00 98.25 295 TRP A C 1
ATOM 2296 O O . TRP A 1 295 ? 34.307 1.777 -19.104 1.00 98.25 295 TRP A O 1
ATOM 2306 N N . ARG A 1 296 ? 35.308 2.277 -17.158 1.00 98.25 296 ARG A N 1
ATOM 2307 C CA . ARG A 1 296 ? 36.650 2.424 -17.729 1.00 98.25 296 ARG A CA 1
ATOM 2308 C C . ARG A 1 296 ? 37.177 1.090 -18.248 1.00 98.25 296 ARG A C 1
ATOM 2310 O O . ARG A 1 296 ? 37.666 1.040 -19.371 1.00 98.25 296 ARG A O 1
ATOM 2317 N N . ASP A 1 297 ? 36.997 0.021 -17.483 1.00 97.25 297 ASP A N 1
ATOM 2318 C CA . ASP A 1 297 ? 37.433 -1.316 -17.890 1.00 97.25 297 ASP A CA 1
ATOM 2319 C C . ASP A 1 297 ? 36.606 -1.813 -19.089 1.00 97.25 297 ASP A C 1
ATOM 2321 O O . ASP A 1 297 ? 37.142 -2.282 -20.094 1.00 97.25 297 ASP A O 1
ATOM 2325 N N . ALA A 1 298 ? 35.283 -1.623 -19.044 1.00 96.69 298 ALA A N 1
ATOM 2326 C CA . ALA A 1 298 ? 34.400 -2.020 -20.136 1.00 96.69 298 ALA A CA 1
ATOM 2327 C C . ALA A 1 298 ? 34.544 -1.159 -21.403 1.00 96.69 298 ALA A C 1
ATOM 2329 O O . ALA A 1 298 ? 34.184 -1.610 -22.491 1.00 96.69 298 ALA A O 1
ATOM 2330 N N . ALA A 1 299 ? 35.063 0.066 -21.294 1.00 97.69 299 ALA A N 1
ATOM 2331 C CA . ALA A 1 299 ? 35.303 0.954 -22.428 1.00 97.69 299 ALA A CA 1
ATOM 2332 C C . ALA A 1 299 ? 36.376 0.428 -23.392 1.00 97.69 299 ALA A C 1
ATOM 2334 O O . ALA A 1 299 ? 36.405 0.878 -24.538 1.00 97.69 299 ALA A O 1
ATOM 2335 N N . CYS A 1 300 ? 37.215 -0.519 -22.966 1.00 97.62 300 CYS A N 1
ATOM 2336 C CA . CYS A 1 300 ? 38.198 -1.190 -23.818 1.00 97.62 300 CYS A CA 1
ATOM 2337 C C . CYS A 1 300 ? 37.593 -2.322 -24.664 1.00 97.62 300 CYS A C 1
ATOM 2339 O O . CYS A 1 300 ? 38.245 -2.816 -25.576 1.00 97.62 300 CYS A O 1
ATOM 2341 N N . ILE A 1 301 ? 36.355 -2.737 -24.377 1.00 95.25 301 ILE A N 1
ATOM 2342 C CA . ILE A 1 301 ? 35.680 -3.822 -25.094 1.00 95.25 301 ILE A CA 1
ATOM 2343 C C . ILE A 1 301 ? 35.127 -3.291 -26.426 1.00 95.25 301 ILE A C 1
ATOM 2345 O O . ILE A 1 301 ? 34.602 -2.174 -26.508 1.00 95.25 301 ILE A O 1
ATOM 2349 N N . ASP A 1 302 ? 35.200 -4.097 -27.481 1.00 95.38 302 ASP A N 1
ATOM 2350 C CA . ASP A 1 302 ? 34.589 -3.766 -28.767 1.00 95.38 302 ASP A CA 1
ATOM 2351 C C . ASP A 1 302 ? 33.058 -3.924 -28.766 1.00 95.38 302 ASP A C 1
ATOM 2353 O O . ASP A 1 302 ? 32.437 -4.544 -27.901 1.00 95.38 302 ASP A O 1
ATOM 2357 N N . GLY A 1 303 ? 32.405 -3.330 -29.766 1.00 96.31 303 GLY A N 1
ATOM 2358 C CA . GLY A 1 303 ? 30.961 -3.464 -29.963 1.00 96.31 303 GLY A CA 1
ATOM 2359 C C . GLY A 1 303 ? 30.104 -2.486 -29.153 1.00 96.31 303 GLY A C 1
ATOM 2360 O O . GLY A 1 303 ? 30.522 -1.381 -28.798 1.00 96.31 303 GLY A O 1
ATOM 2361 N N . ALA A 1 304 ? 28.833 -2.850 -28.950 1.00 95.94 304 ALA A N 1
ATOM 2362 C CA . ALA A 1 304 ? 27.828 -1.930 -28.416 1.00 95.94 304 ALA A CA 1
ATOM 2363 C C . ALA A 1 304 ? 28.078 -1.556 -26.950 1.00 95.94 304 ALA A C 1
ATOM 2365 O O . ALA A 1 304 ? 27.981 -0.385 -26.580 1.00 95.94 304 ALA A O 1
ATOM 2366 N N . ARG A 1 305 ? 28.466 -2.543 -26.140 1.00 95.81 305 ARG A N 1
ATOM 2367 C CA . ARG A 1 305 ? 28.706 -2.373 -24.710 1.00 95.81 305 ARG A CA 1
ATOM 2368 C C . ARG A 1 305 ? 29.865 -1.431 -24.406 1.00 95.81 305 ARG A C 1
ATOM 2370 O O . ARG A 1 305 ? 29.712 -0.550 -23.565 1.00 95.81 305 ARG A O 1
ATOM 2377 N N . GLY A 1 306 ? 30.992 -1.568 -25.104 1.00 97.56 306 GLY A N 1
ATOM 2378 C CA . GLY A 1 306 ? 32.124 -0.664 -24.904 1.00 97.56 306 GLY A CA 1
ATOM 2379 C C . GLY A 1 306 ? 31.842 0.758 -25.375 1.00 97.56 306 GLY A C 1
ATOM 2380 O O . GLY A 1 306 ? 32.248 1.714 -24.717 1.00 97.56 306 GLY A O 1
ATOM 2381 N N . ARG A 1 307 ? 31.058 0.931 -26.453 1.00 98.12 307 ARG A N 1
ATOM 2382 C CA . ARG A 1 307 ? 30.561 2.260 -26.855 1.00 98.12 307 ARG A CA 1
ATOM 2383 C C . ARG A 1 307 ? 29.691 2.898 -25.770 1.00 98.12 307 ARG A C 1
ATOM 2385 O O . ARG A 1 307 ? 29.926 4.055 -25.440 1.00 98.12 307 ARG A O 1
ATOM 2392 N N . LEU A 1 308 ? 28.749 2.147 -25.187 1.00 98.25 308 LEU A N 1
ATOM 2393 C CA . LEU A 1 308 ? 27.941 2.625 -24.058 1.00 98.25 308 LEU A CA 1
ATOM 2394 C C . LEU A 1 308 ? 28.820 3.031 -22.876 1.00 98.25 308 LEU A C 1
ATOM 2396 O O . LEU A 1 308 ? 28.661 4.131 -22.354 1.00 98.25 308 LEU A O 1
ATOM 2400 N N . ALA A 1 309 ? 29.769 2.175 -22.490 1.00 98.12 309 ALA A N 1
ATOM 2401 C CA . ALA A 1 309 ? 30.668 2.429 -21.371 1.00 98.12 309 ALA A CA 1
ATOM 2402 C C . ALA A 1 309 ? 31.487 3.716 -21.571 1.00 98.12 309 ALA A C 1
ATOM 2404 O O . ALA A 1 309 ? 31.558 4.533 -20.656 1.00 98.12 309 ALA A O 1
ATOM 2405 N N . ARG A 1 310 ? 32.009 3.969 -22.783 1.00 98.50 310 ARG A N 1
ATOM 2406 C CA . ARG A 1 310 ? 32.700 5.229 -23.124 1.00 98.50 310 ARG A CA 1
ATOM 2407 C C . ARG A 1 310 ? 31.801 6.453 -22.951 1.00 98.50 310 ARG A C 1
ATOM 2409 O O . ARG A 1 310 ? 32.222 7.442 -22.352 1.00 98.50 310 ARG A O 1
ATOM 2416 N N . THR A 1 311 ? 30.562 6.389 -23.437 1.00 98.38 311 THR A N 1
ATOM 2417 C CA . THR A 1 311 ? 29.595 7.487 -23.285 1.00 98.38 311 THR A CA 1
ATOM 2418 C C . THR A 1 311 ? 29.226 7.718 -21.817 1.00 98.38 311 THR A C 1
ATOM 2420 O O . THR A 1 311 ? 29.232 8.858 -21.354 1.00 98.38 311 THR A O 1
ATOM 2423 N N . TYR A 1 312 ? 28.950 6.651 -21.064 1.00 98.38 312 TYR A N 1
ATOM 2424 C CA . TYR A 1 312 ? 28.596 6.728 -19.645 1.00 98.38 312 TYR A CA 1
ATOM 2425 C C . TYR A 1 312 ? 29.735 7.283 -18.792 1.00 98.38 312 TYR A C 1
ATOM 2427 O O . TYR A 1 312 ? 29.503 8.163 -17.960 1.00 98.38 312 TYR A O 1
ATOM 2435 N N . LEU A 1 313 ? 30.962 6.819 -19.047 1.00 98.44 313 LEU A N 1
ATOM 2436 C CA . LEU A 1 313 ? 32.179 7.315 -18.417 1.00 98.44 313 LEU A CA 1
ATOM 2437 C C . LEU A 1 313 ? 32.318 8.827 -18.632 1.00 98.44 313 LEU A C 1
ATOM 2439 O O . LEU A 1 313 ? 32.411 9.575 -17.660 1.00 98.44 313 LEU A O 1
ATOM 2443 N N . ALA A 1 314 ? 32.233 9.285 -19.886 1.00 98.38 314 ALA A N 1
ATOM 2444 C CA . ALA A 1 314 ? 32.355 10.701 -20.225 1.00 98.38 314 ALA A CA 1
ATOM 2445 C C . ALA A 1 314 ? 31.293 11.571 -19.525 1.00 98.38 314 ALA A C 1
ATOM 2447 O O . ALA A 1 314 ? 31.607 12.638 -18.990 1.00 98.38 314 ALA A O 1
ATOM 2448 N N . TRP A 1 315 ? 30.035 11.117 -19.483 1.00 98.44 315 TRP A N 1
ATOM 2449 C CA . TRP A 1 315 ? 28.966 11.839 -18.788 1.00 98.44 315 TRP A CA 1
ATOM 2450 C C . TRP A 1 315 ? 29.196 11.924 -17.280 1.00 98.44 315 TRP A C 1
ATOM 2452 O O . TRP A 1 315 ? 29.033 12.999 -16.701 1.00 98.44 315 TRP A O 1
ATOM 2462 N N . MET A 1 316 ? 29.582 10.820 -16.641 1.00 98.38 316 MET A N 1
ATOM 2463 C CA . MET A 1 316 ? 29.760 10.775 -15.192 1.00 98.38 316 MET A CA 1
ATOM 2464 C C . MET A 1 316 ? 30.999 11.543 -14.735 1.00 98.38 316 MET A C 1
ATOM 2466 O O . MET A 1 316 ? 30.929 12.242 -13.726 1.00 98.38 316 MET A O 1
ATOM 2470 N N . GLU A 1 317 ? 32.100 11.509 -15.490 1.00 97.94 317 GLU A N 1
ATOM 2471 C CA . GLU A 1 317 ? 33.269 12.351 -15.209 1.00 97.94 317 GLU A CA 1
ATOM 2472 C C . GLU A 1 317 ? 32.912 13.843 -15.287 1.00 97.94 317 GLU A C 1
ATOM 2474 O O . GLU A 1 317 ? 33.257 14.613 -14.384 1.00 97.94 317 GLU A O 1
ATOM 2479 N N . LEU A 1 318 ? 32.152 14.250 -16.312 1.00 97.19 318 LEU A N 1
ATOM 2480 C CA . LEU A 1 318 ? 31.664 15.625 -16.450 1.00 97.19 318 LEU A CA 1
ATOM 2481 C C . LEU A 1 318 ? 30.686 16.006 -15.326 1.00 97.19 318 LEU A C 1
ATOM 2483 O O . LEU A 1 318 ? 30.724 17.126 -14.802 1.00 97.19 318 LEU A O 1
ATOM 2487 N N . TYR A 1 319 ? 29.804 15.082 -14.943 1.00 97.62 319 TYR A N 1
ATOM 2488 C CA . TYR A 1 319 ? 28.854 15.297 -13.863 1.00 97.62 319 TYR A CA 1
ATOM 2489 C C . TYR A 1 319 ? 29.578 15.485 -12.530 1.00 97.62 319 TYR A C 1
ATOM 2491 O O . TYR A 1 319 ? 29.363 16.505 -11.882 1.00 97.62 319 TYR A O 1
ATOM 2499 N N . LEU A 1 320 ? 30.470 14.569 -12.146 1.00 96.56 320 LEU A N 1
ATOM 2500 C CA . LEU A 1 320 ? 31.164 14.603 -10.857 1.00 96.56 320 LEU A CA 1
ATOM 2501 C C . LEU A 1 320 ? 32.117 15.792 -10.717 1.00 96.56 320 LEU A C 1
ATOM 2503 O O . LEU A 1 320 ? 32.120 16.423 -9.664 1.00 96.56 320 LEU A O 1
ATOM 2507 N N . ARG A 1 321 ? 32.894 16.126 -11.759 1.00 95.88 321 ARG A N 1
ATOM 2508 C CA . ARG A 1 321 ? 33.872 17.231 -11.703 1.00 95.88 321 ARG A CA 1
ATOM 2509 C C . ARG A 1 321 ? 33.236 18.616 -11.808 1.00 95.88 321 ARG A C 1
ATOM 2511 O O . ARG A 1 321 ? 33.828 19.593 -11.363 1.00 95.88 321 ARG A O 1
ATOM 2518 N N . GLY A 1 322 ? 32.076 18.716 -12.456 1.00 93.75 322 GLY A N 1
ATOM 2519 C CA . GLY A 1 322 ? 31.459 20.000 -12.781 1.00 93.75 322 GLY A CA 1
ATOM 2520 C C . GLY A 1 322 ? 30.084 20.182 -12.158 1.00 93.75 322 GLY A C 1
ATOM 2521 O O . GLY A 1 322 ? 29.869 21.070 -11.339 1.00 93.75 322 GLY A O 1
ATOM 2522 N N . THR A 1 323 ? 29.118 19.376 -12.591 1.00 93.62 323 THR A N 1
ATOM 2523 C CA . THR A 1 323 ? 27.702 19.619 -12.276 1.00 93.62 323 THR A CA 1
ATOM 2524 C C . THR A 1 323 ? 27.352 19.295 -10.826 1.00 93.62 323 THR A C 1
ATOM 2526 O O . THR A 1 323 ? 26.670 20.083 -10.176 1.00 93.62 323 THR A O 1
ATOM 2529 N N . ARG A 1 324 ? 27.824 18.161 -10.300 1.00 94.12 324 ARG A N 1
ATOM 2530 C CA . ARG A 1 324 ? 27.552 17.728 -8.928 1.00 94.12 324 ARG A CA 1
ATOM 2531 C C . ARG A 1 324 ? 28.113 18.735 -7.926 1.00 94.12 324 ARG A C 1
ATOM 2533 O O . ARG A 1 324 ? 27.371 19.164 -7.052 1.00 94.12 324 ARG A O 1
ATOM 2540 N N . THR A 1 325 ? 29.362 19.171 -8.108 1.00 91.69 325 THR A N 1
ATOM 2541 C CA . THR A 1 325 ? 30.016 20.180 -7.255 1.00 91.69 325 THR A CA 1
ATOM 2542 C C . THR A 1 325 ? 29.236 21.493 -7.199 1.00 91.69 325 THR A C 1
ATOM 2544 O O . THR A 1 325 ? 29.168 22.112 -6.150 1.00 91.69 325 THR A O 1
ATOM 2547 N N . ARG A 1 326 ? 28.593 21.907 -8.301 1.00 89.75 326 ARG A N 1
ATOM 2548 C CA . ARG A 1 326 ? 27.738 23.111 -8.322 1.00 89.75 326 ARG A CA 1
ATOM 2549 C C . ARG A 1 326 ? 26.425 22.937 -7.561 1.00 89.75 326 ARG A C 1
ATOM 2551 O O . ARG A 1 326 ? 25.871 23.918 -7.083 1.00 89.75 326 ARG A O 1
ATOM 2558 N N . PHE A 1 327 ? 25.889 21.718 -7.511 1.00 90.00 327 PHE A N 1
ATOM 2559 C CA . PHE A 1 327 ? 24.663 21.416 -6.770 1.00 90.00 327 PHE A CA 1
ATOM 2560 C C . PHE A 1 327 ? 24.921 21.165 -5.285 1.00 90.00 327 PHE A C 1
ATOM 2562 O O . PHE A 1 327 ? 24.002 21.296 -4.479 1.00 90.00 327 PHE A O 1
ATOM 2569 N N . GLU A 1 328 ? 26.144 20.801 -4.916 1.00 89.44 328 GLU A N 1
ATOM 2570 C CA . GLU A 1 328 ? 26.544 20.627 -3.527 1.00 89.44 328 GLU A CA 1
ATOM 2571 C C . GLU A 1 328 ? 26.535 21.984 -2.811 1.00 89.44 328 GLU A C 1
ATOM 2573 O O . GLU A 1 328 ? 27.226 22.924 -3.198 1.00 89.44 328 GLU A O 1
ATOM 2578 N N . ARG A 1 329 ? 25.695 22.109 -1.781 1.00 80.94 329 ARG A N 1
ATOM 2579 C CA . ARG A 1 329 ? 25.692 23.291 -0.914 1.00 80.94 329 ARG A CA 1
ATOM 2580 C C . ARG A 1 329 ? 26.840 23.171 0.079 1.00 80.94 329 ARG A C 1
ATOM 2582 O O . ARG A 1 329 ? 27.060 22.091 0.621 1.00 80.94 329 ARG A O 1
ATOM 2589 N N . TYR A 1 330 ? 27.510 24.285 0.359 1.00 69.81 330 TYR A N 1
ATOM 2590 C CA . TYR A 1 330 ? 28.651 24.346 1.280 1.00 69.81 330 TYR A CA 1
ATOM 2591 C C . TYR A 1 330 ? 28.319 23.877 2.706 1.00 69.81 330 TYR A C 1
ATOM 2593 O O . TYR A 1 330 ? 29.209 23.472 3.448 1.00 69.81 330 TYR A O 1
ATOM 2601 N N . ASP A 1 331 ? 27.041 23.902 3.076 1.00 73.00 331 ASP A N 1
ATOM 2602 C CA . ASP A 1 331 ? 26.613 23.809 4.469 1.00 73.00 331 ASP A CA 1
ATOM 2603 C C . ASP A 1 331 ? 26.535 22.360 4.988 1.00 73.00 331 ASP A C 1
ATOM 2605 O O . ASP A 1 331 ? 26.566 22.148 6.198 1.00 73.00 331 ASP A O 1
ATOM 2609 N N . LEU A 1 332 ? 26.413 21.352 4.107 1.00 69.88 332 LEU A N 1
ATOM 2610 C CA . LEU A 1 332 ? 26.264 19.944 4.503 1.00 69.88 332 LEU A CA 1
ATOM 2611 C C . LEU A 1 332 ? 26.868 18.985 3.460 1.00 69.88 332 LEU A C 1
ATOM 2613 O O . LEU A 1 332 ? 26.371 18.961 2.329 1.00 69.88 332 LEU A O 1
ATOM 2617 N N . PRO A 1 333 ? 27.841 18.125 3.827 1.00 76.19 333 PRO A N 1
ATOM 2618 C CA . PRO A 1 333 ? 28.374 17.117 2.912 1.00 76.19 333 PRO A CA 1
ATOM 2619 C C . PRO A 1 333 ? 27.262 16.156 2.472 1.00 76.19 333 PRO A C 1
ATOM 2621 O O . PRO A 1 333 ? 26.586 15.544 3.303 1.00 76.19 333 PRO A O 1
ATOM 2624 N N . GLN A 1 334 ? 27.058 16.019 1.158 1.00 88.88 334 GLN A N 1
ATOM 2625 C CA . GLN A 1 334 ? 26.010 15.158 0.608 1.00 88.88 334 GLN A CA 1
ATOM 2626 C C . GLN A 1 334 ? 26.599 13.834 0.131 1.00 88.88 334 GLN A C 1
ATOM 2628 O O . GLN A 1 334 ? 27.335 13.778 -0.848 1.00 88.88 334 GLN A O 1
ATOM 2633 N N . ARG A 1 335 ? 26.204 12.729 0.767 1.00 94.94 335 ARG A N 1
ATOM 2634 C CA . ARG A 1 335 ? 26.637 11.388 0.336 1.00 94.94 335 ARG A CA 1
ATOM 2635 C C . ARG A 1 335 ? 25.925 10.890 -0.919 1.00 94.94 335 ARG A C 1
ATOM 2637 O O . ARG A 1 335 ? 26.380 9.933 -1.528 1.00 94.94 335 ARG A O 1
ATOM 2644 N N . ALA A 1 336 ? 24.820 11.519 -1.315 1.00 96.12 336 ALA A N 1
ATOM 2645 C CA . ALA A 1 336 ? 24.090 11.130 -2.516 1.00 96.12 336 ALA A CA 1
ATOM 2646 C C . ALA A 1 336 ? 24.887 11.461 -3.789 1.00 96.12 336 ALA A C 1
ATOM 2648 O O . ALA A 1 336 ? 25.444 12.554 -3.931 1.00 96.12 336 ALA A O 1
ATOM 2649 N N . LEU A 1 337 ? 24.892 10.521 -4.735 1.00 97.19 337 LEU A N 1
ATOM 2650 C CA . LEU A 1 337 ? 25.510 10.684 -6.046 1.00 97.19 337 LEU A CA 1
ATOM 2651 C C . LEU A 1 337 ? 24.773 11.744 -6.861 1.00 97.19 337 LEU A C 1
ATOM 2653 O O . LEU A 1 337 ? 25.386 12.698 -7.332 1.00 97.19 337 LEU A O 1
ATOM 2657 N N . PHE A 1 338 ? 23.451 11.595 -6.996 1.00 97.25 338 PHE A N 1
ATOM 2658 C CA . PHE A 1 338 ? 22.623 12.471 -7.821 1.00 97.25 338 PHE A CA 1
ATOM 2659 C C . PHE A 1 338 ? 21.885 13.513 -6.981 1.00 97.25 338 PHE A C 1
ATOM 2661 O O . PHE A 1 338 ? 20.934 13.212 -6.253 1.00 97.25 338 PHE A O 1
ATOM 2668 N N . LEU A 1 339 ? 22.292 14.771 -7.142 1.00 95.62 339 LEU A N 1
ATOM 2669 C CA . LEU A 1 339 ? 21.689 15.922 -6.473 1.00 95.62 339 LEU A CA 1
ATOM 2670 C C . LEU A 1 339 ? 20.731 16.673 -7.402 1.00 95.62 339 LEU A C 1
ATOM 2672 O O . LEU A 1 339 ? 20.947 16.807 -8.609 1.00 95.62 339 LEU A O 1
ATOM 2676 N N . SER A 1 340 ? 19.641 17.181 -6.837 1.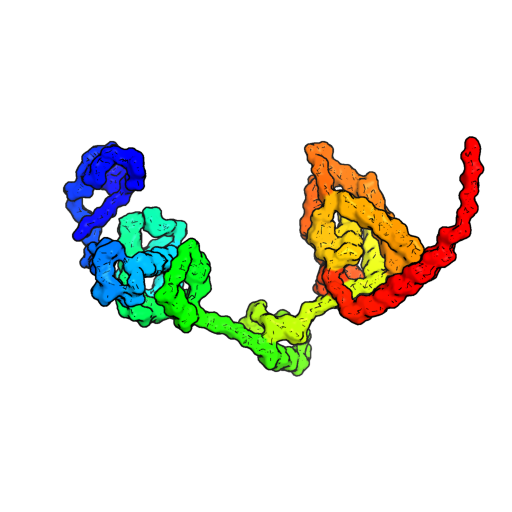00 93.94 340 SER A N 1
ATOM 2677 C CA . SER A 1 340 ? 18.814 18.192 -7.493 1.00 93.94 340 SER A CA 1
ATOM 2678 C C . SER A 1 340 ? 19.553 19.531 -7.564 1.00 93.94 340 SER A C 1
ATOM 2680 O O . SER A 1 340 ? 20.519 19.745 -6.838 1.00 93.94 340 SER A O 1
ATOM 2682 N N . ARG A 1 341 ? 19.041 20.480 -8.357 1.00 91.50 341 ARG A N 1
ATOM 2683 C CA . ARG A 1 341 ? 19.565 21.859 -8.380 1.00 91.50 341 ARG A CA 1
ATOM 2684 C C . ARG A 1 341 ? 19.552 22.561 -7.018 1.00 91.50 341 ARG A C 1
ATOM 2686 O O . ARG A 1 341 ? 20.218 23.563 -6.821 1.00 91.50 341 ARG A O 1
ATOM 2693 N N . PHE A 1 342 ? 18.763 22.047 -6.075 1.00 91.38 342 PHE A N 1
ATOM 2694 C CA . PHE A 1 342 ? 18.680 22.573 -4.719 1.00 91.38 342 PHE A CA 1
ATOM 2695 C C . PHE A 1 342 ? 19.639 21.868 -3.751 1.00 91.38 342 PHE A C 1
ATOM 2697 O O . PHE A 1 342 ? 19.548 22.105 -2.553 1.00 91.38 342 PHE A O 1
ATOM 2704 N N . GLY A 1 343 ? 20.507 20.979 -4.237 1.00 92.31 343 GLY A N 1
ATOM 2705 C CA . GLY A 1 343 ? 21.455 20.226 -3.414 1.00 92.31 343 GLY A CA 1
ATOM 2706 C C . GLY A 1 343 ? 20.843 19.102 -2.585 1.00 92.31 343 GLY A C 1
ATOM 2707 O O . GLY A 1 343 ? 21.546 18.483 -1.797 1.00 92.31 343 GLY A O 1
ATOM 2708 N N . VAL A 1 344 ? 19.552 18.801 -2.763 1.00 93.06 344 VAL A N 1
ATOM 2709 C CA . VAL A 1 344 ? 18.911 17.649 -2.109 1.00 93.06 344 VAL A CA 1
ATOM 2710 C C . VAL A 1 344 ? 18.988 16.395 -2.986 1.00 93.06 344 VAL A C 1
ATOM 2712 O O . VAL A 1 344 ? 18.885 16.538 -4.213 1.00 93.06 344 VAL A O 1
ATOM 2715 N N . PRO A 1 345 ? 19.109 15.186 -2.400 1.00 93.19 345 PRO A N 1
ATOM 2716 C CA . PRO A 1 345 ? 19.101 13.929 -3.144 1.00 93.19 345 PRO A CA 1
ATOM 2717 C C . PRO A 1 345 ? 17.882 13.804 -4.058 1.00 93.19 345 PRO A C 1
ATOM 2719 O O . PRO A 1 345 ? 16.750 14.112 -3.668 1.00 93.19 345 PRO A O 1
ATOM 2722 N N . THR A 1 346 ? 18.097 13.351 -5.291 1.00 93.06 346 THR A N 1
ATOM 2723 C CA . THR A 1 346 ? 16.978 13.126 -6.208 1.00 93.06 346 THR A CA 1
ATOM 2724 C C . THR A 1 346 ? 16.161 11.903 -5.804 1.00 93.06 346 THR A C 1
ATOM 2726 O O . THR A 1 346 ? 16.702 10.874 -5.424 1.00 93.06 346 THR A O 1
ATOM 2729 N N . GLN A 1 347 ? 14.836 11.988 -5.932 1.00 88.44 347 GLN A N 1
ATOM 2730 C CA . GLN A 1 347 ? 13.941 10.845 -5.688 1.00 88.44 347 GLN A CA 1
ATOM 2731 C C . GLN A 1 347 ? 13.508 10.128 -6.981 1.00 88.44 347 GLN A C 1
ATOM 2733 O O . GLN A 1 347 ? 12.654 9.243 -6.949 1.00 88.44 347 GLN A O 1
ATOM 2738 N N . GLY A 1 348 ? 14.054 10.530 -8.135 1.00 84.25 348 GLY A N 1
ATOM 2739 C CA . GLY A 1 348 ? 13.679 9.991 -9.447 1.00 84.25 348 GLY A CA 1
ATOM 2740 C C . GLY A 1 348 ? 12.308 10.452 -9.969 1.00 84.25 348 GLY A C 1
ATOM 2741 O O . GLY A 1 348 ? 11.833 9.934 -10.982 1.00 84.25 348 GLY A O 1
ATOM 2742 N N . PHE A 1 349 ? 11.650 11.420 -9.314 1.00 80.50 349 PHE A N 1
ATOM 2743 C CA . PHE A 1 349 ? 10.387 11.985 -9.804 1.00 80.50 349 PHE A CA 1
ATOM 2744 C C . PHE A 1 349 ? 10.593 12.678 -11.156 1.00 80.50 349 PHE A C 1
ATOM 2746 O O . PHE A 1 349 ? 11.508 13.479 -11.327 1.00 80.50 349 PHE A O 1
ATOM 2753 N N . GLY A 1 350 ? 9.752 12.348 -12.137 1.00 89.56 350 GLY A N 1
ATOM 2754 C CA . GLY A 1 350 ? 9.846 12.867 -13.505 1.00 89.56 350 GLY A CA 1
ATOM 2755 C C . GLY A 1 350 ? 10.856 12.142 -14.404 1.00 89.56 350 GLY A C 1
ATOM 2756 O O . GLY A 1 350 ? 10.631 12.092 -15.613 1.00 89.56 350 GLY A O 1
ATOM 2757 N N . LEU A 1 351 ? 11.890 11.497 -13.846 1.00 94.75 351 LEU A N 1
ATOM 2758 C CA . LEU A 1 351 ? 12.897 10.761 -14.623 1.00 94.75 351 LEU A CA 1
ATOM 2759 C C . LEU A 1 351 ? 12.280 9.589 -15.397 1.00 94.75 351 LEU A C 1
ATOM 2761 O O . LEU A 1 351 ? 12.600 9.383 -16.560 1.00 94.75 351 LEU A O 1
ATOM 2765 N N . ALA A 1 352 ? 11.327 8.871 -14.795 1.00 94.06 352 ALA A N 1
ATOM 2766 C CA . ALA A 1 352 ? 10.611 7.788 -15.473 1.00 94.06 352 ALA A CA 1
ATOM 2767 C C . ALA A 1 352 ? 9.778 8.272 -16.676 1.00 94.06 352 ALA A C 1
ATOM 2769 O O . ALA A 1 352 ? 9.710 7.578 -17.685 1.00 94.06 352 ALA A O 1
ATOM 2770 N N . SER A 1 353 ? 9.176 9.464 -16.581 1.00 93.88 353 SER A N 1
ATOM 2771 C CA . SER A 1 353 ? 8.410 10.065 -17.683 1.00 93.88 353 SER A CA 1
ATOM 2772 C C . SER A 1 353 ? 9.335 10.488 -18.825 1.00 93.88 353 SER A C 1
ATOM 2774 O O . SER A 1 353 ? 9.099 10.136 -19.977 1.00 93.88 353 SER A O 1
ATOM 2776 N N . ARG A 1 354 ? 10.451 11.153 -18.493 1.00 95.38 354 ARG A N 1
ATOM 2777 C CA . ARG A 1 354 ? 11.493 11.522 -19.464 1.00 95.38 354 ARG A CA 1
ATOM 2778 C C . ARG A 1 354 ? 12.085 10.298 -20.149 1.00 95.38 354 ARG A C 1
ATOM 2780 O O . ARG A 1 354 ? 12.242 10.296 -21.360 1.00 95.38 354 ARG A O 1
ATOM 2787 N N . PHE A 1 355 ? 12.363 9.241 -19.391 1.00 97.12 355 PHE A N 1
ATOM 2788 C CA . PHE A 1 355 ? 12.870 7.997 -19.953 1.00 97.12 355 PHE A CA 1
ATOM 2789 C C . PHE A 1 355 ? 11.864 7.341 -20.908 1.00 97.12 355 PHE A C 1
ATOM 2791 O O . PHE A 1 355 ? 12.254 6.900 -21.981 1.00 97.12 355 PHE A O 1
ATOM 2798 N N . ALA A 1 356 ? 10.567 7.332 -20.579 1.00 95.75 356 ALA A N 1
ATOM 2799 C CA . ALA A 1 356 ? 9.533 6.838 -21.491 1.00 95.75 356 ALA A CA 1
ATOM 2800 C C . ALA A 1 356 ? 9.448 7.652 -22.798 1.00 95.75 356 ALA A C 1
ATOM 2802 O O . ALA A 1 356 ? 9.257 7.074 -23.868 1.00 95.75 356 ALA A O 1
ATOM 2803 N N . ASP A 1 357 ? 9.620 8.974 -22.725 1.00 96.94 357 ASP A N 1
ATOM 2804 C CA . ASP A 1 357 ? 9.693 9.836 -23.909 1.00 96.94 357 ASP A CA 1
ATOM 2805 C C . ASP A 1 357 ? 10.955 9.567 -24.748 1.00 96.94 357 ASP A C 1
ATOM 2807 O O . ASP A 1 357 ? 10.870 9.412 -25.965 1.00 96.94 357 ASP A O 1
ATOM 2811 N N . LEU A 1 358 ? 12.113 9.397 -24.101 1.00 97.56 358 LEU A N 1
ATOM 2812 C CA . LEU A 1 358 ? 13.367 9.026 -24.764 1.00 97.56 358 LEU A CA 1
ATOM 2813 C C . LEU A 1 358 ? 13.257 7.688 -25.492 1.00 97.56 358 LEU A C 1
ATOM 2815 O O . LEU A 1 358 ? 13.673 7.589 -26.644 1.00 97.56 358 LEU A O 1
ATOM 2819 N N . LEU A 1 359 ? 12.659 6.676 -24.859 1.00 97.62 359 LEU A N 1
ATOM 2820 C CA . LEU A 1 359 ? 12.403 5.380 -25.488 1.00 97.62 359 LEU A CA 1
ATOM 2821 C C . LEU A 1 359 ? 11.567 5.537 -26.763 1.00 97.62 359 LEU A C 1
ATOM 2823 O O . LEU A 1 359 ? 11.915 4.975 -27.801 1.00 97.62 359 LEU A O 1
ATOM 2827 N N . ARG A 1 360 ? 10.506 6.354 -26.707 1.00 97.38 360 ARG A N 1
ATOM 2828 C CA . ARG A 1 360 ? 9.653 6.643 -27.865 1.00 97.38 360 ARG A CA 1
ATOM 2829 C C . ARG A 1 360 ? 10.435 7.337 -28.982 1.00 97.38 360 ARG A C 1
ATOM 2831 O O . ARG A 1 360 ? 10.357 6.908 -30.129 1.00 97.38 360 ARG A O 1
ATOM 2838 N N . ARG A 1 361 ? 11.196 8.386 -28.654 1.00 97.94 361 ARG A N 1
ATOM 2839 C CA . ARG A 1 361 ? 12.005 9.165 -29.614 1.00 97.94 361 ARG A CA 1
ATOM 2840 C C . ARG A 1 361 ? 13.142 8.354 -30.236 1.00 97.94 361 ARG A C 1
ATOM 2842 O O . ARG A 1 361 ? 13.539 8.636 -31.357 1.00 97.94 361 ARG A O 1
ATOM 2849 N N . SER A 1 362 ? 13.628 7.341 -29.525 1.00 97.44 362 SER A N 1
ATOM 2850 C CA . SER A 1 362 ? 14.701 6.449 -29.984 1.00 97.44 362 SER A CA 1
ATOM 2851 C C . SER A 1 362 ? 14.190 5.268 -30.813 1.00 97.44 362 SER A C 1
ATOM 2853 O O . SER A 1 362 ? 14.976 4.401 -31.179 1.00 97.44 362 SER A O 1
ATOM 2855 N N . GLY A 1 363 ? 12.879 5.197 -31.080 1.00 96.81 363 GLY A N 1
ATOM 2856 C CA . GLY A 1 363 ? 12.278 4.117 -31.864 1.00 96.81 363 GLY A CA 1
ATOM 2857 C C . GLY A 1 363 ? 12.266 2.759 -31.156 1.00 96.81 363 GLY A C 1
ATOM 2858 O O . GLY A 1 363 ? 12.108 1.735 -31.815 1.00 96.81 363 GLY A O 1
ATOM 2859 N N . VAL A 1 364 ? 12.426 2.725 -29.828 1.00 96.12 364 VAL A N 1
ATOM 2860 C CA . VAL A 1 364 ? 12.396 1.469 -29.070 1.00 96.12 364 VAL A CA 1
ATOM 2861 C C . VAL A 1 364 ? 10.972 0.913 -29.075 1.00 96.12 364 VAL A C 1
ATOM 2863 O O . VAL A 1 364 ? 10.016 1.582 -28.665 1.00 96.12 364 VAL A O 1
ATOM 2866 N N . SER A 1 365 ? 10.816 -0.330 -29.529 1.00 92.00 365 SER A N 1
ATOM 2867 C CA . SER A 1 365 ? 9.529 -1.027 -29.477 1.00 92.00 365 SER A CA 1
ATOM 2868 C C . SER A 1 365 ? 9.082 -1.218 -28.024 1.00 92.00 365 SER A C 1
ATOM 2870 O O . SER A 1 365 ? 9.902 -1.336 -27.119 1.00 92.00 365 SER A O 1
ATOM 2872 N N . GLU A 1 366 ? 7.773 -1.242 -27.771 1.00 89.56 366 GLU A N 1
ATOM 2873 C CA . GLU A 1 366 ? 7.198 -1.361 -26.416 1.00 89.56 366 GLU A CA 1
ATOM 2874 C C . GLU A 1 366 ? 7.694 -0.297 -25.413 1.00 89.56 366 GLU A C 1
ATOM 2876 O O . GLU A 1 366 ? 7.747 -0.535 -24.203 1.00 89.56 366 GLU A O 1
ATOM 2881 N N . TRP A 1 367 ? 8.032 0.910 -25.885 1.00 93.06 367 TRP A N 1
ATOM 2882 C CA . TRP A 1 367 ? 8.444 2.036 -25.034 1.00 93.06 367 TRP A CA 1
ATOM 2883 C C . TRP A 1 367 ? 7.456 2.333 -23.887 1.00 93.06 367 TRP A C 1
ATOM 2885 O O . TRP A 1 367 ? 7.840 2.931 -22.881 1.00 93.06 367 TRP A O 1
ATOM 2895 N N . GLN A 1 368 ? 6.195 1.888 -23.990 1.00 88.06 368 GLN A N 1
ATOM 2896 C CA . GLN A 1 368 ? 5.179 2.016 -22.938 1.00 88.06 368 GLN A CA 1
ATOM 2897 C C . GLN A 1 368 ? 5.548 1.263 -21.648 1.00 88.06 368 GLN A C 1
ATOM 2899 O O . GLN A 1 368 ? 5.020 1.583 -20.582 1.00 88.06 368 GLN A O 1
ATOM 2904 N N . LEU A 1 369 ? 6.459 0.283 -21.718 1.00 88.94 369 LEU A N 1
ATOM 2905 C CA . LEU A 1 369 ? 7.010 -0.402 -20.545 1.00 88.94 369 LEU A CA 1
ATOM 2906 C C . LEU A 1 369 ? 7.917 0.516 -19.704 1.00 88.94 369 LEU A C 1
ATOM 2908 O O . LEU A 1 369 ? 8.105 0.269 -18.506 1.00 88.94 369 LEU A O 1
ATOM 2912 N N . GLY A 1 370 ? 8.428 1.602 -20.293 1.00 93.75 370 GLY A N 1
ATOM 2913 C CA . GLY A 1 370 ? 9.164 2.654 -19.601 1.00 93.75 370 GLY A CA 1
ATOM 2914 C C . GLY A 1 370 ? 10.381 2.123 -18.844 1.00 93.75 370 GLY A C 1
ATOM 2915 O O . GLY A 1 370 ? 11.169 1.329 -19.353 1.00 93.75 370 GLY A O 1
ATOM 2916 N N . SER A 1 371 ? 10.518 2.526 -17.580 1.00 93.62 371 SER A N 1
ATOM 2917 C CA . SER A 1 371 ? 11.654 2.142 -16.732 1.00 93.62 371 SER A CA 1
ATOM 2918 C C . SER A 1 371 ? 11.744 0.648 -16.411 1.00 93.62 371 SER A C 1
ATOM 2920 O O . SER A 1 371 ? 12.787 0.204 -15.937 1.00 93.62 371 SER A O 1
ATOM 2922 N N . ARG A 1 372 ? 10.700 -0.150 -16.684 1.00 91.19 372 ARG A N 1
ATOM 2923 C CA . ARG A 1 372 ? 10.747 -1.609 -16.484 1.00 91.19 372 ARG A CA 1
ATOM 2924 C C . ARG A 1 372 ? 11.748 -2.292 -17.410 1.00 91.19 372 ARG A C 1
ATOM 2926 O O . ARG A 1 372 ? 12.321 -3.304 -17.014 1.00 91.19 372 ARG A O 1
ATOM 2933 N N . LEU A 1 373 ? 12.011 -1.698 -18.577 1.00 93.62 373 LEU A N 1
ATOM 2934 C CA . LEU A 1 373 ? 13.003 -2.190 -19.536 1.00 93.62 373 LEU A CA 1
ATOM 2935 C C . LEU A 1 373 ? 14.448 -2.127 -18.998 1.00 93.62 373 LEU A C 1
ATOM 2937 O O . LEU A 1 373 ? 15.337 -2.750 -19.573 1.00 93.62 373 LEU A O 1
ATOM 2941 N N . LEU A 1 374 ? 14.686 -1.408 -17.891 1.00 93.62 374 LEU A N 1
ATOM 2942 C CA . LEU A 1 374 ? 15.989 -1.324 -17.216 1.00 93.62 374 LEU A CA 1
ATOM 2943 C C . LEU A 1 374 ? 16.198 -2.444 -16.184 1.00 93.62 374 LEU A C 1
ATOM 2945 O O . LEU A 1 374 ? 17.326 -2.863 -15.954 1.00 93.62 374 LEU A O 1
ATOM 2949 N N . THR A 1 375 ? 15.120 -2.926 -15.559 1.00 88.94 375 THR A N 1
ATOM 2950 C CA . THR A 1 375 ? 15.168 -3.833 -14.393 1.00 88.94 375 THR A CA 1
ATOM 2951 C C . THR A 1 375 ? 14.924 -5.299 -14.712 1.00 88.94 375 THR A C 1
ATOM 2953 O O . THR A 1 375 ? 15.031 -6.138 -13.821 1.00 88.94 375 THR A O 1
ATOM 2956 N N . ALA A 1 376 ? 14.499 -5.620 -15.933 1.00 78.38 376 ALA A N 1
ATOM 2957 C CA . ALA A 1 376 ? 14.141 -6.988 -16.274 1.00 78.38 376 ALA A CA 1
ATOM 2958 C C . ALA A 1 376 ? 15.347 -7.929 -16.110 1.00 78.38 376 ALA A C 1
ATOM 2960 O O . ALA A 1 376 ? 16.443 -7.652 -16.610 1.00 78.38 376 ALA A O 1
ATOM 2961 N N . ALA A 1 377 ? 15.132 -9.041 -15.400 1.00 63.47 377 ALA A N 1
ATOM 2962 C CA . ALA A 1 377 ? 16.100 -10.126 -15.341 1.00 63.47 377 ALA A CA 1
ATOM 2963 C C . ALA A 1 377 ? 16.364 -10.626 -16.772 1.00 63.47 377 ALA A C 1
ATOM 2965 O O . ALA A 1 377 ? 15.421 -10.680 -17.567 1.00 63.47 377 ALA A O 1
ATOM 2966 N N . PRO A 1 378 ? 17.618 -10.958 -17.127 1.00 56.91 378 PRO A N 1
ATOM 2967 C CA . PRO A 1 378 ? 17.889 -11.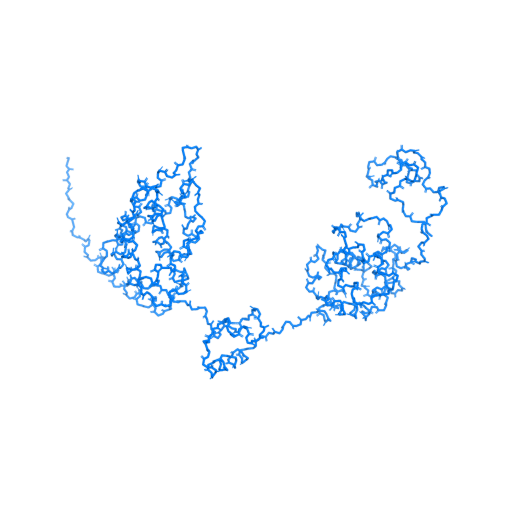563 -18.421 1.00 56.91 378 PRO A CA 1
ATOM 2968 C C . PRO A 1 378 ? 17.044 -12.833 -18.548 1.00 56.91 378 PRO A C 1
ATOM 2970 O O . PRO A 1 378 ? 17.000 -13.641 -17.620 1.00 56.91 378 PRO A O 1
ATOM 2973 N N . SER A 1 379 ? 16.362 -13.002 -19.681 1.00 57.09 379 SER A N 1
ATOM 2974 C CA . SER A 1 379 ? 15.780 -14.294 -20.041 1.00 57.09 379 SER A CA 1
ATOM 2975 C C . SER A 1 379 ? 16.872 -15.365 -19.972 1.00 57.09 379 SER A C 1
ATOM 2977 O O . SER A 1 379 ? 18.013 -15.094 -20.355 1.00 57.09 379 SER A O 1
ATOM 2979 N N . GLU A 1 380 ? 16.545 -16.574 -19.501 1.00 54.41 380 GLU A N 1
ATOM 2980 C CA . GLU A 1 380 ? 17.496 -17.702 -19.411 1.00 54.41 380 GLU A CA 1
ATOM 2981 C C . GLU A 1 380 ? 18.247 -17.950 -20.732 1.00 54.41 380 GLU A C 1
ATOM 2983 O O . GLU A 1 380 ? 19.405 -18.360 -20.742 1.00 54.41 380 GLU A O 1
ATOM 2988 N N . GLU A 1 381 ? 17.618 -17.611 -21.852 1.00 50.69 381 GLU A N 1
ATOM 2989 C CA . GLU A 1 381 ? 18.172 -17.700 -23.200 1.00 50.69 381 GLU A CA 1
ATOM 2990 C C . GLU A 1 381 ? 19.334 -16.718 -23.452 1.00 50.69 381 GLU A C 1
ATOM 2992 O O . GLU A 1 381 ? 20.328 -17.071 -24.081 1.00 50.69 381 GLU A O 1
ATOM 2997 N N . THR A 1 382 ? 19.286 -15.514 -22.875 1.00 51.31 382 THR A N 1
ATOM 2998 C CA . THR A 1 382 ? 20.367 -14.514 -22.966 1.00 51.31 382 THR A CA 1
ATOM 2999 C C . THR A 1 382 ? 21.549 -14.883 -22.071 1.00 51.31 382 THR A C 1
ATOM 3001 O O . THR A 1 382 ? 22.699 -14.626 -22.422 1.00 51.31 382 THR A O 1
ATOM 3004 N N . LEU A 1 383 ? 21.283 -15.537 -20.933 1.00 47.84 383 LEU A N 1
ATOM 3005 C CA . LEU A 1 383 ? 22.329 -16.043 -20.041 1.00 47.84 383 LEU A CA 1
ATOM 3006 C C . LEU A 1 383 ? 23.175 -17.139 -20.705 1.00 47.84 383 LEU A C 1
ATOM 3008 O O . LEU A 1 383 ? 24.367 -17.218 -20.424 1.00 47.84 383 LEU A O 1
ATOM 3012 N N . ARG A 1 384 ? 22.605 -17.942 -21.618 1.00 46.75 384 ARG A N 1
ATOM 3013 C CA . ARG A 1 384 ? 23.354 -18.966 -22.372 1.00 46.75 384 ARG A CA 1
ATOM 3014 C C . ARG A 1 384 ? 24.344 -18.365 -23.375 1.00 46.75 384 ARG A C 1
ATOM 3016 O O . ARG A 1 384 ? 25.448 -18.884 -23.512 1.00 46.75 384 ARG A O 1
ATOM 3023 N N . VAL A 1 385 ? 23.983 -17.258 -24.026 1.00 49.91 385 VAL A N 1
ATOM 3024 C CA . VAL A 1 385 ? 24.864 -16.553 -24.977 1.00 49.91 385 VAL A CA 1
ATOM 3025 C C . VAL A 1 385 ? 25.998 -15.826 -24.240 1.00 49.91 385 VAL A C 1
ATOM 3027 O O . VAL A 1 385 ? 27.159 -15.939 -24.632 1.00 49.91 385 VAL A O 1
ATOM 3030 N N . ASP A 1 386 ? 25.691 -15.162 -23.120 1.00 43.84 386 ASP A N 1
ATOM 3031 C CA . ASP A 1 386 ? 26.694 -14.464 -22.300 1.00 43.84 386 ASP A CA 1
ATOM 3032 C C . ASP A 1 386 ? 27.671 -15.429 -21.601 1.00 43.84 386 ASP A C 1
ATOM 3034 O O . ASP A 1 386 ? 28.832 -15.078 -21.392 1.00 43.84 386 ASP A O 1
ATOM 3038 N N . HIS A 1 387 ? 27.246 -16.650 -21.244 1.00 44.84 387 HIS A N 1
ATOM 3039 C CA . HIS A 1 387 ? 28.152 -17.633 -20.640 1.00 44.84 387 HIS A CA 1
ATOM 3040 C C . HIS A 1 387 ? 29.199 -18.145 -21.635 1.00 44.84 387 HIS A C 1
ATOM 3042 O O . HIS A 1 387 ? 30.362 -18.275 -21.254 1.00 44.84 387 HIS A O 1
ATOM 3048 N N . HIS A 1 388 ? 28.819 -18.352 -22.901 1.00 44.03 388 HIS A N 1
ATOM 3049 C CA . HIS A 1 388 ? 29.758 -18.713 -23.969 1.00 44.03 388 HIS A CA 1
ATOM 3050 C C . HIS A 1 388 ? 30.759 -17.590 -24.262 1.00 44.03 388 HIS A C 1
ATOM 3052 O O . HIS A 1 388 ? 31.951 -17.847 -24.424 1.00 44.03 388 HIS A O 1
ATOM 3058 N N . ALA A 1 389 ? 30.289 -16.340 -24.247 1.00 43.00 389 ALA A N 1
ATOM 3059 C CA . ALA A 1 389 ? 31.139 -15.165 -24.402 1.00 43.00 389 ALA A CA 1
ATOM 3060 C C . ALA A 1 389 ? 31.985 -14.849 -23.157 1.00 43.00 389 ALA A C 1
ATOM 3062 O O . ALA A 1 389 ? 32.854 -14.000 -23.238 1.00 43.00 389 ALA A O 1
ATOM 3063 N N . ARG A 1 390 ? 31.762 -15.481 -21.998 1.00 42.50 390 ARG A N 1
ATOM 3064 C CA . ARG A 1 390 ? 32.649 -15.359 -20.823 1.00 42.50 390 ARG A CA 1
ATOM 3065 C C . ARG A 1 390 ? 33.630 -16.521 -20.708 1.00 42.50 390 ARG A C 1
ATOM 3067 O O . ARG A 1 390 ? 34.746 -16.307 -20.247 1.00 42.50 390 ARG A O 1
ATOM 3074 N N . SER A 1 391 ? 33.250 -17.724 -21.144 1.00 45.38 391 SER A N 1
ATOM 3075 C CA . SER A 1 391 ? 34.149 -18.883 -21.155 1.00 45.38 391 SER A CA 1
ATOM 3076 C C . SER A 1 391 ? 35.264 -18.746 -22.194 1.00 45.38 391 SER A C 1
ATOM 3078 O O . SER A 1 391 ? 36.387 -19.133 -21.898 1.00 45.38 391 SER A O 1
ATOM 3080 N N . SER A 1 392 ? 35.007 -18.125 -23.354 1.00 41.56 392 SER A N 1
ATOM 3081 C CA . SER A 1 392 ? 36.046 -17.930 -24.382 1.00 41.56 392 SER A CA 1
ATOM 3082 C C . SER A 1 392 ? 37.123 -16.906 -23.991 1.00 41.56 392 SER A C 1
ATOM 3084 O O . SER A 1 392 ? 38.233 -16.962 -24.497 1.00 41.56 392 SER A O 1
ATOM 3086 N N . TRP A 1 393 ? 36.835 -15.984 -23.066 1.00 47.31 393 TRP A N 1
ATOM 3087 C CA . TRP A 1 393 ? 37.790 -14.946 -22.646 1.00 47.31 393 TRP A CA 1
ATOM 3088 C C . TRP A 1 393 ? 38.740 -15.407 -21.536 1.00 47.31 393 TRP A C 1
ATOM 3090 O O . TRP A 1 393 ? 39.794 -14.807 -21.341 1.00 47.31 393 TRP A O 1
ATOM 3100 N N . SER A 1 394 ? 38.384 -16.467 -20.803 1.00 44.53 394 SER A N 1
ATOM 3101 C CA . SER A 1 394 ? 39.226 -17.006 -19.731 1.00 44.53 394 SER A CA 1
ATOM 3102 C C . SER A 1 394 ? 40.413 -17.822 -20.253 1.00 44.53 394 SER A C 1
ATOM 3104 O O . SER A 1 394 ? 41.396 -17.961 -19.527 1.00 44.53 394 SER A O 1
ATOM 3106 N N . GLU A 1 395 ? 40.336 -18.374 -21.466 1.00 47.94 395 GLU A N 1
ATOM 3107 C CA . GLU A 1 395 ? 41.399 -19.222 -22.025 1.00 47.94 395 GLU A CA 1
ATOM 3108 C C . GLU A 1 395 ? 42.425 -18.408 -22.829 1.00 47.94 395 GLU A C 1
ATOM 3110 O O . GLU A 1 395 ? 43.627 -18.613 -22.655 1.00 47.94 395 GLU A O 1
ATOM 3115 N N . ASP A 1 396 ? 41.994 -17.398 -23.592 1.00 46.50 396 ASP A N 1
ATOM 3116 C CA . ASP A 1 396 ? 42.908 -16.618 -24.443 1.00 46.50 396 ASP A CA 1
ATOM 3117 C C . ASP A 1 396 ? 43.747 -15.585 -23.666 1.00 46.50 396 ASP A C 1
ATOM 3119 O O . ASP A 1 396 ? 44.901 -15.320 -24.016 1.00 46.50 396 ASP A O 1
ATOM 3123 N N . HIS A 1 397 ? 43.239 -15.036 -22.555 1.00 45.16 397 HIS A N 1
ATOM 3124 C CA . HIS A 1 397 ? 43.982 -14.023 -21.793 1.00 45.16 397 HIS A CA 1
ATOM 3125 C C . HIS A 1 397 ? 45.057 -14.598 -20.858 1.00 45.16 397 HIS A C 1
ATOM 3127 O O . HIS A 1 397 ? 45.996 -13.885 -20.498 1.00 45.16 397 HIS A O 1
ATOM 3133 N N . LEU A 1 398 ? 44.987 -15.888 -20.503 1.00 40.62 398 LEU A N 1
ATOM 3134 C CA . LEU A 1 398 ? 46.027 -16.538 -19.697 1.00 40.62 398 LEU A CA 1
ATOM 3135 C C . LEU A 1 398 ? 47.279 -16.917 -20.507 1.00 40.62 398 LEU A C 1
ATOM 3137 O O . LEU A 1 398 ? 48.322 -17.188 -19.907 1.00 40.62 398 LEU A O 1
ATOM 3141 N N . MET A 1 399 ? 47.214 -16.903 -21.844 1.00 48.09 399 MET A N 1
ATOM 3142 C CA . MET A 1 399 ? 48.359 -17.237 -22.700 1.00 48.09 399 MET A CA 1
ATOM 3143 C C . MET A 1 399 ? 49.227 -16.038 -23.108 1.00 48.09 399 MET A C 1
ATOM 3145 O O . MET A 1 399 ? 50.377 -16.248 -23.480 1.00 48.09 399 MET A O 1
ATOM 3149 N N . GLN A 1 400 ? 48.753 -14.791 -22.995 1.00 46.62 400 GLN A N 1
ATOM 3150 C CA . GLN A 1 400 ? 49.486 -13.616 -23.507 1.00 46.62 400 GLN A CA 1
ATOM 3151 C C . GLN A 1 400 ? 50.265 -12.791 -22.463 1.00 46.62 400 GLN A C 1
ATOM 3153 O O . GLN A 1 400 ? 50.969 -11.859 -22.837 1.00 46.62 400 GLN A O 1
ATOM 3158 N N . CYS A 1 401 ? 50.226 -13.137 -21.171 1.00 42.50 401 CYS A N 1
ATOM 3159 C CA . CYS A 1 401 ? 50.940 -12.387 -20.120 1.00 42.50 401 CYS A CA 1
ATOM 3160 C C . CYS A 1 401 ? 52.226 -13.051 -19.588 1.00 42.50 401 CYS A C 1
ATOM 3162 O O . CYS A 1 401 ? 52.696 -12.668 -18.517 1.00 42.50 401 CYS A O 1
ATOM 3164 N N . LYS A 1 402 ? 52.815 -14.032 -20.290 1.00 42.88 402 LYS A N 1
ATOM 3165 C CA . LYS A 1 402 ? 54.054 -14.700 -19.832 1.00 42.88 402 LYS A CA 1
ATOM 3166 C C . LYS A 1 402 ? 55.372 -14.132 -20.366 1.00 42.88 402 LYS A C 1
ATOM 3168 O O . LYS A 1 402 ? 56.401 -14.455 -19.784 1.00 42.88 402 LYS A O 1
ATOM 3173 N N . ASP A 1 403 ? 55.355 -13.223 -21.338 1.00 46.50 403 ASP A N 1
ATOM 3174 C CA . ASP A 1 403 ? 56.585 -12.672 -21.921 1.00 46.50 403 ASP A CA 1
ATOM 3175 C C . ASP A 1 403 ? 56.685 -11.154 -21.719 1.00 46.50 403 ASP A C 1
ATOM 3177 O O . ASP A 1 403 ? 56.395 -10.358 -22.609 1.00 46.50 403 ASP A O 1
ATOM 3181 N N . ALA A 1 404 ? 57.121 -10.734 -20.529 1.00 43.28 404 ALA A N 1
ATOM 3182 C CA . ALA A 1 404 ? 57.615 -9.377 -20.299 1.00 43.28 404 ALA A CA 1
ATOM 3183 C C . ALA A 1 404 ? 58.955 -9.439 -19.538 1.00 43.28 404 ALA A C 1
ATOM 3185 O O . ALA A 1 404 ? 59.005 -10.004 -18.441 1.00 43.28 404 ALA A O 1
ATOM 3186 N N . PRO A 1 405 ? 60.059 -8.893 -20.086 1.00 49.25 405 PRO A N 1
ATOM 3187 C CA . PRO A 1 405 ? 61.371 -8.985 -19.461 1.00 49.25 405 PRO A CA 1
ATOM 3188 C C . PRO A 1 405 ? 61.495 -8.009 -18.283 1.00 49.25 405 PRO A C 1
ATOM 3190 O O . PRO A 1 405 ? 61.279 -6.803 -18.405 1.00 49.25 405 PRO A O 1
ATOM 3193 N N . LEU A 1 406 ? 61.893 -8.548 -17.130 1.00 45.62 406 LEU A N 1
ATOM 3194 C CA . LEU A 1 406 ? 62.249 -7.799 -15.926 1.00 45.62 406 LEU A CA 1
ATOM 3195 C C . LEU A 1 406 ? 63.534 -6.986 -16.161 1.00 45.62 406 LEU A C 1
ATOM 3197 O O . LEU A 1 406 ? 64.642 -7.509 -16.041 1.00 45.62 406 LEU A O 1
ATOM 3201 N N . HIS A 1 407 ? 63.402 -5.687 -16.431 1.00 52.25 407 HIS A N 1
ATOM 3202 C CA . HIS A 1 407 ? 64.517 -4.750 -16.302 1.00 52.25 407 HIS A CA 1
ATOM 3203 C C . HIS A 1 407 ? 64.790 -4.461 -14.817 1.00 52.25 407 HIS A C 1
ATOM 3205 O O . HIS A 1 407 ? 64.030 -3.763 -14.150 1.00 52.25 407 HIS A O 1
ATOM 3211 N N . ARG A 1 408 ? 65.907 -4.992 -14.300 1.00 50.72 408 ARG A N 1
ATOM 3212 C CA . ARG A 1 408 ? 66.540 -4.532 -13.054 1.00 50.72 408 ARG A CA 1
ATOM 3213 C C . ARG A 1 408 ? 67.294 -3.230 -13.324 1.00 50.72 408 ARG A C 1
ATOM 3215 O O . ARG A 1 408 ? 68.179 -3.216 -14.177 1.00 50.72 408 ARG A O 1
ATOM 3222 N N . GLN A 1 409 ? 67.011 -2.186 -12.552 1.00 49.47 409 GLN A N 1
ATOM 3223 C CA . GLN A 1 409 ? 67.916 -1.047 -12.376 1.00 49.47 409 GLN A CA 1
ATOM 3224 C C . GLN A 1 409 ? 68.540 -1.092 -10.976 1.00 49.47 409 GLN A C 1
ATOM 3226 O O . GLN A 1 409 ? 67.905 -1.545 -10.022 1.00 49.47 409 GLN A O 1
ATOM 3231 N N . ARG A 1 410 ? 69.819 -0.707 -10.931 1.00 58.84 410 ARG A N 1
ATOM 3232 C CA . ARG A 1 410 ? 70.648 -0.495 -9.740 1.00 58.84 410 ARG A CA 1
ATOM 3233 C C . ARG A 1 410 ? 70.421 0.894 -9.172 1.00 58.84 410 ARG A C 1
ATOM 3235 O O . ARG A 1 410 ? 70.169 1.798 -9.999 1.00 58.84 410 ARG A O 1
#

pLDDT: mean 86.66, std 14.92, range [40.62, 98.5]

Sequence (410 aa):
MRLLIDTCRGCGRELILSGLRTASLKLCEHCGRALYDDPGPVRVRRIAKWRLVDPQDAPPRSIFSVRVVHSKLWWDGVRVLLNVLGRPRLAVKLQRAGLPRELIPVLACMARGPRLPFDRQSTAMRHQMLELVDWLTRDWPVRFISSMSAARITCGEYATAEIPVPYWLWSVCKEHLERKRYRTTLAEVSSAAALLSEAHCPVSKIAIKRLLGVTEGKALDALLPVMTRRLSDTEMLAVTSVLSADLESASTAREQRASLLRDACSIAAAAWLRISLKAASGLAVEDGLALLQEWRDAACIDGARGRLARTYLAWMELYLRGTRTRFERYDLPQRALFLSRFGVPTQGFGLASRFADLLRRSGVSEWQLGSRLLTAAPSEETLRVDHHARSSWSEDHLMQCKDAPLHRQR